Protein 3LD9 (pdb70)

Sequence (724 aa):
PGSMFITFEGIDGSGKTTQSHLLAEYLSEIYGVNNVVLTREPGGTLLNEESVRNLLFKAQGLDSLSELLFFIAMRREHFVKIIKPSLMQKKIVICDRFIDSTIAYQGYGQGIDCSLIDQLNDLVIDVYPDITFIIDVDDMEFYYRVRDGFYDIAKKNPHHRCHVITDKSETYDIDDINFVHLEVIKVLQPGSMFITFEGIDDGSGKTTQSHLLAEYLSEIYGVNNVVLTREPGGTLLNESVRNNLLFKAQGLDSLSELLFFIAMRREHFVKIIKPSLMQKKIVICDRFIDSTIAYQGYGQGIDCSLIDQQLNDLVIDVYPDITFIIDVDMEFYYRVRDGFYDIAKKNPHRCHHVITDINFVHLEEVIKVLQMPGSMFITFEGIDGSGKTTQSHLLAEYLSEIYGVNNVVLTREPGGTLLNESVRNLLFKAQGLDSLSELLFFIAMRREHFVKKIIKPSLMQKKIVICDRFIDSTIAYQGYGQGIDCSLIDQLNDDLVIDVYPDITFIIDVDDMEFYYRVRDGFYDIAKKNPHRCHHVITFVHLEVIKVLQPGSMFITFEGIDGSGKTTQSHLLAEYLSEIYGVNNVVLTREPGGTLLNESVRNNLLFKAQGLDSLSELLFFIAMRREHFVKIIKPSLMQKKIVICDRFIDSTIAYQGYGQGIDCSLIDQLNDLVIDVYPDITFIIDVDDMEFYYRVRDGFYDIAKKNPHHRCHVITTYDIDDINFVHLEVIKVLQM

Solvent-accessible surface area: 32366 Å² total; per-residue (Å²): 99,35,64,65,0,0,0,0,0,1,42,76,88,19,32,16,68,56,5,1,92,45,0,9,104,76,11,20,154,96,102,30,111,55,40,17,16,65,14,97,11,33,0,6,3,18,10,0,34,32,0,73,95,47,22,174,163,31,176,66,31,25,32,20,0,42,0,0,0,38,0,0,3,8,43,4,0,3,51,30,2,0,58,45,3,10,129,102,38,45,9,0,0,0,11,44,0,9,5,10,4,15,0,50,9,4,68,2,76,62,24,84,44,67,22,0,82,106,6,5,84,58,0,4,95,47,93,7,77,25,0,0,3,5,25,66,159,147,124,52,62,45,116,103,2,107,67,0,7,75,67,14,17,83,78,35,96,137,18,7,56,65,9,65,20,42,26,106,117,155,152,55,85,78,87,75,28,5,29,98,58,0,28,144,46,50,168,82,33,63,59,1,0,0,0,0,0,42,85,84,14,31,11,33,58,5,1,86,51,0,10,101,61,5,21,151,100,93,31,118,125,47,15,33,63,15,56,8,29,0,22,20,153,21,0,45,28,0,66,91,24,16,81,57,33,65,50,34,30,35,22,0,43,0,0,0,37,0,0,2,6,48,10,0,4,45,74,54,0,54,44,10,14,139,105,130,53,6,0,0,0,10,33,1,9,4,11,4,19,0,40,10,3,64,2,86,62,25,92,39,77,31,0,81,86,1,5,91,51,0,5,100,49,92,8,82,15,0,0,4,5,19,81,122,129,55,35,112,134,104,0,77,75,0,3,73,53,11,14,165,75,38,89,144,16,7,67,62,8,89,123,144,104,117,7,27,112,51,0,27,117,28,17,109,178,98,35,66,72,0,0,0,0,0,1,33,81,82,15,30,17,64,84,16,1,90,65,0,8,118,83,10,21,92,99,94,25,95,38,41,16,14,68,14,39,16,38,3,11,7,11,8,0,41,30,0,65,86,49,15,148,85,31,172,60,29,27,37,25,0,38,0,0,0,32,0,0,3,8,46,11,0,2,40,50,1,0,58,44,5,15,142,97,41,33,10,0,0,0,12,37,0,8,4,8,6,15,0,54,11,3,72,5,68,60,23,85,41,61,33,0,79,116,7,4,93,55,0,4,95,49,94,7,82,19,0,0,3,9,36,58,149,145,127,60,62,43,116,107,3,72,69,0,4,84,54,11,13,168,76,36,89,148,18,8,70,57,3,138,119,42,39,63,80,0,36,73,54,41,118,98,29,62,61,1,1,0,0,0,1,32,89,85,14,30,16,44,59,5,1,90,52,0,9,91,64,13,21,147,102,99,30,112,116,39,14,36,65,15,63,9,30,0,21,21,153,22,0,45,30,0,77,90,27,18,81,69,17,76,54,37,23,36,20,0,40,0,0,0,37,0,0,2,8,50,10,0,5,39,80,51,0,93,43,11,22,142,107,131,48,10,0,0,0,12,31,1,10,4,10,4,18,0,38,8,4,59,2,85,62,24,90,40,64,34,0,73,116,8,5,79,52,1,7,117,70,124,6,75,26,0,0,4,11,46,38,129,137,118,57,51,60,122,108,2,70,75,0,5,64,54,12,16,160,80,35,100,126,16,8,49,66,9,128,184,149,149,86,74,105,79,69,56,14,22,100,68,0,19,51,26,30,130,174

Foldseek 3Di:
DAEAEEEEAEDPPLCLVVLLVLVLVVVCVVPNNVQEAEEEPPPQDPVSVVVVVVVVPDPPDDLVVVLVNRLVSLLVNQVPPVVVSNVVRGYYYYYDDLLLSCLCSPQLVPPDSVVSVVSRVVRHDDDGQAYEYRDEVVVSSVVSSRVSVVVVCVVCVRHYDYFYQDDDPDDDHRSVRSSVVVVVVVD/DAEAEEEEAEDDPLCLVVLLVVVLVVVCVVPNNVQEAEEEPPPQDPVSVVVVVVCVVPDPDDLVRVLVSRLVSLLVNQVPPVVVSNVVRGYYYYYDDLLQSCLCSPQQVPPPSVVSVVSSVVRDDDDGQAYEYRAAVVNSVVRSRVSVVVVCVVCVSHYDYDYHNVVSSVVVVVVVVD/DAEAEEEEAEDPPLCSVVLLVVVLVVVCVVPNNVQEAEEEPCPQDPVSVVVVVVVVPDDPDDLVVVLVNRLVSLLVNQVPPVVVSNVVRGYYYYYDDLLLCCLQSPQQVPPPSVVSVVSRVVRHDDDGQAYEYRADDVVVSVVSSNVSSVVVCVVCVSHYDYDPVSNVVVVVVVD/DAQAEEEEDEDPPLCLVVLLVVVLVVVCVVPNNVQEAEAEPPPRDPVSVVVVVVDVVDDDDDLVVVLVNRLVSLLVNCVPPVVVSSVVRGHYYYYDDLLQCCLCSPQLVPPPSVVSVVSNVVRDVDDGQAYEYRDDPVVNSVVSSNVSSVVVCVVCVRRYDYFYPDPDDPSVVSSVVVVVVVVD

Structure (mmCIF, N/CA/C/O backbone):
data_3LD9
#
_entry.id   3LD9
#
_cell.length_a   39.170
_cell.length_b   144.820
_cell.length_c   146.840
_cell.angle_alpha   90.00
_cell.angle_beta   90.00
_cell.angle_gamma   90.00
#
_symmetry.space_group_name_H-M   'P 21 21 21'
#
loop_
_entity.id
_entity.type
_entity.pdbx_description
1 polymer 'Thymidylate kinase'
2 non-polymer 'SULFATE ION'
3 non-polymer 1,2-ETHANEDIOL
4 water water
#
loop_
_atom_site.group_PDB
_atom_site.id
_atom_site.type_symbol
_atom_site.label_atom_id
_atom_site.label_alt_id
_atom_site.label_comp_id
_atom_site.label_asym_id
_atom_site.label_entity_id
_atom_site.label_seq_id
_atom_site.pdbx_PDB_ins_code
_atom_site.Cartn_x
_atom_site.Cartn_y
_atom_site.Cartn_z
_atom_site.occupancy
_atom_site.B_iso_or_equiv
_atom_site.auth_seq_id
_atom_site.auth_comp_id
_atom_site.auth_asym_id
_atom_site.auth_atom_id
_atom_site.pdbx_PDB_model_num
ATOM 1 N N . PRO A 1 19 ? 26.029 26.632 113.543 1.00 44.73 -2 PRO A N 1
ATOM 2 C CA . PRO A 1 19 ? 26.435 27.296 112.287 1.00 45.03 -2 PRO A CA 1
ATOM 3 C C . PRO A 1 19 ? 25.848 26.653 111.030 1.00 44.78 -2 PRO A C 1
ATOM 4 O O . PRO A 1 19 ? 25.401 27.364 110.138 1.00 46.35 -2 PRO A O 1
ATOM 8 N N . GLY A 1 20 ? 25.859 25.327 110.969 1.00 42.93 -1 GLY A N 1
ATOM 9 C CA . GLY A 1 20 ? 25.331 24.594 109.824 1.00 42.50 -1 GLY A CA 1
ATOM 10 C C . GLY A 1 20 ? 26.077 23.281 109.669 1.00 40.65 -1 GLY A C 1
ATOM 11 O O . GLY A 1 20 ? 27.322 23.234 109.702 1.00 40.04 -1 GLY A O 1
ATOM 12 N N . SER A 1 21 ? 25.330 22.199 109.527 1.00 39.87 0 SER A N 1
ATOM 13 C CA . SER A 1 21 ? 25.965 20.902 109.465 1.00 38.04 0 SER A CA 1
ATOM 14 C C . SER A 1 21 ? 26.789 20.794 108.184 1.00 36.32 0 SER A C 1
ATOM 15 O O . SER A 1 21 ? 26.431 21.301 107.148 1.00 36.78 0 SER A O 1
ATOM 18 N N . MET A 1 22 ? 27.940 20.168 108.305 1.00 34.33 1 MET A N 1
ATOM 19 C CA . MET A 1 22 ? 28.859 19.984 107.212 1.00 32.93 1 MET A CA 1
ATOM 20 C C . MET A 1 22 ? 29.743 18.791 107.591 1.00 29.88 1 MET A C 1
ATOM 21 O O . MET A 1 22 ? 30.406 18.795 108.639 1.00 27.96 1 MET A O 1
ATOM 26 N N . PHE A 1 23 ? 29.741 17.774 106.742 1.00 27.93 2 PHE A N 1
ATOM 27 C CA . PHE A 1 23 ? 30.474 16.536 107.024 1.00 25.70 2 PHE A CA 1
ATOM 28 C C . PHE A 1 23 ? 31.548 16.460 105.966 1.00 25.24 2 PHE A C 1
ATOM 29 O O . PHE A 1 23 ? 31.236 16.347 104.788 1.00 25.63 2 PHE A O 1
ATOM 37 N N . ILE A 1 24 ? 32.811 16.568 106.391 1.00 24.40 3 ILE A N 1
ATOM 38 C CA . ILE A 1 24 ? 33.966 16.596 105.485 1.00 23.81 3 ILE A CA 1
ATOM 39 C C . ILE A 1 24 ? 34.840 15.409 105.853 1.00 23.34 3 ILE A C 1
ATOM 40 O O . ILE A 1 24 ? 35.097 15.180 107.046 1.00 22.08 3 ILE A O 1
ATOM 45 N N . THR A 1 25 ? 35.248 14.636 104.846 1.00 23.49 4 THR A N 1
ATOM 46 C CA . THR A 1 25 ? 36.209 13.539 105.041 1.00 23.00 4 THR A CA 1
ATOM 47 C C . THR A 1 25 ? 37.478 13.758 104.234 1.00 23.62 4 THR A C 1
ATOM 48 O O . THR A 1 25 ? 37.437 14.424 103.208 1.00 23.81 4 THR A O 1
ATOM 52 N N . PHE A 1 26 ? 38.593 13.256 104.778 1.00 23.70 5 PHE A N 1
ATOM 53 C CA . PHE A 1 26 ? 39.883 13.193 104.122 1.00 24.57 5 PHE A CA 1
ATOM 54 C C . PHE A 1 26 ? 40.235 11.741 103.838 1.00 25.91 5 PHE A C 1
ATOM 55 O O . PHE A 1 26 ? 40.117 10.870 104.718 1.00 24.18 5 PHE A O 1
ATOM 63 N N . GLU A 1 27 ? 40.625 11.488 102.584 1.00 27.28 6 GLU A N 1
ATOM 64 C CA . GLU A 1 27 ? 40.899 10.157 102.087 1.00 28.51 6 GLU A CA 1
ATOM 65 C C . GLU A 1 27 ? 42.142 10.149 101.230 1.00 30.99 6 GLU A C 1
ATOM 66 O O . GLU A 1 27 ? 42.664 11.211 100.825 1.00 31.13 6 GLU A O 1
ATOM 72 N N . GLY A 1 28 ? 42.620 8.931 100.992 1.00 32.93 7 GLY A N 1
ATOM 73 C CA . GLY A 1 28 ? 43.818 8.684 100.176 1.00 35.24 7 GLY A CA 1
ATOM 74 C C . GLY A 1 28 ? 44.719 7.667 100.832 1.00 36.07 7 GLY A C 1
ATOM 75 O O . GLY A 1 28 ? 44.477 7.255 101.970 1.00 34.67 7 GLY A O 1
ATOM 76 N N . ILE A 1 29 ? 45.756 7.252 100.107 1.00 38.76 8 ILE A N 1
ATOM 77 C CA . ILE A 1 29 ? 46.664 6.195 100.575 1.00 40.02 8 ILE A CA 1
ATOM 78 C C . ILE A 1 29 ? 47.468 6.732 101.756 1.00 40.45 8 ILE A C 1
ATOM 79 O O . ILE A 1 29 ? 47.556 7.934 101.936 1.00 38.77 8 ILE A O 1
ATOM 81 N N . ASP A 1 30 ? 48.030 5.828 102.563 1.00 42.07 9 ASP A N 1
ATOM 82 C CA . ASP A 1 30 ? 48.753 6.210 103.781 1.00 42.67 9 ASP A CA 1
ATOM 83 C C . ASP A 1 30 ? 50.057 6.873 103.390 1.00 44.73 9 ASP A C 1
ATOM 84 O O . ASP A 1 30 ? 50.717 6.397 102.469 1.00 46.66 9 ASP A O 1
ATOM 86 N N . GLY A 1 31 ? 50.434 7.948 104.081 1.00 43.82 10 GLY A N 1
ATOM 87 C CA . GLY A 1 31 ? 51.635 8.714 103.729 1.00 45.22 10 GLY A CA 1
ATOM 88 C C . GLY A 1 31 ? 51.318 9.866 102.787 1.00 45.18 10 GLY A C 1
ATOM 89 O O . GLY A 1 31 ? 52.194 10.620 102.404 1.00 46.39 10 GLY A O 1
ATOM 90 N N . SER A 1 32 ? 50.039 9.997 102.458 1.00 43.87 11 SER A N 1
ATOM 91 C CA . SER A 1 32 ? 49.506 11.007 101.562 1.00 43.64 11 SER A CA 1
ATOM 92 C C . SER A 1 32 ? 49.297 12.381 102.210 1.00 42.21 11 SER A C 1
ATOM 93 O O . SER A 1 32 ? 49.040 13.343 101.511 1.00 41.39 11 SER A O 1
ATOM 96 N N . GLY A 1 33 ? 49.338 12.455 103.536 1.00 40.53 12 GLY A N 1
ATOM 97 C CA . GLY A 1 33 ? 49.075 13.705 104.239 1.00 39.72 12 GLY A CA 1
ATOM 98 C C . GLY A 1 33 ? 47.633 13.940 104.673 1.00 38.04 12 GLY A C 1
ATOM 99 O O . GLY A 1 33 ? 47.302 15.053 105.083 1.00 37.69 12 GLY A O 1
ATOM 100 N N . LYS A 1 34 ? 46.780 12.912 104.627 1.00 36.51 13 LYS A N 1
ATOM 101 C CA . LYS A 1 34 ? 45.379 13.042 105.073 1.00 35.74 13 LYS A CA 1
ATOM 102 C C . LYS A 1 34 ? 45.245 13.626 106.476 1.00 33.96 13 LYS A C 1
ATOM 103 O O . LYS A 1 34 ? 44.373 14.447 106.741 1.00 32.92 13 LYS A O 1
ATOM 109 N N . THR A 1 35 ? 46.038 13.080 107.394 1.00 33.19 14 THR A N 1
ATOM 110 C CA . THR A 1 35 ? 45.956 13.436 108.804 1.00 31.54 14 THR A CA 1
ATOM 111 C C . THR A 1 35 ? 46.344 14.884 109.014 1.00 31.06 14 THR A C 1
ATOM 112 O O . THR A 1 35 ? 45.622 15.615 109.709 1.00 29.30 14 THR A O 1
ATOM 116 N N . THR A 1 36 ? 47.456 15.294 108.389 1.00 30.98 15 THR A N 1
ATOM 117 C CA . THR A 1 36 ? 47.946 16.690 108.472 1.00 31.09 15 THR A CA 1
ATOM 118 C C . THR A 1 36 ? 46.912 17.649 107.903 1.00 29.72 15 THR A C 1
ATOM 119 O O . THR A 1 36 ? 46.571 18.630 108.559 1.00 29.04 15 THR A O 1
ATOM 123 N N . GLN A 1 37 ? 46.402 17.338 106.711 1.00 28.70 16 GLN A N 1
ATOM 124 C CA . GLN A 1 37 ? 45.420 18.179 106.053 1.00 28.06 16 GLN A CA 1
ATOM 125 C C . GLN A 1 37 ? 44.156 18.264 106.872 1.00 28.47 16 GLN A C 1
ATOM 126 O O . GLN A 1 37 ? 43.543 19.345 106.951 1.00 27.35 16 GLN A O 1
ATOM 132 N N . SER A 1 38 ? 43.775 17.154 107.515 1.00 27.82 17 SER A N 1
ATOM 133 C CA . SER A 1 38 ? 42.582 17.185 108.342 1.00 27.91 17 SER A CA 1
ATOM 134 C C . SER A 1 38 ? 42.778 18.108 109.549 1.00 28.39 17 SER A C 1
ATOM 135 O O . SER A 1 38 ? 41.856 18.875 109.883 1.00 27.50 17 SER A O 1
ATOM 138 N N . HIS A 1 39 ? 43.964 18.058 110.180 1.00 28.70 18 HIS A N 1
ATOM 139 C CA . HIS A 1 39 ? 44.297 18.961 111.309 1.00 29.61 18 HIS A CA 1
ATOM 140 C C . HIS A 1 39 ? 44.310 20.428 110.891 1.00 29.02 18 HIS A C 1
ATOM 141 O O . HIS A 1 39 ? 43.781 21.284 111.607 1.00 29.02 18 HIS A O 1
ATOM 148 N N . LEU A 1 40 ? 44.902 20.704 109.737 1.00 28.02 19 LEU A N 1
ATOM 149 C CA . LEU A 1 40 ? 45.006 22.068 109.234 1.00 28.80 19 LEU A CA 1
ATOM 150 C C . LEU A 1 40 ? 43.636 22.668 108.930 1.00 27.67 19 LEU A C 1
ATOM 151 O O . LEU A 1 40 ? 43.372 23.805 109.286 1.00 27.12 19 LEU A O 1
ATOM 156 N N . LEU A 1 41 ? 42.769 21.906 108.269 1.00 27.03 20 LEU A N 1
ATOM 157 C CA . LEU A 1 41 ? 41.426 22.389 108.004 1.00 26.70 20 LEU A CA 1
ATOM 158 C C . LEU A 1 41 ? 40.640 22.613 109.309 1.00 26.74 20 LEU A C 1
ATOM 159 O O . LEU A 1 41 ? 39.867 23.581 109.403 1.00 25.29 20 LEU A O 1
ATOM 164 N N . ALA A 1 42 ? 40.834 21.722 110.290 1.00 25.81 21 ALA A N 1
ATOM 165 C CA . ALA A 1 42 ? 40.180 21.860 111.609 1.00 27.23 21 ALA A CA 1
ATOM 166 C C . ALA A 1 42 ? 40.566 23.187 112.289 1.00 28.54 21 ALA A C 1
ATOM 167 O O . ALA A 1 42 ? 39.730 23.879 112.854 1.00 28.52 21 ALA A O 1
ATOM 169 N N . GLU A 1 43 ? 41.839 23.539 112.210 1.00 30.47 22 GLU A N 1
ATOM 170 C CA . GLU A 1 43 ? 42.306 24.805 112.742 1.00 32.54 22 GLU A CA 1
ATOM 171 C C . GLU A 1 43 ? 41.690 25.953 111.951 1.00 32.46 22 GLU A C 1
ATOM 172 O O . GLU A 1 43 ? 41.137 26.892 112.520 1.00 33.33 22 GLU A O 1
ATOM 178 N N . TYR A 1 44 ? 41.780 25.860 110.634 1.00 32.25 23 TYR A N 1
ATOM 179 C CA . TYR A 1 44 ? 41.241 26.895 109.748 1.00 32.86 23 TYR A CA 1
ATOM 180 C C . TYR A 1 44 ? 39.731 27.180 110.021 1.00 32.49 23 TYR A C 1
ATOM 181 O O . TYR A 1 44 ? 39.315 28.344 110.159 1.00 32.01 23 TYR A O 1
ATOM 190 N N . LEU A 1 45 ? 38.932 26.122 110.099 1.00 31.11 24 LEU A N 1
ATOM 191 C CA . LEU A 1 45 ? 37.501 26.265 110.335 1.00 31.07 24 LEU A CA 1
ATOM 192 C C . LEU A 1 45 ? 37.156 26.618 111.795 1.00 31.35 24 LEU A C 1
ATOM 193 O O . LEU A 1 45 ? 36.155 27.306 112.043 1.00 31.07 24 LEU A O 1
ATOM 198 N N . SER A 1 46 ? 37.981 26.192 112.750 1.00 31.32 25 SER A N 1
ATOM 199 C CA . SER A 1 46 ? 37.781 26.571 114.167 1.00 32.94 25 SER A CA 1
ATOM 200 C C . SER A 1 46 ? 37.916 28.055 114.426 1.00 34.75 25 SER A C 1
ATOM 201 O O . SER A 1 46 ? 37.139 28.643 115.216 1.00 34.46 25 SER A O 1
ATOM 204 N N . GLU A 1 47 ? 38.899 28.651 113.752 1.00 35.78 26 GLU A N 1
ATOM 205 C CA . GLU A 1 47 ? 39.137 30.082 113.858 1.00 37.55 26 GLU A CA 1
ATOM 206 C C . GLU A 1 47 ? 37.949 30.893 113.372 1.00 37.95 26 GLU A C 1
ATOM 207 O O . GLU A 1 47 ? 37.616 31.934 113.951 1.00 37.88 26 GLU A O 1
ATOM 213 N N . ILE A 1 48 ? 37.333 30.419 112.293 1.00 37.30 27 ILE A N 1
ATOM 214 C CA . ILE A 1 48 ? 36.196 31.093 111.693 1.00 37.09 27 ILE A CA 1
ATOM 215 C C . ILE A 1 48 ? 34.918 30.829 112.479 1.00 37.30 27 ILE A C 1
ATOM 216 O O . ILE A 1 48 ? 34.205 31.762 112.806 1.00 37.82 27 ILE A O 1
ATOM 221 N N . TYR A 1 49 ? 34.638 29.563 112.794 1.00 35.88 28 TYR A N 1
ATOM 222 C CA . TYR A 1 49 ? 33.333 29.175 113.348 1.00 35.99 28 TYR A CA 1
ATOM 223 C C . TYR A 1 49 ? 33.322 28.904 114.861 1.00 35.82 28 TYR A C 1
ATOM 224 O O . TYR A 1 49 ? 32.247 28.761 115.462 1.00 35.91 28 TYR 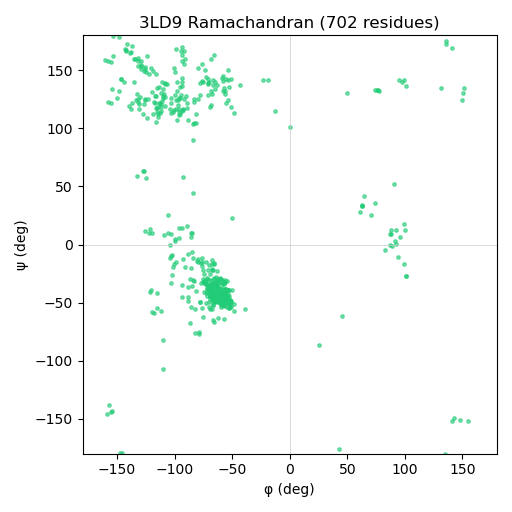A O 1
ATOM 233 N N . GLY A 1 50 ? 34.503 28.852 115.471 1.00 35.26 29 GLY A N 1
ATOM 234 C CA . GLY A 1 50 ? 34.622 28.567 116.896 1.00 35.82 29 GLY A CA 1
ATOM 235 C C . GLY A 1 50 ? 34.942 27.107 117.147 1.00 34.83 29 GLY A C 1
ATOM 236 O O . GLY A 1 50 ? 34.369 26.217 116.512 1.00 32.96 29 GLY A O 1
ATOM 237 N N . VAL A 1 51 ? 35.823 26.865 118.108 1.00 35.54 30 VAL A N 1
ATOM 238 C CA . VAL A 1 51 ? 36.301 25.511 118.406 1.00 35.13 30 VAL A CA 1
ATOM 239 C C . VAL A 1 51 ? 35.166 24.557 118.760 1.00 34.33 30 VAL A C 1
ATOM 240 O O . VAL A 1 51 ? 35.236 23.378 118.445 1.00 33.34 30 VAL A O 1
ATOM 244 N N . ASN A 1 52 ? 34.116 25.064 119.396 1.00 35.07 31 ASN A N 1
ATOM 245 C CA . ASN A 1 52 ? 32.995 24.218 119.836 1.00 35.01 31 ASN A CA 1
ATOM 246 C C . ASN A 1 52 ? 32.191 23.636 118.670 1.00 33.08 31 ASN A C 1
ATOM 247 O O . ASN A 1 52 ? 31.493 22.634 118.820 1.00 32.29 31 ASN A O 1
ATOM 252 N N . ASN A 1 53 ? 32.301 24.282 117.513 1.00 31.76 32 ASN A N 1
ATOM 253 C CA . ASN A 1 53 ? 31.487 23.973 116.376 1.00 30.84 32 ASN A CA 1
ATOM 254 C C . ASN A 1 53 ? 32.210 23.156 115.314 1.00 29.12 32 ASN A C 1
ATOM 255 O O . ASN A 1 53 ? 31.673 22.953 114.225 1.00 28.30 32 ASN A O 1
ATOM 260 N N . VAL A 1 54 ? 33.409 22.675 115.650 1.00 28.03 33 VAL A N 1
ATOM 261 C CA . VAL A 1 54 ? 34.219 21.859 114.741 1.00 26.76 33 VAL A CA 1
ATOM 262 C C . VAL A 1 54 ? 34.694 20.632 115.496 1.00 26.36 33 VAL A C 1
ATOM 263 O O . VAL A 1 54 ? 35.331 20.736 116.556 1.00 26.84 33 VAL A O 1
ATOM 267 N N . VAL A 1 55 ? 34.321 19.466 114.975 1.00 25.02 34 VAL A N 1
ATOM 268 C CA . VAL A 1 55 ? 34.618 18.199 115.592 1.00 24.62 34 VAL A CA 1
ATOM 269 C C . VAL A 1 55 ? 35.609 17.480 114.690 1.00 23.62 34 VAL A C 1
ATOM 270 O O . VAL A 1 55 ? 35.298 17.170 113.553 1.00 23.56 34 VAL A O 1
ATOM 274 N N . LEU A 1 56 ? 36.823 17.262 115.175 1.00 23.87 35 LEU A N 1
ATOM 275 C CA . LEU A 1 56 ? 37.845 16.535 114.408 1.00 22.55 35 LEU A CA 1
ATOM 276 C C . LEU A 1 56 ? 37.867 15.119 114.933 1.00 21.55 35 LEU A C 1
ATOM 277 O O . LEU A 1 56 ? 37.998 14.921 116.125 1.00 20.39 35 LEU A O 1
ATOM 282 N N . THR A 1 57 ? 37.773 14.143 114.036 1.00 21.12 36 THR A N 1
ATOM 283 C CA . THR A 1 57 ? 37.737 12.746 114.416 1.00 20.79 36 THR A CA 1
ATOM 284 C C . THR A 1 57 ? 38.455 11.909 113.340 1.00 21.62 36 THR A C 1
ATOM 285 O O . THR A 1 57 ? 38.994 12.453 112.382 1.00 19.80 36 THR A O 1
ATOM 289 N N . ARG A 1 58 ? 38.498 10.595 113.522 1.00 21.77 37 ARG A N 1
ATOM 290 C CA . ARG A 1 58 ? 39.213 9.732 112.639 1.00 22.94 37 ARG A CA 1
ATOM 291 C C . ARG A 1 58 ? 38.717 8.279 112.770 1.00 22.80 37 ARG A C 1
ATOM 292 O O . ARG A 1 58 ? 38.167 7.879 113.804 1.00 22.91 37 ARG A O 1
ATOM 300 N N . GLU A 1 59 ? 38.965 7.495 111.743 1.00 22.83 38 GLU A N 1
ATOM 301 C CA . GLU A 1 59 ? 38.725 6.069 111.780 1.00 23.09 38 GLU A CA 1
ATOM 302 C C . GLU A 1 59 ? 40.003 5.359 111.300 1.00 23.95 38 GLU A C 1
ATOM 303 O O . GLU A 1 59 ? 40.783 5.940 110.562 1.00 24.03 38 GLU A O 1
ATOM 309 N N . PRO A 1 60 ? 40.211 4.108 111.725 1.00 24.01 39 PRO A N 1
ATOM 310 C CA . PRO A 1 60 ? 39.403 3.457 112.760 1.00 23.00 39 PRO A CA 1
ATOM 311 C C . PRO A 1 60 ? 39.717 4.085 114.112 1.00 22.20 39 PRO A C 1
ATOM 312 O O . PRO A 1 60 ? 40.864 4.271 114.432 1.00 23.54 39 PRO A O 1
ATOM 316 N N . GLY A 1 61 ? 38.685 4.497 114.833 1.00 21.46 40 GLY A N 1
ATOM 317 C CA . GLY A 1 61 ? 38.812 5.191 116.098 1.00 20.52 40 GLY A CA 1
ATOM 318 C C . GLY A 1 61 ? 37.576 6.046 116.362 1.00 20.53 40 GLY A C 1
ATOM 319 O O . GLY A 1 61 ? 36.473 5.734 115.900 1.00 19.40 40 GLY A O 1
ATOM 320 N N . GLY A 1 62 ? 37.749 7.135 117.105 1.00 19.44 41 GLY A N 1
ATOM 321 C CA . GLY A 1 62 ? 36.645 8.039 117.314 1.00 19.51 41 GLY A CA 1
ATOM 322 C C . GLY A 1 62 ? 35.930 7.922 118.636 1.00 19.56 41 GLY A C 1
ATOM 323 O O . GLY A 1 62 ? 35.350 8.893 119.081 1.00 19.73 41 GLY A O 1
ATOM 324 N N . THR A 1 63 ? 35.954 6.728 119.244 1.00 18.57 42 THR A N 1
ATOM 325 C CA . THR A 1 63 ? 35.412 6.501 120.582 1.00 18.85 42 THR A CA 1
ATOM 326 C C . THR A 1 63 ? 36.453 5.728 121.390 1.00 18.09 42 THR A C 1
ATOM 327 O O . THR A 1 63 ? 37.365 5.152 120.810 1.00 17.87 42 THR A O 1
ATOM 331 N N . LEU A 1 64 ? 36.341 5.754 122.715 1.00 17.25 43 LEU A N 1
ATOM 332 C CA . LEU A 1 64 ? 37.257 5.001 123.537 1.00 17.31 43 LEU A CA 1
ATOM 333 C C . LEU A 1 64 ? 37.270 3.506 123.154 1.00 17.09 43 LEU A C 1
ATOM 334 O O . LEU A 1 64 ? 38.319 2.897 123.057 1.00 15.29 43 LEU A O 1
ATOM 339 N N . LEU A 1 65 ? 36.100 2.907 122.925 1.00 16.46 44 LEU A N 1
ATOM 340 C CA . LEU A 1 65 ? 36.078 1.490 122.503 1.00 16.03 44 LEU A CA 1
ATOM 341 C C . LEU A 1 65 ? 36.820 1.300 121.203 1.00 15.39 44 LEU A C 1
ATOM 342 O O . LEU A 1 65 ? 37.661 0.414 121.116 1.00 15.34 44 LEU A O 1
ATOM 347 N N . ASN A 1 66 ? 36.534 2.139 120.206 1.00 14.89 45 ASN A N 1
ATOM 348 C CA . ASN A 1 66 ? 37.142 1.987 118.889 1.00 15.52 45 ASN A CA 1
ATOM 349 C C . ASN A 1 66 ? 38.651 2.169 118.920 1.00 16.80 45 ASN A C 1
ATOM 350 O O . ASN A 1 66 ? 39.362 1.485 118.182 1.00 16.16 45 ASN A O 1
ATOM 355 N N . GLU A 1 67 ? 39.116 3.095 119.760 1.00 16.98 46 GLU A N 1
ATOM 356 C CA A GLU A 1 67 ? 40.541 3.306 119.909 0.50 17.89 46 GLU A CA 1
ATOM 357 C CA B GLU A 1 67 ? 40.540 3.315 119.946 0.50 17.85 46 GLU A CA 1
ATOM 358 C C . GLU A 1 67 ? 41.178 2.068 120.524 1.00 18.39 46 GLU A C 1
ATOM 359 O O . GLU A 1 67 ? 42.240 1.631 120.068 1.00 18.46 46 GLU A O 1
ATOM 370 N N . SER A 1 68 ? 40.538 1.489 121.545 1.00 18.29 47 SER A N 1
ATOM 371 C CA . SER A 1 68 ? 41.087 0.278 122.158 1.00 18.81 47 SER A CA 1
ATOM 372 C C . SER A 1 68 ? 41.082 -0.905 121.193 1.00 18.04 47 SER A C 1
ATOM 373 O O . SER A 1 68 ? 42.046 -1.678 121.162 1.00 18.48 47 SER A O 1
ATOM 376 N N . VAL A 1 69 ? 39.994 -1.075 120.451 1.00 16.71 48 VAL A N 1
ATOM 377 C CA . VAL A 1 69 ? 39.917 -2.134 119.445 1.00 16.16 48 VAL A CA 1
ATOM 378 C C . VAL A 1 69 ? 40.974 -1.881 118.356 1.00 17.72 48 VAL A C 1
ATOM 379 O O . VAL A 1 69 ? 41.605 -2.826 117.897 1.00 17.41 48 VAL A O 1
ATOM 383 N N . ARG A 1 70 ? 41.152 -0.627 117.938 1.00 18.75 49 ARG A N 1
ATOM 384 C CA . ARG A 1 70 ? 42.190 -0.297 116.944 1.00 21.11 49 ARG A CA 1
ATOM 385 C C . ARG A 1 70 ? 43.599 -0.740 117.386 1.00 22.95 49 ARG A C 1
ATOM 386 O O . ARG A 1 70 ? 44.389 -1.231 116.563 1.00 24.62 49 ARG A O 1
ATOM 394 N N . ASN A 1 71 ? 43.914 -0.589 118.671 1.00 23.56 50 ASN A N 1
ATOM 395 C CA . ASN A 1 71 ? 45.234 -0.968 119.181 1.00 24.80 50 ASN A CA 1
ATOM 396 C C . ASN A 1 71 ? 45.416 -2.463 119.162 1.00 24.86 50 ASN A C 1
ATOM 397 O O . ASN A 1 71 ? 46.504 -2.939 118.833 1.00 26.96 50 ASN A O 1
ATOM 402 N N . LEU A 1 72 ? 44.371 -3.216 119.528 1.00 23.67 51 LEU A N 1
ATOM 403 C CA . LEU A 1 72 ? 44.364 -4.658 119.344 1.00 23.11 51 LEU A CA 1
ATOM 404 C C . LEU A 1 72 ? 44.613 -5.071 117.906 1.00 23.43 51 LEU A C 1
ATOM 405 O O . LEU A 1 72 ? 45.417 -5.984 117.641 1.00 23.12 51 LEU A O 1
ATOM 410 N N . LEU A 1 73 ? 43.885 -4.451 116.987 1.00 22.30 52 LEU A N 1
ATOM 411 C CA . LEU A 1 73 ? 43.956 -4.880 115.593 1.00 23.63 52 LEU A CA 1
ATOM 412 C C . LEU A 1 73 ? 45.361 -4.601 115.086 1.00 25.86 52 LEU A C 1
ATOM 413 O O . LEU A 1 73 ? 45.903 -5.392 114.333 1.00 26.60 52 LEU A O 1
ATOM 418 N N . PHE A 1 74 ? 45.961 -3.521 115.579 1.00 27.30 53 PHE A N 1
ATOM 419 C CA . PHE A 1 74 ? 47.284 -3.116 115.161 1.00 29.95 53 PHE A CA 1
ATOM 420 C C . PHE A 1 74 ? 48.359 -4.133 115.574 1.00 31.28 53 PHE A C 1
ATOM 421 O O . PHE A 1 74 ? 49.397 -4.129 115.000 1.00 32.28 53 PHE A O 1
ATOM 429 N N . LYS A 1 75 ? 48.069 -5.046 116.502 1.00 31.38 54 LYS A N 1
ATOM 430 C CA . LYS A 1 75 ? 48.992 -6.115 116.870 1.00 32.91 54 LYS A CA 1
ATOM 431 C C . LYS A 1 75 ? 48.495 -7.463 116.379 1.00 33.17 54 LYS A C 1
ATOM 432 O O . LYS A 1 75 ? 49.030 -8.503 116.787 1.00 35.17 54 LYS A O 1
ATOM 438 N N . ALA A 1 76 ? 47.434 -7.488 115.573 1.00 31.44 55 ALA A N 1
ATOM 439 C CA . ALA A 1 76 ? 46.880 -8.769 115.147 1.00 31.90 55 ALA A CA 1
ATOM 440 C C . ALA A 1 76 ? 47.733 -9.323 113.993 1.00 33.18 55 ALA A C 1
ATOM 441 O O . ALA A 1 76 ? 47.980 -8.649 113.013 1.00 34.20 55 ALA A O 1
ATOM 443 N N . GLN A 1 77 ? 48.225 -10.535 114.126 1.00 34.28 56 GLN A N 1
ATOM 444 C CA . GLN A 1 77 ? 49.042 -11.094 113.049 1.00 36.67 56 GLN A CA 1
ATOM 445 C C . GLN A 1 77 ? 48.170 -11.915 112.059 1.00 34.82 56 GLN A C 1
ATOM 446 O O . GLN A 1 77 ? 47.594 -12.895 112.447 1.00 35.03 56 GLN A O 1
ATOM 452 N N . GLY A 1 78 ? 48.071 -11.476 110.802 1.00 34.01 57 GLY A N 1
ATOM 453 C CA . GLY A 1 78 ? 47.480 -12.284 109.732 1.00 33.60 57 GLY A CA 1
ATOM 454 C C . GLY A 1 78 ? 45.963 -12.370 109.843 1.00 31.37 57 GLY A C 1
ATOM 455 O O . GLY A 1 78 ? 45.373 -13.406 109.548 1.00 30.71 57 GLY A O 1
ATOM 456 N N . LEU A 1 79 ? 45.343 -11.283 110.289 1.00 29.10 58 LEU A N 1
ATOM 457 C CA . LEU A 1 79 ? 43.870 -11.195 110.362 1.00 27.78 58 LEU A CA 1
ATOM 458 C C . LEU A 1 79 ? 43.211 -11.412 108.989 1.00 27.00 58 LEU A C 1
ATOM 459 O O . LEU A 1 79 ? 43.604 -10.796 108.013 1.00 27.46 58 LEU A O 1
ATOM 464 N N . ASP A 1 80 ? 42.196 -12.271 108.941 1.00 26.28 59 ASP A N 1
ATOM 465 C CA . ASP A 1 80 ? 41.444 -12.542 107.710 1.00 26.52 59 ASP A CA 1
ATOM 466 C C . ASP A 1 80 ? 40.883 -11.218 107.200 1.00 25.89 59 ASP A C 1
ATOM 467 O O . ASP A 1 80 ? 40.354 -10.419 107.981 1.00 23.91 59 ASP A O 1
ATOM 472 N N . SER A 1 81 ? 41.009 -10.968 105.899 1.00 26.92 60 SER A N 1
ATOM 473 C CA . SER A 1 81 ? 40.639 -9.655 105.380 1.00 26.41 60 SER A CA 1
ATOM 474 C C . SER A 1 81 ? 39.136 -9.383 105.550 1.00 25.01 60 SER A C 1
ATOM 475 O O . SER A 1 81 ? 38.745 -8.247 105.810 1.00 23.82 60 SER A O 1
ATOM 478 N N . LEU A 1 82 ? 38.294 -10.409 105.426 1.00 24.29 61 LEU A N 1
ATOM 479 C CA . LEU A 1 82 ? 36.850 -10.210 105.647 1.00 24.20 61 LEU A CA 1
ATOM 480 C C . LEU A 1 82 ? 36.542 -9.880 107.128 1.00 22.04 61 LEU A C 1
ATOM 481 O O . LEU A 1 82 ? 35.731 -9.012 107.426 1.00 21.95 61 LEU A O 1
ATOM 486 N N . SER A 1 83 ? 37.209 -10.548 108.060 1.00 22.18 62 SER A N 1
ATOM 487 C CA . SER A 1 83 ? 37.086 -10.203 109.459 1.00 20.93 62 SER A CA 1
ATOM 488 C C . SER A 1 83 ? 37.463 -8.751 109.672 1.00 21.08 62 SER A C 1
ATOM 489 O O . SER A 1 83 ? 36.731 -7.993 110.357 1.00 20.75 62 SER A O 1
ATOM 492 N N . GLU A 1 84 ? 38.577 -8.326 109.072 1.00 21.14 63 GLU A N 1
ATOM 493 C CA . GLU A 1 84 ? 39.080 -6.978 109.305 1.00 20.60 63 GLU A CA 1
ATOM 494 C C . GLU A 1 84 ? 38.081 -5.948 108.787 1.00 19.51 63 GLU A C 1
ATOM 495 O O . GLU A 1 84 ? 37.795 -4.952 109.458 1.00 17.77 63 GLU A O 1
ATOM 501 N N . LEU A 1 85 ? 37.539 -6.188 107.609 1.00 19.37 64 LEU A N 1
ATOM 502 C CA . LEU A 1 85 ? 36.481 -5.334 107.078 1.00 19.24 64 LEU A CA 1
ATOM 503 C C . LEU A 1 85 ? 35.322 -5.209 108.086 1.00 17.95 64 LEU A C 1
ATOM 504 O O . LEU A 1 85 ? 34.861 -4.118 108.375 1.00 17.09 64 LEU A O 1
ATOM 509 N N . LEU A 1 86 ? 34.870 -6.331 108.625 1.00 17.48 65 LEU A N 1
ATOM 510 C CA . LEU A 1 86 ? 33.713 -6.298 109.499 1.00 17.56 65 LEU A CA 1
ATOM 511 C C . LEU A 1 86 ? 34.043 -5.585 110.809 1.00 17.33 65 LEU A C 1
ATOM 512 O O . LEU A 1 86 ? 33.183 -4.878 111.360 1.00 17.99 65 LEU A O 1
ATOM 517 N N . PHE A 1 87 ? 35.272 -5.712 111.304 1.00 16.54 66 PHE A N 1
ATOM 518 C CA . PHE A 1 87 ? 35.622 -4.953 112.512 1.00 16.83 66 PHE A CA 1
ATOM 519 C C . PHE A 1 87 ? 35.520 -3.469 112.194 1.00 16.27 66 PHE A C 1
ATOM 520 O O . PHE A 1 87 ? 34.939 -2.711 112.986 1.00 17.29 66 PHE A O 1
ATOM 528 N N . PHE A 1 88 ? 36.024 -3.058 111.038 1.00 17.12 67 PHE A N 1
ATOM 529 C CA . PHE A 1 88 ? 35.980 -1.630 110.663 1.00 17.87 67 PHE A CA 1
ATOM 530 C C . PHE A 1 88 ? 34.556 -1.116 110.471 1.00 16.95 67 PHE A C 1
ATOM 531 O O . PHE A 1 88 ? 34.282 0.042 110.724 1.00 16.22 67 PHE A O 1
ATOM 539 N N . ILE A 1 89 ? 33.669 -1.975 109.979 1.00 17.14 68 ILE A N 1
ATOM 540 C CA . ILE A 1 89 ? 32.278 -1.597 109.752 1.00 16.85 68 ILE A CA 1
ATOM 541 C C . ILE A 1 89 ? 31.556 -1.481 111.122 1.00 16.58 68 ILE A C 1
ATOM 542 O O . ILE A 1 89 ? 30.839 -0.517 111.371 1.00 16.00 68 ILE A O 1
ATOM 547 N N . ALA A 1 90 ? 31.813 -2.414 112.031 1.00 16.37 69 ALA A N 1
ATOM 548 C CA . ALA A 1 90 ? 31.296 -2.297 113.403 1.00 16.52 69 ALA A CA 1
ATOM 549 C C . ALA A 1 90 ? 31.745 -1.001 114.116 1.00 16.12 69 ALA A C 1
ATOM 550 O O . ALA A 1 90 ? 30.959 -0.324 114.750 1.00 15.71 69 ALA A O 1
ATOM 552 N N . MET A 1 91 ? 33.010 -0.665 113.982 1.00 16.53 70 MET A N 1
ATOM 553 C CA . MET A 1 91 ? 33.577 0.540 114.616 1.00 16.10 70 MET A CA 1
ATOM 554 C C . MET A 1 91 ? 32.979 1.795 113.998 1.00 15.88 70 MET A C 1
ATOM 555 O O . MET A 1 91 ? 32.686 2.781 114.697 1.00 14.62 70 MET A O 1
ATOM 560 N N . ARG A 1 92 ? 32.797 1.749 112.681 1.00 16.40 71 ARG A N 1
ATOM 561 C CA . ARG A 1 92 ? 32.151 2.844 111.914 1.00 16.57 71 ARG A CA 1
ATOM 562 C C . ARG A 1 92 ? 30.725 3.091 112.416 1.00 17.39 71 ARG A C 1
ATOM 563 O O . ARG A 1 92 ? 30.337 4.230 112.659 1.00 16.53 71 ARG A O 1
ATOM 571 N N . ARG A 1 93 ? 29.992 2.016 112.658 1.00 17.73 72 ARG A N 1
ATOM 572 C CA . ARG A 1 93 ? 28.653 2.135 113.238 1.00 18.76 72 ARG A CA 1
ATOM 573 C C . ARG A 1 93 ? 28.699 2.843 114.583 1.00 18.33 72 ARG A C 1
ATOM 574 O O . ARG A 1 93 ? 27.964 3.801 114.810 1.00 18.11 72 ARG A O 1
ATOM 582 N N . GLU A 1 94 ? 29.562 2.377 115.466 1.00 18.61 73 GLU A N 1
ATOM 583 C CA . GLU A 1 94 ? 29.735 3.023 116.768 1.00 19.34 73 GLU A CA 1
ATOM 584 C C . GLU A 1 94 ? 30.064 4.518 116.647 1.00 18.88 73 GLU A C 1
ATOM 585 O O . GLU A 1 94 ? 29.472 5.378 117.333 1.00 19.00 73 GLU A O 1
ATOM 591 N N . HIS A 1 95 ? 31.023 4.806 115.786 1.00 17.93 74 HIS A N 1
ATOM 592 C CA . HIS A 1 95 ? 31.513 6.153 115.579 1.00 17.90 74 HIS A CA 1
ATOM 593 C C . HIS A 1 95 ? 30.432 7.046 114.990 1.00 19.00 74 HIS A C 1
ATOM 594 O O . HIS A 1 95 ? 30.255 8.193 115.399 1.00 18.39 74 HIS A O 1
ATOM 601 N N . PHE A 1 96 ? 29.707 6.513 114.018 1.00 19.59 75 PHE A N 1
ATOM 602 C CA . PHE A 1 96 ? 28.661 7.284 113.401 1.00 20.45 75 PHE A CA 1
ATOM 603 C C . PHE A 1 96 ? 27.563 7.638 114.391 1.00 20.98 75 PHE A C 1
ATOM 604 O O . PHE A 1 96 ? 27.127 8.794 114.435 1.00 21.57 75 PHE A O 1
ATOM 612 N N . VAL A 1 97 ? 27.110 6.651 115.156 1.00 21.10 76 VAL A N 1
ATOM 613 C CA . VAL A 1 97 ? 25.992 6.863 116.066 1.00 22.23 76 VAL A CA 1
ATOM 614 C C . VAL A 1 97 ? 26.389 7.734 117.278 1.00 22.43 76 VAL A C 1
ATOM 615 O O . VAL A 1 97 ? 25.624 8.579 117.703 1.00 21.71 76 VAL A O 1
ATOM 619 N N . LYS A 1 98 ? 27.601 7.552 117.805 1.00 21.28 77 LYS A N 1
ATOM 620 C CA . LYS A 1 98 ? 27.997 8.270 119.001 1.00 22.41 77 LYS A CA 1
ATOM 621 C C . LYS A 1 98 ? 28.556 9.659 118.730 1.00 21.76 77 LYS A C 1
ATOM 622 O O . LYS A 1 98 ? 28.267 10.569 119.485 1.00 21.11 77 LYS A O 1
ATOM 628 N N . ILE A 1 99 ? 29.294 9.841 117.634 1.00 21.12 78 ILE A N 1
ATOM 629 C CA . ILE A 1 99 ? 30.045 11.067 117.420 1.00 21.04 78 ILE A CA 1
ATOM 630 C C . ILE A 1 99 ? 29.557 11.787 116.190 1.00 22.16 78 ILE A C 1
ATOM 631 O O . ILE A 1 99 ? 29.122 12.925 116.282 1.00 23.93 78 ILE A O 1
ATOM 636 N N . ILE A 1 100 ? 29.603 11.157 115.028 1.00 21.21 79 ILE A N 1
ATOM 637 C CA . ILE A 1 100 ? 29.363 11.924 113.809 1.00 21.25 79 ILE A CA 1
ATOM 638 C C . ILE A 1 100 ? 27.908 12.450 113.691 1.00 22.92 79 ILE A C 1
ATOM 639 O O . ILE A 1 100 ? 27.684 13.640 113.432 1.00 21.89 79 ILE A O 1
ATOM 644 N N . LYS A 1 101 ? 26.931 11.559 113.841 1.00 23.03 80 LYS A N 1
ATOM 645 C CA . LYS A 1 101 ? 25.530 11.965 113.643 1.00 24.83 80 LYS A CA 1
ATOM 646 C C . LYS A 1 101 ? 25.057 12.980 114.697 1.00 25.22 80 LYS A C 1
ATOM 647 O O . LYS A 1 101 ? 24.382 13.942 114.354 1.00 26.47 80 LYS A O 1
ATOM 653 N N . PRO A 1 102 ? 25.375 12.766 115.983 1.00 24.02 81 PRO A N 1
ATOM 654 C CA . PRO A 1 102 ? 24.925 13.805 116.901 1.00 25.05 81 PRO A CA 1
ATOM 655 C C . PRO A 1 102 ? 25.593 15.176 116.694 1.00 25.41 81 PRO A C 1
ATOM 656 O O . PRO A 1 102 ? 24.975 16.199 116.988 1.00 27.17 81 PRO A O 1
ATOM 660 N N . SER A 1 103 ? 26.822 15.230 116.204 1.00 24.71 82 SER A N 1
ATOM 661 C CA . SER A 1 103 ? 27.450 16.527 115.977 1.00 25.32 82 SER A CA 1
ATOM 662 C C . SER A 1 103 ? 26.761 17.276 114.832 1.00 26.58 82 SER A C 1
ATOM 663 O O . SER A 1 103 ? 26.590 18.500 114.896 1.00 27.21 82 SER A O 1
ATOM 666 N N . LEU A 1 104 ? 26.376 16.536 113.789 1.00 26.55 83 LEU A N 1
ATOM 667 C CA . LEU A 1 104 ? 25.688 17.118 112.640 1.00 27.79 83 LEU A CA 1
ATOM 668 C C . LEU A 1 104 ? 24.248 17.520 112.995 1.00 30.02 83 LEU A C 1
ATOM 669 O O . LEU A 1 104 ? 23.714 18.487 112.449 1.00 31.10 83 LEU A O 1
ATOM 674 N N . MET A 1 105 ? 23.646 16.807 113.943 1.00 31.20 84 MET A N 1
ATOM 675 C CA . MET A 1 105 ? 22.316 17.153 114.452 1.00 33.47 84 MET A CA 1
ATOM 676 C C . MET A 1 105 ? 22.345 18.473 115.191 1.00 34.33 84 MET A C 1
ATOM 677 O O . MET A 1 105 ? 21.355 19.192 115.199 1.00 35.64 84 MET A O 1
ATOM 682 N N . GLN A 1 106 ? 23.475 18.755 115.835 1.00 33.29 85 GLN A N 1
ATOM 683 C CA . GLN A 1 106 ? 23.722 20.012 116.516 1.00 33.93 85 GLN A CA 1
ATOM 684 C C . GLN A 1 106 ? 24.250 21.069 115.560 1.00 33.02 85 GLN A C 1
ATOM 685 O O . GLN A 1 106 ? 24.721 22.118 115.989 1.00 32.64 85 GLN A O 1
ATOM 691 N N . LYS A 1 107 ? 24.209 20.776 114.265 1.00 32.40 86 LYS A N 1
ATOM 692 C CA . LYS A 1 107 ? 24.533 21.748 113.247 1.00 32.56 86 LYS A CA 1
ATOM 693 C C . LYS A 1 107 ? 26.024 22.097 113.209 1.00 31.77 86 LYS A C 1
ATOM 694 O O . LYS A 1 107 ? 26.380 23.186 112.756 1.00 32.81 86 LYS A O 1
ATOM 696 N N . LYS A 1 108 ? 26.888 21.185 113.671 1.00 30.22 87 LYS A N 1
ATOM 697 C CA . LYS A 1 108 ? 28.347 21.404 113.701 1.00 29.04 87 LYS A CA 1
ATOM 698 C C . LYS A 1 108 ? 29.017 20.901 112.445 1.00 27.66 87 LYS A C 1
ATOM 699 O O . LYS A 1 108 ? 28.423 20.187 111.658 1.00 28.27 87 LYS A O 1
ATOM 705 N N . ILE A 1 109 ? 30.266 21.296 112.265 1.00 26.64 88 ILE A N 1
ATOM 706 C CA . ILE A 1 109 ? 31.109 20.790 111.193 1.00 25.91 88 ILE A CA 1
ATOM 707 C C . ILE A 1 109 ? 31.905 19.571 111.724 1.00 24.76 88 ILE A C 1
ATOM 708 O O . ILE A 1 109 ? 32.604 19.659 112.762 1.00 24.33 88 ILE A O 1
ATOM 713 N N . VAL A 1 110 ? 31.796 18.446 111.031 1.00 23.44 89 VAL A N 1
ATOM 714 C CA . VAL A 1 110 ? 32.586 17.266 111.362 1.00 22.45 89 VAL A CA 1
ATOM 715 C C . VAL A 1 110 ? 33.646 17.034 110.284 1.00 22.02 89 VAL A C 1
ATOM 716 O O . VAL A 1 110 ? 33.327 17.000 109.100 1.00 23.02 89 VAL A O 1
ATOM 720 N N . ILE A 1 111 ? 34.892 16.858 110.703 1.00 21.83 90 ILE A N 1
ATOM 721 C CA . ILE A 1 111 ? 35.984 16.482 109.807 1.00 22.28 90 ILE A CA 1
ATOM 722 C C . ILE A 1 111 ? 36.485 15.097 110.231 1.00 21.79 90 ILE A C 1
ATOM 723 O O . ILE A 1 111 ? 36.963 14.938 111.339 1.00 21.70 90 ILE A O 1
ATOM 728 N N . CYS A 1 112 ? 36.371 14.108 109.353 1.00 21.61 91 CYS A N 1
ATOM 729 C CA . CYS A 1 112 ? 36.827 12.771 109.644 1.00 21.23 91 CYS A CA 1
ATOM 730 C C . CYS A 1 112 ? 37.983 12.353 108.778 1.00 21.29 91 CYS A C 1
ATOM 731 O O . CYS A 1 112 ? 37.863 12.325 107.552 1.00 21.63 91 CYS A O 1
ATOM 734 N N . ASP A 1 113 ? 39.089 12.013 109.431 1.00 21.88 92 ASP A N 1
ATOM 735 C CA . ASP A 1 113 ? 40.310 11.497 108.815 1.00 23.28 92 ASP A CA 1
ATOM 736 C C . ASP A 1 113 ? 40.165 9.978 108.592 1.00 22.97 92 ASP A C 1
ATOM 737 O O . ASP A 1 113 ? 40.234 9.202 109.547 1.00 23.55 92 ASP A O 1
ATOM 742 N N . ARG A 1 114 ? 39.936 9.595 107.330 1.00 22.57 93 ARG A N 1
ATOM 743 C CA . ARG A 1 114 ? 39.575 8.229 106.878 1.00 23.45 93 ARG A CA 1
ATOM 744 C C . ARG A 1 114 ? 38.109 7.877 107.164 1.00 21.79 93 ARG A C 1
ATOM 745 O O . ARG A 1 114 ? 37.618 8.086 108.249 1.00 20.88 93 ARG A O 1
ATOM 753 N N . PHE A 1 115 ? 37.419 7.331 106.171 1.00 21.98 94 PHE A N 1
ATOM 754 C CA . PHE A 1 115 ? 36.007 6.994 106.292 1.00 21.29 94 PHE A CA 1
ATOM 755 C C . PHE A 1 115 ? 35.667 5.943 105.238 1.00 22.03 94 PHE A C 1
ATOM 756 O O . PHE A 1 115 ? 36.503 5.111 104.924 1.00 22.30 94 PHE A O 1
ATOM 764 N N . ILE A 1 116 ? 34.455 5.990 104.686 1.00 22.84 95 ILE A N 1
ATOM 765 C CA . ILE A 1 116 ? 33.938 4.944 103.829 1.00 23.32 95 ILE A CA 1
ATOM 766 C C . ILE A 1 116 ? 34.771 4.683 102.572 1.00 24.99 95 ILE A C 1
ATOM 767 O O . ILE A 1 116 ? 34.769 3.570 102.084 1.00 23.90 95 ILE A O 1
ATOM 772 N N . ASP A 1 117 ? 35.456 5.694 102.036 1.00 25.13 96 ASP A N 1
ATOM 773 C CA . ASP A 1 117 ? 36.194 5.462 100.791 1.00 26.63 96 ASP A CA 1
ATOM 774 C C . ASP A 1 117 ? 37.508 4.688 101.029 1.00 26.55 96 ASP A C 1
ATOM 775 O O . ASP A 1 117 ? 37.922 3.902 100.183 1.00 26.14 96 ASP A O 1
ATOM 780 N N . SER A 1 118 ? 38.155 4.899 102.174 1.00 25.31 97 SER A N 1
ATOM 781 C CA . SER A 1 118 ? 39.308 4.059 102.516 1.00 26.51 97 SER A CA 1
ATOM 782 C C . SER A 1 118 ? 38.948 2.570 102.467 1.00 25.73 97 SER A C 1
ATOM 783 O O . SER A 1 118 ? 39.735 1.750 102.020 1.00 25.95 97 SER A O 1
ATOM 786 N N . THR A 1 119 ? 37.754 2.239 102.933 1.00 25.33 98 THR A N 1
ATOM 787 C CA . THR A 1 119 ? 37.334 0.840 103.017 1.00 25.27 98 THR A CA 1
ATOM 788 C C . THR A 1 119 ? 37.177 0.214 101.660 1.00 26.39 98 THR A C 1
ATOM 789 O O . THR A 1 119 ? 37.603 -0.914 101.458 1.00 28.67 98 THR A O 1
ATOM 793 N N . ILE A 1 120 ? 36.600 0.936 100.710 1.00 27.55 99 ILE A N 1
ATOM 794 C CA . ILE A 1 120 ? 36.535 0.457 99.310 1.00 28.50 99 ILE A CA 1
ATOM 795 C C . ILE A 1 120 ? 37.926 0.301 98.703 1.00 29.52 99 ILE A C 1
ATOM 796 O O . ILE A 1 120 ? 38.245 -0.721 98.069 1.00 30.82 99 ILE A O 1
ATOM 801 N N . ALA A 1 121 ? 38.771 1.311 98.895 1.00 29.34 100 ALA A N 1
ATOM 802 C CA . ALA A 1 121 ? 40.108 1.266 98.319 1.00 30.48 100 ALA A CA 1
ATOM 803 C C . ALA A 1 121 ? 40.973 0.156 98.924 1.00 30.22 100 ALA A C 1
ATOM 804 O O . ALA A 1 121 ? 41.622 -0.582 98.205 1.00 30.70 100 ALA A O 1
ATOM 806 N N . TYR A 1 122 ? 40.986 0.041 100.248 1.00 29.56 101 TYR A N 1
ATOM 807 C CA . TYR A 1 122 ? 41.835 -0.953 100.890 1.00 29.93 101 TYR A CA 1
ATOM 808 C C . TYR A 1 122 ? 41.202 -2.343 100.904 1.00 30.56 101 TYR A C 1
ATOM 809 O O . TYR A 1 122 ? 41.828 -3.307 100.440 1.00 31.10 101 TYR A O 1
ATOM 818 N N . GLN A 1 123 ? 39.985 -2.472 101.444 1.00 29.74 102 GLN A N 1
ATOM 819 C CA . GLN A 1 123 ? 39.379 -3.809 101.588 1.00 29.56 102 GLN A CA 1
ATOM 820 C C . GLN A 1 123 ? 38.897 -4.360 100.240 1.00 30.38 102 GLN A C 1
ATOM 821 O O . GLN A 1 123 ? 38.918 -5.585 100.015 1.00 30.69 102 GLN A O 1
ATOM 827 N N . GLY A 1 124 ? 38.448 -3.466 99.367 1.00 29.74 103 GLY A N 1
ATOM 828 C CA . GLY A 1 124 ? 37.895 -3.865 98.080 1.00 32.22 103 GLY A CA 1
ATOM 829 C C . GLY A 1 124 ? 38.946 -4.036 96.982 1.00 33.63 103 GLY A C 1
ATOM 830 O O . GLY A 1 124 ? 39.208 -5.128 96.523 1.00 34.78 103 GLY A O 1
ATOM 831 N N . TYR A 1 125 ? 39.571 -2.944 96.575 1.00 34.45 104 TYR A N 1
ATOM 832 C CA . TYR A 1 125 ? 40.592 -3.029 95.523 1.00 36.09 104 TYR A CA 1
ATOM 833 C C . TYR A 1 125 ? 41.841 -3.726 96.035 1.00 36.05 104 TYR A C 1
ATOM 834 O O . TYR A 1 125 ? 42.339 -4.648 95.401 1.00 37.58 104 TYR A O 1
ATOM 843 N N . GLY A 1 126 ? 42.337 -3.295 97.188 1.00 34.65 105 GLY A N 1
ATOM 844 C CA . GLY A 1 126 ? 43.519 -3.904 97.795 1.00 35.36 105 GLY A CA 1
ATOM 845 C C . GLY A 1 126 ? 43.377 -5.402 98.037 1.00 36.08 105 GLY A C 1
ATOM 846 O O . GLY A 1 126 ? 44.085 -6.215 97.423 1.00 37.43 105 GLY A O 1
ATOM 847 N N . GLN A 1 127 ? 42.438 -5.763 98.902 1.00 34.96 106 GLN A N 1
ATOM 848 C CA . GLN A 1 127 ? 42.258 -7.150 99.336 1.00 35.67 106 GLN A CA 1
ATOM 849 C C . GLN A 1 127 ? 41.314 -7.983 98.456 1.00 35.88 106 GLN A C 1
ATOM 850 O O . GLN A 1 127 ? 41.200 -9.168 98.657 1.00 35.99 106 GLN A O 1
ATOM 856 N N . GLY A 1 128 ? 40.624 -7.370 97.500 1.00 36.73 107 GLY A N 1
ATOM 857 C CA . GLY A 1 128 ? 39.793 -8.138 96.558 1.00 37.90 107 GLY A CA 1
ATOM 858 C C . GLY A 1 128 ? 38.373 -8.412 97.015 1.00 37.20 107 GLY A C 1
ATOM 859 O O . GLY A 1 128 ? 37.667 -9.191 96.376 1.00 37.95 107 GLY A O 1
ATOM 860 N N . ILE A 1 129 ? 37.937 -7.786 98.115 1.00 35.25 108 ILE A N 1
ATOM 861 C CA . ILE A 1 129 ? 36.588 -8.023 98.596 1.00 34.43 108 ILE A CA 1
ATOM 862 C C . ILE A 1 129 ? 35.598 -7.261 97.723 1.00 35.80 108 ILE A C 1
ATOM 863 O O . ILE A 1 129 ? 35.839 -6.131 97.300 1.00 35.56 108 ILE A O 1
ATOM 868 N N . ASP A 1 130 ? 34.479 -7.911 97.461 1.00 37.13 109 ASP A N 1
ATOM 869 C CA . ASP A 1 130 ? 33.422 -7.353 96.648 1.00 38.73 109 ASP A CA 1
ATOM 870 C C . ASP A 1 130 ? 33.027 -5.923 97.053 1.00 37.30 109 ASP A C 1
ATOM 871 O O . ASP A 1 130 ? 32.457 -5.701 98.117 1.00 33.95 109 ASP A O 1
ATOM 876 N N . CYS A 1 131 ? 33.297 -4.974 96.164 1.00 37.99 110 CYS A N 1
ATOM 877 C CA . CYS A 1 131 ? 32.932 -3.580 96.387 1.00 38.22 110 CYS A CA 1
ATOM 878 C C . CYS A 1 131 ? 31.437 -3.364 96.643 1.00 38.13 110 CYS A C 1
ATOM 879 O O . CYS A 1 131 ? 31.089 -2.497 97.449 1.00 37.70 110 CYS A O 1
ATOM 882 N N . SER A 1 132 ? 30.572 -4.152 96.008 1.00 39.03 111 SER A N 1
ATOM 883 C CA . SER A 1 132 ? 29.145 -3.981 96.206 1.00 39.17 111 SER A CA 1
ATOM 884 C C . SER A 1 132 ? 28.763 -4.371 97.618 1.00 37.31 111 SER A C 1
ATOM 885 O O . SER A 1 132 ? 27.939 -3.695 98.231 1.00 37.42 111 SER A O 1
ATOM 888 N N . LEU A 1 133 ? 29.392 -5.414 98.170 1.00 35.94 112 LEU A N 1
ATOM 889 C CA . LEU A 1 133 ? 29.189 -5.770 99.577 1.00 32.95 112 LEU A CA 1
ATOM 890 C C . LEU A 1 133 ? 29.609 -4.653 100.523 1.00 31.38 112 LEU A C 1
ATOM 891 O O . LEU A 1 133 ? 28.912 -4.361 101.527 1.00 30.59 112 LEU A O 1
ATOM 896 N N . ILE A 1 134 ? 30.753 -4.034 100.227 1.00 30.35 113 ILE A N 1
ATOM 897 C CA . ILE A 1 134 ? 31.305 -2.959 101.052 1.00 28.26 113 ILE A CA 1
ATOM 898 C C . ILE A 1 134 ? 30.400 -1.732 100.972 1.00 28.21 113 ILE A C 1
ATOM 899 O O . ILE A 1 134 ? 30.150 -1.093 101.992 1.00 26.72 113 ILE A O 1
ATOM 904 N N . ASP A 1 135 ? 29.887 -1.408 99.771 1.00 29.22 114 ASP A N 1
ATOM 905 C CA . ASP A 1 135 ? 28.871 -0.363 99.664 1.00 30.01 114 ASP A CA 1
ATOM 906 C C . ASP A 1 135 ? 27.638 -0.637 100.551 1.00 29.38 114 ASP A C 1
ATOM 907 O O . ASP A 1 135 ? 27.134 0.264 101.242 1.00 28.48 114 ASP A O 1
ATOM 912 N N . GLN A 1 136 ? 27.163 -1.877 100.514 1.00 29.87 115 GLN A N 1
ATOM 913 C CA . GLN A 1 136 ? 25.999 -2.276 101.293 1.00 30.59 115 GLN A CA 1
ATOM 914 C C . GLN A 1 136 ? 26.274 -2.162 102.804 1.00 28.56 115 GLN A C 1
ATOM 915 O O . GLN A 1 136 ? 25.421 -1.699 103.535 1.00 28.32 115 GLN A O 1
ATOM 921 N N . LEU A 1 137 ? 27.445 -2.618 103.241 1.00 27.51 116 LEU A N 1
ATOM 922 C CA . LEU A 1 137 ? 27.825 -2.586 104.639 1.00 26.36 116 LEU A CA 1
ATOM 923 C C . LEU A 1 137 ? 27.917 -1.154 105.150 1.00 26.32 116 LEU A C 1
ATOM 924 O O . LEU A 1 137 ? 27.400 -0.835 106.210 1.00 25.64 116 LEU A O 1
ATOM 929 N N . ASN A 1 138 ? 28.548 -0.280 104.363 1.00 26.99 117 ASN A N 1
ATOM 930 C CA . ASN A 1 138 ? 28.587 1.137 104.660 1.00 26.57 117 ASN A CA 1
ATOM 931 C C . ASN A 1 138 ? 27.193 1.755 104.724 1.00 27.51 117 ASN A C 1
ATOM 932 O O . ASN A 1 138 ? 26.900 2.489 105.668 1.00 26.78 117 ASN A O 1
ATOM 937 N N . ASP A 1 139 ? 26.320 1.466 103.755 1.00 28.83 118 ASP A N 1
ATOM 938 C CA . ASP A 1 139 ? 24.977 2.058 103.808 1.00 29.66 118 ASP A CA 1
ATOM 939 C C . ASP A 1 139 ? 24.149 1.490 104.945 1.00 28.90 118 ASP A C 1
ATOM 940 O O . ASP A 1 139 ? 23.203 2.128 105.400 1.00 28.31 118 ASP A O 1
ATOM 945 N N . LEU A 1 140 ? 24.483 0.273 105.365 1.00 27.09 119 LEU A N 1
ATOM 946 C CA . LEU A 1 140 ? 23.831 -0.339 106.485 1.00 26.83 119 LEU A CA 1
ATOM 947 C C . LEU A 1 140 ? 24.155 0.455 107.739 1.00 25.03 119 LEU A C 1
ATOM 948 O O . LEU A 1 140 ? 23.296 0.616 108.586 1.00 25.11 119 LEU A O 1
ATOM 953 N N . VAL A 1 141 ? 25.380 0.964 107.857 1.00 24.00 120 VAL A N 1
ATOM 954 C CA . VAL A 1 141 ? 25.817 1.579 109.138 1.00 22.18 120 VAL A CA 1
ATOM 955 C C . VAL A 1 141 ? 25.746 3.084 109.240 1.00 23.02 120 VAL A C 1
ATOM 956 O O . VAL A 1 141 ? 25.803 3.617 110.340 1.00 23.44 120 VAL A O 1
ATOM 960 N N . ILE A 1 142 ? 25.599 3.791 108.127 1.00 24.00 121 ILE A N 1
ATOM 961 C CA . ILE A 1 142 ? 25.475 5.248 108.174 1.00 24.73 121 ILE A CA 1
ATOM 962 C C . ILE A 1 142 ? 24.258 5.704 107.375 1.00 26.50 121 ILE A C 1
ATOM 963 O O . ILE A 1 142 ? 23.892 5.055 106.431 1.00 27.72 121 ILE A O 1
ATOM 968 N N . ASP A 1 143 ? 23.656 6.826 107.748 1.00 27.56 122 ASP A N 1
ATOM 969 C CA . ASP A 1 143 ? 22.527 7.389 107.006 1.00 29.87 122 ASP A CA 1
ATOM 970 C C . ASP A 1 143 ? 22.733 8.869 106.583 1.00 30.51 122 ASP A C 1
ATOM 971 O O . ASP A 1 143 ? 21.805 9.534 106.129 1.00 31.70 122 ASP A O 1
ATOM 976 N N . VAL A 1 144 ? 23.958 9.360 106.724 1.00 29.58 123 VAL A N 1
ATOM 977 C 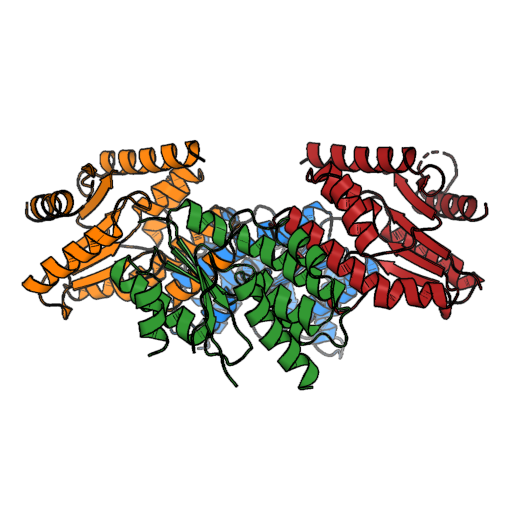CA . VAL A 1 144 ? 24.359 10.649 106.221 1.00 30.50 123 VAL A CA 1
ATOM 978 C C . VAL A 1 144 ? 25.748 10.452 105.595 1.00 30.49 123 VAL A C 1
ATOM 979 O O . VAL A 1 144 ? 26.665 9.992 106.278 1.00 29.25 123 VAL A O 1
ATOM 983 N N . TYR A 1 145 ? 25.889 10.757 104.305 1.00 30.30 124 TYR A N 1
ATOM 984 C CA . TYR A 1 145 ? 27.174 10.658 103.621 1.00 30.74 124 TYR A CA 1
ATOM 985 C C . TYR A 1 145 ? 27.945 11.984 103.693 1.00 29.61 124 TYR A C 1
ATOM 986 O O . TYR A 1 145 ? 27.365 13.028 103.948 1.00 29.98 124 TYR A O 1
ATOM 995 N N . PRO A 1 146 ? 29.269 11.945 103.503 1.00 28.65 125 PRO A N 1
ATOM 996 C CA . PRO A 1 146 ? 29.995 13.211 103.502 1.00 28.40 125 PRO A CA 1
ATOM 997 C C . PRO A 1 146 ? 29.489 14.193 102.444 1.00 29.47 125 PRO A C 1
ATOM 998 O O . PRO A 1 146 ? 29.190 13.810 101.322 1.00 29.99 125 PRO A O 1
ATOM 1002 N N . ASP A 1 147 ? 29.428 15.464 102.816 1.00 30.09 126 ASP A N 1
ATOM 1003 C CA . ASP A 1 147 ? 29.114 16.540 101.880 1.00 30.83 126 ASP A CA 1
ATOM 1004 C C . ASP A 1 147 ? 30.278 16.792 100.935 1.00 30.69 126 ASP A C 1
ATOM 1005 O O . ASP A 1 147 ? 30.085 17.158 99.792 1.00 31.71 126 ASP A O 1
ATOM 1010 N N . ILE A 1 148 ? 31.501 16.634 101.429 1.00 29.63 127 ILE A N 1
ATOM 1011 C CA . ILE A 1 148 ? 32.693 16.914 100.637 1.00 29.82 127 ILE A CA 1
ATOM 1012 C C . ILE A 1 148 ? 33.762 15.958 101.100 1.00 28.17 127 ILE A C 1
ATOM 1013 O O . ILE A 1 148 ? 33.971 15.822 102.292 1.00 26.72 127 ILE A O 1
ATOM 1018 N N . THR A 1 149 ? 34.441 15.309 100.161 1.00 28.47 128 THR A N 1
ATOM 1019 C CA . THR A 1 149 ? 35.536 14.384 100.461 1.00 27.61 128 THR A CA 1
ATOM 1020 C C . THR A 1 149 ? 36.774 14.785 99.673 1.00 28.38 128 THR A C 1
ATOM 1021 O O . THR A 1 149 ? 36.737 14.868 98.448 1.00 29.51 128 THR A O 1
ATOM 1025 N N . PHE A 1 150 ? 37.860 15.075 100.382 1.00 28.05 129 PHE A N 1
ATOM 1026 C CA . PHE A 1 150 ? 39.138 15.393 99.756 1.00 29.20 129 PHE A CA 1
ATOM 1027 C C . PHE A 1 150 ? 39.986 14.145 99.643 1.00 30.09 129 PHE A C 1
ATOM 1028 O O . PHE A 1 150 ? 40.374 13.554 100.670 1.00 29.93 129 PHE A O 1
ATOM 1036 N N . ILE A 1 151 ? 40.263 13.725 98.415 1.00 31.81 130 ILE A N 1
ATOM 1037 C CA . ILE A 1 151 ? 41.153 12.599 98.175 1.00 32.61 130 ILE A CA 1
ATOM 1038 C C . ILE A 1 151 ? 42.519 13.182 97.851 1.00 34.57 130 ILE A C 1
ATOM 1039 O O . ILE A 1 151 ? 42.715 13.755 96.768 1.00 36.23 130 ILE A O 1
ATOM 1044 N N . ILE A 1 152 ? 43.464 13.065 98.778 1.00 34.71 131 ILE A N 1
ATOM 1045 C CA . ILE A 1 152 ? 44.806 13.642 98.574 1.00 36.84 131 ILE A CA 1
ATOM 1046 C C . ILE A 1 152 ? 45.735 12.748 97.705 1.00 40.04 131 ILE A C 1
ATOM 1047 O O . ILE A 1 152 ? 46.147 11.664 98.131 1.00 40.33 131 ILE A O 1
ATOM 1052 N N . ASP A 1 153 ? 46.085 13.199 96.505 1.00 43.39 132 ASP A N 1
ATOM 1053 C CA . ASP A 1 153 ? 46.806 12.364 95.545 1.00 46.83 132 ASP A CA 1
ATOM 1054 C C . ASP A 1 153 ? 48.328 12.577 95.562 1.00 49.26 132 ASP A C 1
ATOM 1055 O O . ASP A 1 153 ? 48.804 13.645 95.173 1.00 50.83 132 ASP A O 1
ATOM 1060 N N . VAL A 1 154 ? 49.083 11.559 95.978 1.00 50.48 133 VAL A N 1
ATOM 1061 C CA . VAL A 1 154 ? 50.535 11.572 95.864 1.00 52.30 133 VAL A CA 1
ATOM 1062 C C . VAL A 1 154 ? 50.923 11.490 94.381 1.00 54.88 133 VAL A C 1
ATOM 1063 O O . VAL A 1 154 ? 50.557 10.533 93.685 1.00 56.04 133 VAL A O 1
ATOM 1065 N N . ASP A 1 155 ? 51.629 12.508 93.897 1.00 55.29 134 ASP A N 1
ATOM 1066 C CA . ASP A 1 155 ? 52.250 12.467 92.574 1.00 57.36 134 ASP A CA 1
ATOM 1067 C C . ASP A 1 155 ? 53.052 11.176 92.448 1.00 58.14 134 ASP A C 1
ATOM 1068 O O . ASP A 1 155 ? 52.725 10.334 91.630 1.00 59.42 134 ASP A O 1
ATOM 1073 N N . ASP A 1 172 ? 54.036 -4.929 99.247 1.00 62.91 151 ASP A N 1
ATOM 1074 C CA . ASP A 1 172 ? 53.964 -5.225 97.823 1.00 64.37 151 ASP A CA 1
ATOM 1075 C C . ASP A 1 172 ? 53.403 -4.018 97.066 1.00 63.05 151 ASP A C 1
ATOM 1076 O O . ASP A 1 172 ? 52.476 -3.352 97.547 1.00 61.01 151 ASP A O 1
ATOM 1081 N N . MET A 1 173 ? 53.940 -3.759 95.877 1.00 63.77 152 MET A N 1
ATOM 1082 C CA . MET A 1 173 ? 53.584 -2.570 95.103 1.00 62.74 152 MET A CA 1
ATOM 1083 C C . MET A 1 173 ? 52.297 -2.733 94.289 1.00 60.64 152 MET A C 1
ATOM 1084 O O . MET A 1 173 ? 51.575 -1.753 94.086 1.00 59.65 152 MET A O 1
ATOM 1089 N N . GLU A 1 174 ? 51.999 -3.951 93.834 1.00 59.67 153 GLU A N 1
ATOM 1090 C CA . GLU A 1 174 ? 50.752 -4.214 93.095 1.00 57.77 153 GLU A CA 1
ATOM 1091 C C . GLU A 1 174 ? 49.546 -3.900 93.974 1.00 53.51 153 GLU A C 1
ATOM 1092 O O . GLU A 1 174 ? 48.570 -3.304 93.514 1.00 52.19 153 GLU A O 1
ATOM 1094 N N . PHE A 1 175 ? 49.630 -4.284 95.247 1.00 50.77 154 PHE A N 1
ATOM 1095 C CA . PHE A 1 175 ? 48.630 -3.899 96.247 1.00 47.34 154 PHE A CA 1
ATOM 1096 C C . PHE A 1 175 ? 48.509 -2.373 96.338 1.00 45.63 154 PHE A C 1
ATOM 1097 O O . PHE A 1 175 ? 47.411 -1.822 96.226 1.00 43.88 154 PHE A O 1
ATOM 1105 N N . TYR A 1 176 ? 49.631 -1.685 96.519 1.00 45.93 155 TYR A N 1
ATOM 1106 C CA . TYR A 1 176 ? 49.607 -0.218 96.549 1.00 45.22 155 TYR A CA 1
ATOM 1107 C C . TYR A 1 176 ? 48.919 0.359 95.316 1.00 45.63 155 TYR A C 1
ATOM 1108 O O . TYR A 1 176 ? 48.094 1.266 95.417 1.00 45.24 155 TYR A O 1
ATOM 1110 N N . TYR A 1 177 ? 49.236 -0.168 94.153 1.00 47.43 156 TYR A N 1
ATOM 1111 C CA . TYR A 1 177 ? 48.705 0.417 92.937 1.00 48.41 156 TYR A CA 1
ATOM 1112 C C . TYR A 1 177 ? 47.207 0.119 92.769 1.00 46.46 156 TYR A C 1
ATOM 1113 O O . TYR A 1 177 ? 46.481 0.942 92.212 1.00 46.47 156 TYR A O 1
ATOM 1122 N N . ARG A 1 178 ? 46.742 -1.043 93.234 1.00 44.68 157 ARG A N 1
ATOM 1123 C CA . ARG A 1 178 ? 45.299 -1.323 93.231 1.00 42.79 157 ARG A CA 1
ATOM 1124 C C . ARG A 1 178 ? 44.539 -0.334 94.105 1.00 40.22 157 ARG A C 1
ATOM 1125 O O . ARG A 1 178 ? 43.496 0.174 93.708 1.00 40.04 157 ARG A O 1
ATOM 1133 N N . VAL A 1 179 ? 45.073 -0.058 95.293 1.00 38.78 158 VAL A N 1
ATOM 1134 C CA . VAL A 1 179 ? 44.478 0.898 96.218 1.00 36.36 158 VAL A CA 1
ATOM 1135 C C . VAL A 1 179 ? 44.348 2.274 95.571 1.00 37.01 158 VAL A C 1
ATOM 1136 O O . VAL A 1 179 ? 43.309 2.932 95.668 1.00 35.47 158 VAL A O 1
ATOM 1140 N N . ARG A 1 180 ? 45.412 2.700 94.904 1.00 38.49 159 ARG A N 1
ATOM 1141 C CA . ARG A 1 180 ? 45.428 3.983 94.223 1.00 39.78 159 ARG A CA 1
ATOM 1142 C C . ARG A 1 180 ? 44.348 4.001 93.146 1.00 40.24 159 ARG A C 1
ATOM 1143 O O . ARG A 1 180 ? 43.588 4.957 93.029 1.00 39.53 159 ARG A O 1
ATOM 1151 N N . ASP A 1 181 ? 44.273 2.932 92.366 1.00 41.15 160 ASP A N 1
ATOM 1152 C CA . ASP A 1 181 ? 43.204 2.810 91.378 1.00 42.31 160 ASP A CA 1
ATOM 1153 C C . ASP A 1 181 ? 41.827 2.927 92.016 1.00 39.98 160 ASP A C 1
ATOM 1154 O O . ASP A 1 181 ? 40.953 3.578 91.477 1.00 40.83 160 ASP A O 1
ATOM 1159 N N . GLY A 1 182 ? 41.642 2.293 93.161 1.00 38.53 161 GLY A N 1
ATOM 1160 C CA . GLY A 1 182 ? 40.375 2.388 93.907 1.00 37.14 161 GLY A CA 1
ATOM 1161 C C . GLY A 1 182 ? 39.958 3.818 94.256 1.00 35.88 161 GLY A C 1
ATOM 1162 O O . GLY A 1 182 ? 38.831 4.231 94.009 1.00 35.50 161 GLY A O 1
ATOM 1163 N N . PHE A 1 183 ? 40.883 4.594 94.781 1.00 35.59 162 PHE A N 1
ATOM 1164 C CA . PHE A 1 183 ? 40.597 6.001 95.027 1.00 35.80 162 PHE A CA 1
ATOM 1165 C C . PHE A 1 183 ? 40.207 6.783 93.765 1.00 37.71 162 PHE A C 1
ATOM 1166 O O . PHE A 1 183 ? 39.319 7.631 93.821 1.00 38.45 162 PHE A O 1
ATOM 1174 N N . TYR A 1 184 ? 40.831 6.490 92.634 1.00 40.23 163 TYR A N 1
ATOM 1175 C CA . TYR A 1 184 ? 40.497 7.203 91.397 1.00 42.25 163 TYR A CA 1
ATOM 1176 C C . TYR A 1 184 ? 39.107 6.832 90.892 1.00 42.53 163 TYR A C 1
ATOM 1177 O O . TYR A 1 184 ? 38.335 7.711 90.493 1.00 43.48 163 TYR A O 1
ATOM 1186 N N . ASP A 1 185 ? 38.787 5.541 90.912 1.00 41.91 164 ASP A N 1
ATOM 1187 C CA . ASP A 1 185 ? 37.447 5.091 90.528 1.00 42.32 164 ASP A CA 1
ATOM 1188 C C . ASP A 1 185 ? 36.361 5.673 91.423 1.00 40.27 164 ASP A C 1
ATOM 1189 O O . ASP A 1 185 ? 35.295 6.021 90.932 1.00 41.67 164 ASP A O 1
ATOM 1194 N N . ILE A 1 186 ? 36.615 5.773 92.720 1.00 38.33 165 ILE A N 1
ATOM 1195 C CA . ILE A 1 186 ? 35.635 6.391 93.634 1.00 36.66 165 ILE A CA 1
ATOM 1196 C C . ILE A 1 186 ? 35.407 7.865 93.233 1.00 37.57 165 ILE A C 1
ATOM 1197 O O . ILE A 1 186 ? 34.260 8.347 93.209 1.00 38.05 165 ILE A O 1
ATOM 1202 N N . ALA A 1 187 ? 36.498 8.563 92.912 1.00 37.68 166 ALA A N 1
ATOM 1203 C CA . ALA A 1 187 ? 36.430 9.948 92.498 1.00 38.44 166 ALA A CA 1
ATOM 1204 C C . ALA A 1 187 ? 35.597 10.068 91.224 1.00 40.79 166 ALA A C 1
ATOM 1205 O O . ALA A 1 187 ? 34.703 10.911 91.161 1.00 41.53 166 ALA A O 1
ATOM 1207 N N . LYS A 1 188 ? 35.880 9.218 90.234 1.00 42.97 167 LYS A N 1
ATOM 1208 C CA . LYS A 1 188 ? 35.110 9.172 88.980 1.00 44.97 167 LYS A CA 1
ATOM 1209 C C . LYS A 1 188 ? 33.646 8.793 89.215 1.00 45.29 167 LYS A C 1
ATOM 1210 O O . LYS A 1 188 ? 32.764 9.366 88.585 1.00 46.60 167 LYS A O 1
ATOM 1212 N N . LYS A 1 189 ? 33.381 7.842 90.119 1.00 44.24 168 LYS A N 1
ATOM 1213 C CA . LYS A 1 189 ? 31.994 7.443 90.409 1.00 44.29 168 LYS A CA 1
ATOM 1214 C C . LYS A 1 189 ? 31.245 8.439 91.308 1.00 43.19 168 LYS A C 1
ATOM 1215 O O . LYS A 1 189 ? 30.019 8.382 91.380 1.00 43.98 168 LYS A O 1
ATOM 1217 N N . ASN A 1 190 ? 31.958 9.342 91.985 1.00 42.33 169 ASN A N 1
ATOM 1218 C CA . ASN A 1 190 ? 31.326 10.301 92.911 1.00 41.08 169 ASN A CA 1
ATOM 1219 C C . ASN A 1 190 ? 31.811 11.754 92.713 1.00 40.78 169 ASN A C 1
ATOM 1220 O O . ASN A 1 190 ? 32.324 12.382 93.623 1.00 39.67 169 ASN A O 1
ATOM 1225 N N . PRO A 1 191 ? 31.622 12.306 91.513 1.00 42.75 170 PRO A N 1
ATOM 1226 C CA . PRO A 1 191 ? 32.162 13.625 91.206 1.00 42.74 170 PRO A CA 1
ATOM 1227 C C . PRO A 1 191 ? 31.560 14.787 92.022 1.00 42.05 170 PRO A C 1
ATOM 1228 O O . PRO A 1 191 ? 32.227 15.810 92.225 1.00 42.05 170 PRO A O 1
ATOM 1232 N N A HIS A 1 192 ? 30.311 14.638 92.454 0.50 41.84 171 HIS A N 1
ATOM 1233 N N B HIS A 1 192 ? 30.324 14.646 92.488 0.50 41.84 171 HIS A N 1
ATOM 1234 C CA A HIS A 1 192 ? 29.654 15.637 93.295 0.50 41.12 171 HIS A CA 1
ATOM 1235 C CA B HIS A 1 192 ? 29.694 15.721 93.258 0.50 41.21 171 HIS A CA 1
ATOM 1236 C C A HIS A 1 192 ? 30.379 15.777 94.630 0.50 38.94 171 HIS A C 1
ATOM 1237 C C B HIS A 1 192 ? 30.096 15.719 94.739 0.50 38.96 171 HIS A C 1
ATOM 1238 O O A HIS A 1 192 ? 30.685 16.879 95.086 0.50 38.22 171 HIS A O 1
ATOM 1239 O O B HIS A 1 192 ? 29.824 16.683 95.448 0.50 38.28 171 HIS A O 1
ATOM 1252 N N . ARG A 1 193 ? 30.712 14.635 95.213 1.00 37.53 172 ARG A N 1
ATOM 1253 C CA . ARG A 1 193 ? 31.150 14.561 96.590 1.00 35.25 172 ARG A CA 1
ATOM 1254 C C . ARG A 1 193 ? 32.667 14.705 96.704 1.00 34.67 172 ARG A C 1
ATOM 1255 O O . ARG A 1 193 ? 33.145 15.408 97.576 1.00 32.45 172 ARG A O 1
ATOM 1263 N N . CYS A 1 194 ? 33.408 14.047 95.805 1.00 35.37 173 CYS A N 1
ATOM 1264 C CA . CYS A 1 194 ? 34.840 13.852 95.970 1.00 35.13 173 CYS A CA 1
ATOM 1265 C C . CYS A 1 194 ? 35.610 14.847 95.161 1.00 37.28 173 CYS A C 1
ATOM 1266 O O . CYS A 1 194 ? 35.160 15.269 94.109 1.00 39.43 173 CYS A O 1
ATOM 1269 N N . HIS A 1 195 ? 36.770 15.229 95.662 1.00 37.26 174 HIS A N 1
ATOM 1270 C CA . HIS A 1 195 ? 37.651 16.149 94.977 1.00 38.90 174 HIS A CA 1
ATOM 1271 C C . HIS A 1 195 ? 39.058 15.629 95.118 1.00 39.55 174 HIS A C 1
ATOM 1272 O O . HIS A 1 195 ? 39.578 15.518 96.236 1.00 38.51 174 HIS A O 1
ATOM 1279 N N . VAL A 1 196 ? 39.669 15.280 93.993 1.00 41.44 175 VAL A N 1
ATOM 1280 C CA . VAL A 1 196 ? 41.040 14.811 94.004 1.00 42.49 175 VAL A CA 1
ATOM 1281 C C . VAL A 1 196 ? 41.936 16.027 94.011 1.00 43.66 175 VAL A C 1
ATOM 1282 O O . VAL A 1 196 ? 41.814 16.890 93.145 1.00 45.30 175 VAL A O 1
ATOM 1286 N N . ILE A 1 197 ? 42.796 16.116 95.021 1.00 44.27 176 ILE A N 1
ATOM 1287 C CA . ILE A 1 197 ? 43.754 17.208 95.156 1.00 45.30 176 ILE A CA 1
ATOM 1288 C C . ILE A 1 197 ? 45.142 16.631 94.958 1.00 47.46 176 ILE A C 1
ATOM 1289 O O . ILE A 1 197 ? 45.588 15.757 95.708 1.00 46.31 176 ILE A O 1
ATOM 1294 N N . THR A 1 198 ? 45.829 17.113 93.937 1.00 50.42 177 THR A N 1
ATOM 1295 C CA . THR A 1 198 ? 47.184 16.652 93.683 1.00 53.16 177 THR A CA 1
ATOM 1296 C C . THR A 1 198 ? 48.144 17.368 94.627 1.00 52.86 177 THR A C 1
ATOM 1297 O O . THR A 1 198 ? 47.866 18.476 95.058 1.00 53.00 177 THR A O 1
ATOM 1301 N N . ASP A 1 199 ? 49.260 16.718 94.949 1.00 53.35 178 ASP A N 1
ATOM 1302 C CA . ASP A 1 199 ? 50.149 17.176 96.012 1.00 52.49 178 ASP A CA 1
ATOM 1303 C C . ASP A 1 199 ? 51.321 18.016 95.528 1.00 53.84 178 ASP A C 1
ATOM 1304 O O . ASP A 1 199 ? 52.258 18.227 96.293 1.00 53.73 178 ASP A O 1
ATOM 1306 N N . LYS A 1 200 ? 51.283 18.491 94.279 1.00 54.93 179 LYS A N 1
ATOM 1307 C CA . LYS A 1 200 ? 52.403 19.234 93.699 1.00 56.43 179 LYS A CA 1
ATOM 1308 C C . LYS A 1 200 ? 51.929 20.514 93.029 1.00 56.73 179 LYS A C 1
ATOM 1309 O O . LYS A 1 200 ? 51.095 20.472 92.118 1.00 56.88 179 LYS A O 1
ATOM 1311 N N . SER A 1 201 ? 52.480 21.645 93.471 1.00 56.72 180 SER A N 1
ATOM 1312 C CA . SER A 1 201 ? 52.213 22.950 92.848 1.00 56.80 180 SER A CA 1
ATOM 1313 C C . SER A 1 201 ? 52.847 23.037 91.457 1.00 58.48 180 SER A C 1
ATOM 1314 O O . SER A 1 201 ? 54.063 22.959 91.323 1.00 60.05 180 SER A O 1
ATOM 1317 N N . GLU A 1 202 ? 52.025 23.214 90.426 1.00 58.41 181 GLU A N 1
ATOM 1318 C CA . GLU A 1 202 ? 52.509 23.165 89.041 1.00 60.39 181 GLU A CA 1
ATOM 1319 C C . GLU A 1 202 ? 52.933 24.525 88.482 1.00 61.38 181 GLU A C 1
ATOM 1320 O O . GLU A 1 202 ? 53.671 24.590 87.497 1.00 63.53 181 GLU A O 1
ATOM 1322 N N . THR A 1 203 ? 52.483 25.620 89.090 1.00 59.38 182 THR A N 1
ATOM 1323 C CA . THR A 1 203 ? 52.878 26.944 88.608 1.00 60.10 182 THR A CA 1
ATOM 1324 C C . THR A 1 203 ? 53.720 27.722 89.642 1.00 58.92 182 THR A C 1
ATOM 1325 O O . THR A 1 203 ? 54.708 28.348 89.282 1.00 60.43 182 THR A O 1
ATOM 1329 N N . TYR A 1 204 ? 53.350 27.662 90.919 1.00 56.67 183 TYR A N 1
ATOM 1330 C CA . TYR A 1 204 ? 54.071 28.386 91.970 1.00 55.58 183 TYR A CA 1
ATOM 1331 C C . TYR A 1 204 ? 55.032 27.495 92.771 1.00 55.39 183 TYR A C 1
ATOM 1332 O O . TYR A 1 204 ? 54.801 26.295 92.909 1.00 54.62 183 TYR A O 1
ATOM 1341 N N . ASP A 1 205 ? 56.100 28.095 93.300 1.00 56.01 184 ASP A N 1
ATOM 1342 C CA . ASP A 1 205 ? 57.009 27.394 94.206 1.00 56.19 184 ASP A CA 1
ATOM 1343 C C . ASP A 1 205 ? 56.470 27.439 95.639 1.00 54.17 184 ASP A C 1
ATOM 1344 O O . ASP A 1 205 ? 56.762 28.363 96.394 1.00 53.77 184 ASP A O 1
ATOM 1349 N N . ILE A 1 206 ? 55.673 26.441 95.995 1.00 52.94 185 ILE A N 1
ATOM 1350 C CA . ILE A 1 206 ? 55.056 26.362 97.307 1.00 51.54 185 ILE A CA 1
ATOM 1351 C C . ILE A 1 206 ? 55.271 24.950 97.831 1.00 51.94 185 ILE A C 1
ATOM 1352 O O . ILE A 1 206 ? 55.019 23.991 97.115 1.00 51.72 185 ILE A O 1
ATOM 1357 N N . ASP A 1 207 ? 55.775 24.845 99.060 1.00 52.42 186 ASP A N 1
ATOM 1358 C CA . ASP A 1 207 ? 55.830 23.580 99.803 1.00 52.80 186 ASP A CA 1
ATOM 1359 C C . ASP A 1 207 ? 54.505 22.805 99.653 1.00 50.86 186 ASP A C 1
ATOM 1360 O O . ASP A 1 207 ? 53.424 23.399 99.679 1.00 50.22 186 ASP A O 1
ATOM 1365 N N . ASP A 1 208 ? 54.609 21.490 99.450 1.00 50.27 187 ASP A N 1
ATOM 1366 C CA . ASP A 1 208 ? 53.458 20.605 99.210 1.00 48.93 187 ASP A CA 1
ATOM 1367 C C . ASP A 1 208 ? 52.304 20.640 100.243 1.00 46.37 187 ASP A C 1
ATOM 1368 O O . ASP A 1 208 ? 51.135 20.531 99.869 1.00 44.99 187 ASP A O 1
ATOM 1373 N N . ILE A 1 209 ? 52.636 20.745 101.528 1.00 45.17 188 ILE A N 1
ATOM 1374 C CA . ILE A 1 209 ? 51.637 20.734 102.597 1.00 43.26 188 ILE A CA 1
ATOM 1375 C C . ILE A 1 209 ? 50.752 21.992 102.520 1.00 42.41 188 ILE A C 1
ATOM 1376 O O . ILE A 1 209 ? 49.524 21.902 102.589 1.00 41.17 188 ILE A O 1
ATOM 1381 N N . ASN A 1 210 ? 51.381 23.150 102.361 1.00 43.24 189 ASN A N 1
ATOM 1382 C CA . ASN A 1 210 ? 50.653 24.406 102.199 1.00 42.99 189 ASN A CA 1
ATOM 1383 C C . ASN A 1 210 ? 49.858 24.410 100.904 1.00 42.49 189 ASN A C 1
ATOM 1384 O O . ASN A 1 210 ? 48.709 24.839 100.897 1.00 41.40 189 ASN A O 1
ATOM 1389 N N . PHE A 1 211 ? 50.462 23.930 99.813 1.00 42.69 190 PHE A N 1
ATOM 1390 C CA . PHE A 1 211 ? 49.751 23.875 98.531 1.00 42.67 190 PHE A CA 1
ATOM 1391 C C . PHE A 1 211 ? 48.450 23.109 98.622 1.00 40.83 190 PHE A C 1
ATOM 1392 O O . PHE A 1 211 ? 47.405 23.579 98.160 1.00 40.55 190 PHE A O 1
ATOM 1400 N N . VAL A 1 212 ? 48.517 21.915 99.200 1.00 39.08 191 VAL A N 1
ATOM 1401 C CA . VAL A 1 212 ? 47.349 21.061 99.269 1.00 37.26 191 VAL A CA 1
ATOM 1402 C C . VAL A 1 212 ? 46.275 21.739 100.131 1.00 35.36 191 VAL A C 1
ATOM 1403 O O . VAL A 1 212 ? 45.098 21.773 99.765 1.00 34.36 191 VAL A O 1
ATOM 1407 N N . HIS A 1 213 ? 46.708 22.299 101.252 1.00 34.25 192 HIS A N 1
ATOM 1408 C CA . HIS A 1 213 ? 45.813 23.020 102.164 1.00 33.37 192 HIS A CA 1
ATOM 1409 C C . HIS A 1 213 ? 45.095 24.168 101.459 1.00 33.13 192 HIS A C 1
ATOM 1410 O O . HIS A 1 213 ? 43.883 24.312 101.590 1.00 32.33 192 HIS A O 1
ATOM 1417 N N . LEU A 1 214 ? 45.831 24.955 100.680 1.00 33.76 193 LEU A N 1
ATOM 1418 C CA . LEU A 1 214 ? 45.222 26.050 99.929 1.00 34.21 193 LEU A CA 1
ATOM 1419 C C . LEU A 1 214 ? 44.205 25.503 98.913 1.00 34.40 193 LEU A C 1
ATOM 1420 O O . LEU A 1 214 ? 43.148 26.090 98.734 1.00 34.75 193 LEU A O 1
ATOM 1425 N N . GLU A 1 215 ? 44.505 24.378 98.274 1.00 34.84 194 GLU A N 1
ATOM 1426 C CA . GLU A 1 215 ? 43.535 23.735 97.367 1.00 35.30 194 GLU A CA 1
ATOM 1427 C C . GLU A 1 215 ? 42.280 23.264 98.085 1.00 34.32 194 GLU A C 1
ATOM 1428 O O . GLU A 1 215 ? 41.181 23.398 97.556 1.00 33.42 194 GLU A O 1
ATOM 1434 N N . VAL A 1 216 ? 42.448 22.740 99.301 1.00 34.00 195 VAL A N 1
ATOM 1435 C CA . VAL A 1 216 ? 41.315 22.310 100.137 1.00 33.06 195 VAL A CA 1
ATOM 1436 C C . VAL A 1 216 ? 40.393 23.484 100.493 1.00 33.83 195 VAL A C 1
ATOM 1437 O O . VAL A 1 216 ? 39.167 23.416 100.366 1.00 33.77 195 VAL A O 1
ATOM 1441 N N . ILE A 1 217 ? 40.996 24.577 100.924 1.00 34.03 196 ILE A N 1
ATOM 1442 C CA . ILE A 1 217 ? 40.253 25.785 101.234 1.00 34.10 196 ILE A CA 1
ATOM 1443 C C . ILE A 1 217 ? 39.544 26.298 99.972 1.00 35.42 196 ILE A C 1
ATOM 1444 O O . ILE A 1 217 ? 38.415 26.779 100.044 1.00 34.47 196 ILE A O 1
ATOM 1449 N N . LYS A 1 218 ? 40.217 26.195 98.825 1.00 37.14 197 LYS A N 1
ATOM 1450 C CA . LYS A 1 218 ? 39.650 26.647 97.535 1.00 39.38 197 LYS A CA 1
ATOM 1451 C C . LYS A 1 218 ? 38.351 25.922 97.157 1.00 40.49 197 LYS A C 1
ATOM 1452 O O . LYS A 1 218 ? 37.372 26.557 96.743 1.00 40.47 197 LYS A O 1
ATOM 1458 N N . VAL A 1 219 ? 38.341 24.595 97.294 1.00 40.90 198 VAL A N 1
ATOM 1459 C CA . VAL A 1 219 ? 37.106 23.827 97.087 1.00 42.13 198 VAL A CA 1
ATOM 1460 C C . VAL A 1 219 ? 35.948 24.315 97.968 1.00 42.52 198 VAL A C 1
ATOM 1461 O O . VAL A 1 219 ? 34.818 24.369 97.515 1.00 42.76 198 VAL A O 1
ATOM 1465 N N . LEU A 1 220 ? 36.221 24.698 99.209 1.00 43.54 199 LEU A N 1
ATOM 1466 C CA . LEU A 1 220 ? 35.139 25.166 100.096 1.00 44.90 199 LEU A CA 1
ATOM 1467 C C . LEU A 1 220 ? 34.389 26.456 99.642 1.00 47.31 199 LEU A C 1
ATOM 1468 O O . LEU A 1 220 ? 33.247 26.659 100.040 1.00 48.10 199 LEU A O 1
ATOM 1473 N N . GLN A 1 221 ? 34.992 27.303 98.800 1.00 49.82 200 GLN A N 1
ATOM 1474 C CA . GLN A 1 221 ? 34.304 28.516 98.273 1.00 51.83 200 GLN A CA 1
ATOM 1475 C C . GLN A 1 221 ? 33.187 28.187 97.271 1.00 53.33 200 GLN A C 1
ATOM 1476 O O . GLN A 1 221 ? 33.341 27.334 96.393 1.00 54.20 200 GLN A O 1
ATOM 1482 N N . PRO B 1 19 ? 39.704 -38.287 113.379 1.00 42.57 -2 PRO B N 1
ATOM 1483 C CA . PRO B 1 19 ? 38.614 -39.262 113.430 1.00 42.43 -2 PRO B CA 1
ATOM 1484 C C . PRO B 1 19 ? 37.495 -39.039 112.416 1.00 41.84 -2 PRO B C 1
ATOM 1485 O O . PRO B 1 19 ? 36.784 -40.001 112.091 1.00 43.29 -2 PRO B O 1
ATOM 1489 N N . GLY B 1 20 ? 37.326 -37.804 111.933 1.00 40.75 -1 GLY B N 1
ATOM 1490 C CA . GLY B 1 20 ? 36.293 -37.466 110.944 1.00 39.66 -1 GLY B CA 1
ATOM 1491 C C . GLY B 1 20 ? 35.602 -36.237 111.478 1.00 38.31 -1 GLY B C 1
ATOM 1492 O O . GLY B 1 20 ? 35.275 -36.145 112.679 1.00 38.96 -1 GLY B O 1
ATOM 1493 N N . SER B 1 21 ? 35.373 -35.256 110.632 1.00 37.00 0 SER B N 1
ATOM 1494 C CA . SER B 1 21 ? 35.004 -33.984 111.205 1.00 34.99 0 SER B CA 1
ATOM 1495 C C . SER B 1 21 ? 33.573 -34.135 111.719 1.00 33.37 0 SER B C 1
ATOM 1496 O O . SER B 1 21 ? 32.785 -34.906 111.175 1.00 33.24 0 SER B O 1
ATOM 1499 N N . MET B 1 22 ? 33.310 -33.476 112.842 1.00 31.16 1 MET B N 1
ATOM 1500 C CA . MET B 1 22 ? 31.987 -33.238 113.309 1.00 28.99 1 MET B CA 1
ATOM 1501 C C . MET B 1 22 ? 31.971 -31.860 113.949 1.00 26.01 1 MET B C 1
ATOM 1502 O O . MET B 1 22 ? 32.916 -31.490 114.628 1.00 24.39 1 MET B O 1
ATOM 1507 N N . PHE B 1 23 ? 30.900 -31.108 113.718 1.00 23.68 2 PHE B N 1
ATOM 1508 C CA . PHE B 1 23 ? 30.793 -29.736 114.212 1.00 21.58 2 PHE B CA 1
ATOM 1509 C C . PHE B 1 23 ? 29.523 -29.655 115.035 1.00 20.14 2 PHE B C 1
ATOM 1510 O O . PHE B 1 23 ? 28.407 -29.728 114.513 1.00 18.46 2 PHE B O 1
ATOM 1518 N N . ILE B 1 24 ? 29.708 -29.542 116.351 1.00 20.14 3 ILE B N 1
ATOM 1519 C CA . ILE B 1 24 ? 28.614 -29.590 117.315 1.00 19.00 3 ILE B CA 1
ATOM 1520 C C . ILE B 1 24 ? 28.491 -28.224 117.961 1.00 18.73 3 ILE B C 1
ATOM 1521 O O . ILE B 1 24 ? 29.483 -27.659 118.348 1.00 19.03 3 ILE B O 1
ATOM 1526 N N . THR B 1 25 ? 27.282 -27.689 118.106 1.00 18.15 4 THR B N 1
ATOM 1527 C CA . THR B 1 25 ? 27.146 -26.444 118.843 1.00 16.97 4 THR B CA 1
ATOM 1528 C C . THR B 1 25 ? 26.125 -26.599 119.952 1.00 17.27 4 THR B C 1
ATOM 1529 O O . THR B 1 25 ? 25.192 -27.432 119.860 1.00 16.57 4 THR B O 1
ATOM 1533 N N . PHE B 1 26 ? 26.346 -25.821 121.006 1.00 17.07 5 PHE B N 1
ATOM 1534 C CA . PHE B 1 26 ? 25.388 -25.650 122.095 1.00 17.78 5 PHE B CA 1
ATOM 1535 C C . PHE B 1 26 ? 24.829 -24.254 122.078 1.00 18.73 5 PHE B C 1
ATOM 1536 O O . PHE B 1 26 ? 25.548 -23.290 121.859 1.00 18.49 5 PHE B O 1
ATOM 1544 N N . GLU B 1 27 ? 23.533 -24.168 122.335 1.00 19.98 6 GLU B N 1
ATOM 1545 C CA . GLU B 1 27 ? 22.792 -22.934 122.281 1.00 20.34 6 GLU B CA 1
ATOM 1546 C C . GLU B 1 27 ? 21.746 -22.875 123.388 1.00 22.29 6 GLU B C 1
ATOM 1547 O O . GLU B 1 27 ? 21.418 -23.883 124.041 1.00 21.90 6 GLU B O 1
ATOM 1553 N N . GLY B 1 28 ? 21.211 -21.671 123.569 1.00 24.09 7 GLY B N 1
ATOM 1554 C CA . GLY B 1 28 ? 20.199 -21.393 124.575 1.00 25.77 7 GLY B CA 1
ATOM 1555 C C . GLY B 1 28 ? 20.521 -20.122 125.314 1.00 26.62 7 GLY B C 1
ATOM 1556 O O . GLY B 1 28 ? 21.522 -19.447 125.012 1.00 24.61 7 GLY B O 1
ATOM 1557 N N . ILE B 1 29 ? 19.644 -19.788 126.264 1.00 29.26 8 ILE B N 1
ATOM 1558 C CA . ILE B 1 29 ? 19.783 -18.590 127.098 1.00 31.06 8 ILE B CA 1
ATOM 1559 C C . ILE B 1 29 ? 20.876 -18.745 128.140 1.00 32.37 8 ILE B C 1
ATOM 1560 O O . ILE B 1 29 ? 21.163 -19.853 128.612 1.00 32.37 8 ILE B O 1
ATOM 1565 N N . ASP B 1 30 ? 21.482 -17.611 128.492 1.00 33.27 9 ASP B N 1
ATOM 1566 C CA A ASP B 1 30 ? 22.521 -17.564 129.513 0.50 33.86 9 ASP B CA 1
ATOM 1567 C CA B ASP B 1 30 ? 22.491 -17.543 129.531 0.50 33.61 9 ASP B CA 1
ATOM 1568 C C . ASP B 1 30 ? 21.917 -18.190 130.774 1.00 35.48 9 ASP B C 1
ATOM 1569 O O . ASP B 1 30 ? 20.722 -18.009 131.079 1.00 36.61 9 ASP B O 1
ATOM 1578 N N . GLY B 1 31 ? 22.721 -18.962 131.495 1.00 35.92 10 GLY B N 1
ATOM 1579 C CA . GLY B 1 31 ? 22.190 -19.673 132.665 1.00 37.07 10 GLY B CA 1
ATOM 1580 C C . GLY B 1 31 ? 21.471 -20.989 132.387 1.00 37.15 10 GLY B C 1
ATOM 1581 O O . GLY B 1 31 ? 21.104 -21.707 133.322 1.00 38.27 10 GLY B O 1
ATOM 1582 N N . SER B 1 32 ? 21.287 -21.343 131.118 1.00 35.74 11 SER B N 1
ATOM 1583 C CA . SER B 1 32 ? 20.597 -22.598 130.768 1.00 35.54 11 SER B CA 1
ATOM 1584 C C . SER B 1 32 ? 21.482 -23.833 130.956 1.00 35.49 11 SER B C 1
ATOM 1585 O O . SER B 1 32 ? 20.993 -24.964 130.885 1.00 35.61 11 SER B O 1
ATOM 1588 N N . GLY B 1 33 ? 22.785 -23.628 131.162 1.00 34.70 12 GLY B N 1
ATOM 1589 C CA . GLY B 1 33 ? 23.705 -24.757 131.357 1.00 34.89 12 GLY B CA 1
ATOM 1590 C C . GLY B 1 33 ? 24.428 -25.211 130.084 1.00 33.37 12 GLY B C 1
ATOM 1591 O O . GLY B 1 33 ? 25.116 -26.221 130.112 1.00 33.11 12 GLY B O 1
ATOM 1592 N N . LYS B 1 34 ? 24.250 -24.473 128.983 1.00 31.72 13 LYS B N 1
ATOM 1593 C CA . LYS B 1 34 ? 25.020 -24.649 127.753 1.00 31.40 13 LYS B CA 1
ATOM 1594 C C . LYS B 1 34 ? 26.479 -24.951 127.971 1.00 30.47 13 LYS B C 1
ATOM 1595 O O . LYS B 1 34 ? 27.017 -25.905 127.400 1.00 30.70 13 LYS B O 1
ATOM 1601 N N . THR B 1 35 ? 27.138 -24.069 128.712 1.00 29.45 14 THR B N 1
ATOM 1602 C CA . THR B 1 35 ? 28.578 -24.150 128.905 1.00 29.01 14 THR B CA 1
ATOM 1603 C C . THR B 1 35 ? 28.953 -25.457 129.610 1.00 28.90 14 THR B C 1
ATOM 1604 O O . THR B 1 35 ? 29.840 -26.171 129.149 1.00 27.97 14 THR B O 1
ATOM 1608 N N . THR B 1 36 ? 28.248 -25.767 130.698 1.00 28.56 15 THR B N 1
ATOM 1609 C CA . THR B 1 36 ? 28.488 -27.009 131.434 1.00 28.84 15 THR B CA 1
ATOM 1610 C C . THR B 1 36 ? 28.311 -28.231 130.511 1.00 27.94 15 THR B C 1
ATOM 1611 O O . THR B 1 36 ? 29.161 -29.103 130.488 1.00 27.37 15 THR B O 1
ATOM 1615 N N . GLN B 1 37 ? 27.231 -28.251 129.722 1.00 26.66 16 GLN B N 1
ATOM 1616 C CA . GLN B 1 37 ? 26.978 -29.360 128.810 1.00 25.92 16 GLN B CA 1
ATOM 1617 C C . GLN B 1 37 ? 28.058 -29.492 127.748 1.00 25.12 16 GLN B C 1
ATOM 1618 O O . GLN B 1 37 ? 28.443 -30.635 127.397 1.00 22.70 16 GLN B O 1
ATOM 1624 N N . SER B 1 38 ? 28.561 -28.350 127.270 1.00 23.79 17 SER B N 1
ATOM 1625 C CA . SER B 1 38 ? 29.590 -28.368 126.230 1.00 24.97 17 SER B CA 1
ATOM 1626 C C . SER B 1 38 ? 30.886 -28.970 126.794 1.00 25.90 17 SER B C 1
ATOM 1627 O O . SER B 1 38 ? 31.573 -29.770 126.115 1.00 26.05 17 SER B O 1
ATOM 1630 N N . HIS B 1 39 ? 31.188 -28.654 128.043 1.00 26.45 18 HIS B N 1
ATOM 1631 C CA . HIS B 1 39 ? 32.357 -29.246 128.695 1.00 28.07 18 HIS B CA 1
ATOM 1632 C C . HIS B 1 39 ? 32.141 -30.749 128.928 1.00 27.86 18 HIS B C 1
ATOM 1633 O O . HIS B 1 39 ? 33.029 -31.520 128.698 1.00 28.17 18 HIS B O 1
ATOM 1640 N N . LEU B 1 40 ? 30.964 -31.141 129.389 1.00 27.64 19 LEU B N 1
ATOM 1641 C CA . LEU B 1 40 ? 30.680 -32.552 129.641 1.00 28.71 19 LEU B CA 1
ATOM 1642 C C . LEU B 1 40 ? 30.806 -33.381 128.366 1.00 27.84 19 LEU B C 1
ATOM 1643 O O . LEU B 1 40 ? 31.350 -34.493 128.401 1.00 28.28 19 LEU B O 1
ATOM 1648 N N . LEU B 1 41 ? 30.330 -32.835 127.244 1.00 26.43 20 LEU B N 1
ATOM 1649 C CA . LEU B 1 41 ? 30.496 -33.486 125.943 1.00 26.03 20 LEU B CA 1
ATOM 1650 C C . LEU B 1 41 ? 31.981 -33.566 125.522 1.00 26.27 20 LEU B C 1
ATOM 1651 O O . LEU B 1 41 ? 32.452 -34.607 125.033 1.00 25.59 20 LEU B O 1
ATOM 1656 N N . ALA B 1 42 ? 32.713 -32.474 125.717 1.00 26.31 21 ALA B N 1
ATOM 1657 C CA . ALA B 1 42 ? 34.154 -32.455 125.392 1.00 27.33 21 ALA B CA 1
ATOM 1658 C C . ALA B 1 42 ? 34.913 -33.554 126.117 1.00 29.00 21 ALA B C 1
ATOM 1659 O O . ALA B 1 42 ? 35.733 -34.243 125.507 1.00 29.42 21 ALA B O 1
ATOM 1661 N N . GLU B 1 43 ? 34.642 -33.710 127.412 1.00 31.03 22 GLU B N 1
ATOM 1662 C CA . GLU B 1 43 ? 35.316 -34.737 128.233 1.00 33.71 22 GLU B CA 1
ATOM 1663 C C . GLU B 1 43 ? 34.969 -36.158 127.748 1.00 33.88 22 GLU B C 1
ATOM 1664 O O . GLU B 1 43 ? 35.877 -37.000 127.597 1.00 35.11 22 GLU B O 1
ATOM 1670 N N . TYR B 1 44 ? 33.675 -36.398 127.495 1.00 32.55 23 TYR B N 1
ATOM 1671 C CA . TYR B 1 44 ? 33.168 -37.669 126.941 1.00 32.70 23 TYR B CA 1
ATOM 1672 C C . TYR B 1 44 ? 33.817 -38.014 125.604 1.00 32.13 23 TYR B C 1
ATOM 1673 O O . TYR B 1 44 ? 34.350 -39.123 125.441 1.00 32.62 23 TYR B O 1
ATOM 1682 N N . LEU B 1 45 ? 33.768 -37.077 124.656 1.00 30.00 24 LEU B N 1
ATOM 1683 C CA . LEU B 1 45 ? 34.343 -37.315 123.326 1.00 30.22 24 LEU B CA 1
ATOM 1684 C C . LEU B 1 45 ? 35.874 -37.428 123.377 1.00 31.02 24 LEU B C 1
ATOM 1685 O O . LEU B 1 45 ? 36.449 -38.212 122.648 1.00 30.53 24 LEU B O 1
ATOM 1690 N N . SER B 1 46 ? 36.516 -36.673 124.265 1.00 32.07 25 SER B N 1
ATOM 1691 C CA . SER B 1 46 ? 37.975 -36.724 124.409 1.00 33.83 25 SER B CA 1
ATOM 1692 C C . SER B 1 46 ? 38.469 -38.085 124.887 1.00 35.91 25 SER B C 1
ATOM 1693 O O . SER B 1 46 ? 39.526 -38.554 124.441 1.00 36.58 25 SER B O 1
ATOM 1696 N N . GLU B 1 47 ? 37.722 -38.697 125.801 1.00 36.82 26 GLU B N 1
ATOM 1697 C CA . GLU B 1 47 ? 38.051 -40.028 126.287 1.00 39.18 26 GLU B CA 1
ATOM 1698 C C . GLU B 1 47 ? 38.004 -41.061 125.149 1.00 39.35 26 GLU B C 1
ATOM 1699 O O . GLU B 1 47 ? 38.762 -42.022 125.165 1.00 40.74 26 GLU B O 1
ATOM 1705 N N . ILE B 1 48 ? 37.138 -40.847 124.158 1.00 37.80 27 ILE B N 1
ATOM 1706 C CA . ILE B 1 48 ? 36.955 -41.815 123.074 1.00 37.65 27 ILE B CA 1
ATOM 1707 C C . ILE B 1 48 ? 37.925 -41.582 121.907 1.00 37.87 27 ILE B C 1
ATOM 1708 O O . ILE B 1 48 ? 38.522 -42.541 121.384 1.00 38.27 27 ILE B O 1
ATOM 1713 N N . TYR B 1 49 ? 38.065 -40.319 121.508 1.00 36.25 28 TYR B N 1
ATOM 1714 C CA . TYR B 1 49 ? 38.827 -39.944 120.323 1.00 35.95 28 TYR B CA 1
ATOM 1715 C C . TYR B 1 49 ? 40.197 -39.337 120.593 1.00 36.73 28 TYR B C 1
ATOM 1716 O O . TYR B 1 49 ? 40.995 -39.205 119.661 1.00 37.09 28 TYR B O 1
ATOM 1725 N N . GLY B 1 50 ? 40.478 -38.979 121.846 1.00 37.08 29 GLY B N 1
ATOM 1726 C CA . GLY B 1 50 ? 41.765 -38.398 122.221 1.00 37.89 29 GLY B CA 1
ATOM 1727 C C . GLY B 1 50 ? 41.641 -36.890 122.356 1.00 37.34 29 GLY B C 1
ATOM 1728 O O . GLY B 1 50 ? 40.999 -36.236 121.509 1.00 35.72 29 GLY B O 1
ATOM 1729 N N . VAL B 1 51 ? 42.236 -36.336 123.419 1.00 38.05 30 VAL B N 1
ATOM 1730 C CA . VAL B 1 51 ? 42.186 -34.897 123.681 1.00 37.77 30 VAL B CA 1
ATOM 1731 C C . VAL B 1 51 ? 42.582 -34.057 122.478 1.00 36.53 30 VAL B C 1
ATOM 1732 O O . VAL B 1 51 ? 41.982 -33.030 122.233 1.00 34.97 30 VAL B O 1
ATOM 1736 N N . ASN B 1 52 ? 43.579 -34.497 121.723 1.00 37.39 31 ASN B N 1
ATOM 1737 C CA . ASN B 1 52 ? 44.024 -33.747 120.534 1.00 37.37 31 ASN B CA 1
ATOM 1738 C C . ASN B 1 52 ? 42.996 -33.725 119.391 1.00 34.75 31 ASN B C 1
ATOM 1739 O O . ASN B 1 52 ? 43.109 -32.912 118.493 1.00 34.28 31 ASN B O 1
ATOM 1744 N N . ASN B 1 53 ? 42.012 -34.613 119.413 1.00 32.98 32 ASN B N 1
ATOM 1745 C CA . ASN B 1 53 ? 41.047 -34.707 118.306 1.00 31.55 32 ASN B CA 1
ATOM 1746 C C . ASN B 1 53 ? 39.734 -34.010 118.579 1.00 29.41 32 ASN B C 1
ATOM 1747 O O . ASN B 1 53 ? 38.820 -34.069 117.757 1.00 29.19 32 ASN B O 1
ATOM 1752 N N . VAL B 1 54 ? 39.641 -33.365 119.742 1.00 28.67 33 VAL B N 1
ATOM 1753 C CA . VAL B 1 54 ? 38.437 -32.688 120.165 1.00 26.95 33 VAL B CA 1
ATOM 1754 C C . VAL B 1 54 ? 38.783 -31.249 120.513 1.00 26.85 33 VAL B C 1
ATOM 1755 O O . VAL B 1 54 ? 39.624 -31.000 121.352 1.00 28.83 33 VAL B O 1
ATOM 1759 N N . VAL B 1 55 ? 38.112 -30.311 119.876 1.00 25.56 34 VAL B N 1
ATOM 1760 C CA . VAL B 1 55 ? 38.346 -28.889 120.089 1.00 24.44 34 VAL B CA 1
ATOM 1761 C C . VAL B 1 55 ? 37.122 -28.244 120.720 1.00 23.19 34 VAL B C 1
ATOM 1762 O O . VAL B 1 55 ? 36.060 -28.157 120.088 1.00 22.91 34 VAL B O 1
ATOM 1766 N N . LEU B 1 56 ? 37.279 -27.816 121.973 1.00 22.72 35 LEU B N 1
ATOM 1767 C CA . LEU B 1 56 ? 36.236 -27.144 122.714 1.00 21.90 35 LEU B CA 1
ATOM 1768 C C . LEU B 1 56 ? 36.490 -25.647 122.591 1.00 21.14 35 LEU B C 1
ATOM 1769 O O . LEU B 1 56 ? 37.567 -25.184 122.908 1.00 20.98 35 LEU B O 1
ATOM 1774 N N . THR B 1 57 ? 35.497 -24.903 122.120 1.00 19.65 36 THR B N 1
ATOM 1775 C CA . THR B 1 57 ? 35.648 -23.477 121.903 1.00 19.78 36 THR B CA 1
ATOM 1776 C C . THR B 1 57 ? 34.311 -22.750 122.156 1.00 19.24 36 THR B C 1
ATOM 1777 O O . THR B 1 57 ? 33.314 -23.374 122.521 1.00 17.72 36 THR B O 1
ATOM 1781 N N . ARG B 1 58 ? 34.302 -21.435 121.978 1.00 19.41 37 ARG B N 1
ATOM 1782 C CA . ARG B 1 58 ? 33.123 -20.617 122.296 1.00 18.69 37 ARG B CA 1
ATOM 1783 C C . ARG B 1 58 ? 33.061 -19.315 121.509 1.00 18.47 37 ARG B C 1
ATOM 1784 O O . ARG B 1 58 ? 34.073 -18.813 121.037 1.00 18.54 37 ARG B O 1
ATOM 1792 N N . GLU B 1 59 ? 31.856 -18.764 121.367 1.00 18.91 38 GLU B N 1
ATOM 1793 C CA . GLU B 1 59 ? 31.677 -17.417 120.806 1.00 18.81 38 GLU B CA 1
ATOM 1794 C C . GLU B 1 59 ? 30.792 -16.579 121.724 1.00 19.07 38 GLU B C 1
ATOM 1795 O O . GLU B 1 59 ? 30.009 -17.131 122.519 1.00 19.04 38 GLU B O 1
ATOM 1801 N N . PRO B 1 60 ? 30.953 -15.242 121.696 1.00 19.65 39 PRO B N 1
ATOM 1802 C CA . PRO B 1 60 ? 32.045 -14.500 121.059 1.00 19.36 39 PRO B CA 1
ATOM 1803 C C . PRO B 1 60 ? 33.363 -14.754 121.790 1.00 19.60 39 PRO B C 1
ATOM 1804 O O . PRO B 1 60 ? 33.426 -14.662 123.013 1.00 20.28 39 PRO B O 1
ATOM 1808 N N . GLY B 1 61 ? 34.395 -15.106 121.029 1.00 19.46 40 GLY B N 1
ATOM 1809 C CA . GLY B 1 61 ? 35.685 -15.475 121.584 1.00 18.94 40 GLY B CA 1
ATOM 1810 C C . GLY B 1 61 ? 36.341 -16.505 120.696 1.00 18.44 40 GLY B C 1
ATOM 1811 O O . GLY B 1 61 ? 36.096 -16.550 119.500 1.00 17.35 40 GLY B O 1
ATOM 1812 N N . GLY B 1 62 ? 37.170 -17.348 121.300 1.00 19.35 41 GLY B N 1
ATOM 1813 C CA . GLY B 1 62 ? 37.762 -18.502 120.596 1.00 19.75 41 GLY B CA 1
ATOM 1814 C C . GLY B 1 62 ? 39.189 -18.289 120.105 1.00 20.68 41 GLY B C 1
ATOM 1815 O O . GLY B 1 62 ? 39.872 -19.264 119.744 1.00 21.67 41 GLY B O 1
ATOM 1816 N N . THR B 1 63 ? 39.621 -17.019 120.041 1.00 20.01 42 THR B N 1
ATOM 1817 C CA . THR B 1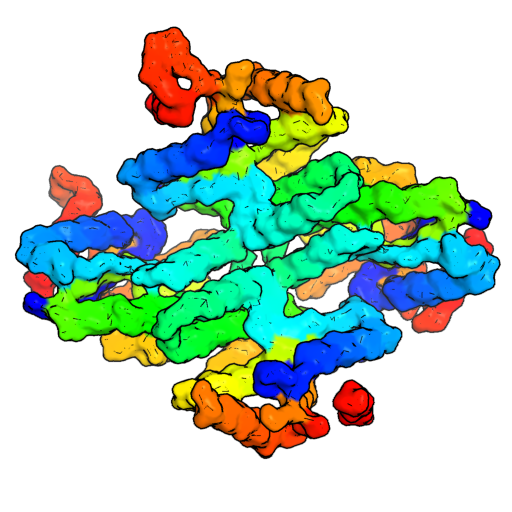 63 ? 41.009 -16.668 119.705 1.00 20.32 42 THR B CA 1
ATOM 1818 C C . THR B 1 63 ? 41.480 -15.603 120.694 1.00 20.32 42 THR B C 1
ATOM 1819 O O . THR B 1 63 ? 40.649 -14.936 121.327 1.00 20.27 42 THR B O 1
ATOM 1823 N N . LEU B 1 64 ? 42.794 -15.437 120.844 1.00 20.11 43 LEU B N 1
ATOM 1824 C CA . LEU B 1 64 ? 43.280 -14.374 121.674 1.00 21.36 43 LEU B CA 1
ATOM 1825 C C . LEU B 1 64 ? 42.690 -13.017 121.272 1.00 20.59 43 LEU B C 1
ATOM 1826 O O . LEU B 1 64 ? 42.235 -12.273 122.133 1.00 20.54 43 LEU B O 1
ATOM 1831 N N . LEU B 1 65 ? 42.710 -12.689 119.986 1.00 20.06 44 LEU B N 1
ATOM 1832 C CA . LEU B 1 65 ? 42.154 -11.410 119.536 1.00 19.46 44 LEU B CA 1
ATOM 1833 C C . LEU B 1 65 ? 40.697 -11.250 119.986 1.00 18.15 44 LEU B C 1
ATOM 1834 O O . LEU B 1 65 ? 40.311 -10.204 120.516 1.00 17.55 44 LEU B O 1
ATOM 1839 N N . ASN B 1 66 ? 39.906 -12.296 119.766 1.00 17.51 45 ASN B N 1
ATOM 1840 C CA . ASN B 1 66 ? 38.469 -12.253 120.010 1.00 16.98 45 ASN B CA 1
ATOM 1841 C C . ASN B 1 66 ? 38.216 -12.142 121.500 1.00 17.18 45 ASN B C 1
ATOM 1842 O O . ASN B 1 66 ? 37.325 -11.399 121.928 1.00 15.91 45 ASN B O 1
ATOM 1847 N N . GLU B 1 67 ? 39.016 -12.867 122.281 1.00 17.88 46 GLU B N 1
ATOM 1848 C CA . GLU B 1 67 ? 38.846 -12.821 123.711 1.00 18.09 46 GLU B CA 1
ATOM 1849 C C . GLU B 1 67 ? 39.202 -11.417 124.189 1.00 18.34 46 GLU B C 1
ATOM 1850 O O . GLU B 1 67 ? 38.501 -10.856 125.024 1.00 17.21 46 GLU B O 1
ATOM 1856 N N . SER B 1 68 ? 40.265 -10.824 123.623 1.00 18.62 47 SER B N 1
ATOM 1857 C CA . SER B 1 68 ? 40.610 -9.475 123.958 1.00 18.52 47 SER B CA 1
ATOM 1858 C C . SER B 1 68 ? 39.528 -8.472 123.531 1.00 18.00 47 SER B C 1
ATOM 1859 O O . SER B 1 68 ? 39.216 -7.548 124.303 1.00 17.37 47 SER B O 1
ATOM 1862 N N . VAL B 1 69 ? 38.953 -8.646 122.338 1.00 17.35 48 VAL B N 1
ATOM 1863 C CA . VAL B 1 69 ? 37.839 -7.780 121.908 1.00 16.74 48 VAL B CA 1
ATOM 1864 C C . VAL B 1 69 ? 36.648 -7.962 122.835 1.00 17.23 48 VAL B C 1
ATOM 1865 O O . VAL B 1 69 ? 36.002 -6.970 123.263 1.00 17.31 48 VAL B O 1
ATOM 1869 N N . ARG B 1 70 ? 36.396 -9.200 123.222 1.00 17.26 49 ARG B N 1
ATOM 1870 C CA . ARG B 1 70 ? 35.277 -9.482 124.162 1.00 18.33 49 ARG B CA 1
ATOM 1871 C C . ARG B 1 70 ? 35.402 -8.745 125.508 1.00 18.00 49 ARG B C 1
ATOM 1872 O O . ARG B 1 70 ? 34.416 -8.184 125.994 1.00 17.07 49 ARG B O 1
ATOM 1880 N N . ASN B 1 71 ? 36.603 -8.743 126.076 1.00 18.28 50 ASN B N 1
ATOM 1881 C CA A ASN B 1 71 ? 36.892 -7.998 127.302 0.50 19.10 50 ASN B CA 1
ATOM 1882 C CA B ASN B 1 71 ? 36.891 -7.998 127.289 0.50 19.73 50 ASN B CA 1
ATOM 1883 C C . ASN B 1 71 ? 36.641 -6.493 127.112 1.00 19.40 50 ASN B C 1
ATOM 1884 O O . ASN B 1 71 ? 36.096 -5.834 127.991 1.00 19.07 50 ASN B O 1
ATOM 1893 N N . LEU B 1 72 ? 37.029 -5.944 125.962 1.00 19.04 51 LEU B N 1
ATOM 1894 C CA . LEU B 1 72 ? 36.739 -4.519 125.675 1.00 18.77 51 LEU B CA 1
ATOM 1895 C C . LEU B 1 72 ? 35.259 -4.246 125.592 1.00 18.13 51 LEU B C 1
ATOM 1896 O O . LEU B 1 72 ? 34.782 -3.233 126.097 1.00 17.64 51 LEU B O 1
ATOM 1901 N N . LEU B 1 73 ? 34.528 -5.133 124.937 1.00 17.82 52 LEU B N 1
ATOM 1902 C CA . LEU B 1 73 ? 33.102 -4.926 124.765 1.00 18.15 52 LEU B CA 1
ATOM 1903 C C . LEU B 1 73 ? 32.390 -4.947 126.119 1.00 18.60 52 LEU B C 1
ATOM 1904 O O . LEU B 1 73 ? 31.460 -4.163 126.364 1.00 19.04 52 LEU B O 1
ATOM 1909 N N . PHE B 1 74 ? 32.825 -5.861 126.984 1.00 19.47 53 PHE B N 1
ATOM 1910 C CA . PHE B 1 74 ? 32.342 -5.967 128.361 1.00 20.81 53 PHE B CA 1
ATOM 1911 C C . PHE B 1 74 ? 32.588 -4.684 129.157 1.00 21.14 53 PHE B C 1
ATOM 1912 O O . PHE B 1 74 ? 31.756 -4.234 129.901 1.00 21.18 53 PHE B O 1
ATOM 1920 N N . LYS B 1 75 ? 33.746 -4.087 128.964 1.00 21.71 54 LYS B N 1
ATOM 1921 C CA . LYS B 1 75 ? 34.094 -2.878 129.685 1.00 23.33 54 LYS B CA 1
ATOM 1922 C C . LYS B 1 75 ? 33.542 -1.630 129.006 1.00 23.75 54 LYS B C 1
ATOM 1923 O O . LYS B 1 75 ? 33.658 -0.574 129.553 1.00 24.05 54 LYS B O 1
ATOM 1929 N N . ALA B 1 76 ? 32.947 -1.751 127.827 1.00 24.63 55 ALA B N 1
ATOM 1930 C CA . ALA B 1 76 ? 32.398 -0.581 127.183 1.00 27.37 55 ALA B CA 1
ATOM 1931 C C . ALA B 1 76 ? 30.918 -0.443 127.545 1.00 28.62 55 ALA B C 1
ATOM 1932 O O . ALA B 1 76 ? 30.521 0.610 127.914 1.00 32.14 55 ALA B O 1
ATOM 1934 N N . GLN B 1 77 ? 30.167 -1.537 127.487 1.00 30.80 56 GLN B N 1
ATOM 1935 C CA . GLN B 1 77 ? 28.692 -1.595 127.460 1.00 32.00 56 GLN B CA 1
ATOM 1936 C C . GLN B 1 77 ? 28.138 -0.499 126.500 1.00 32.54 56 GLN B C 1
ATOM 1937 O O . GLN B 1 77 ? 28.931 0.156 125.739 1.00 32.24 56 GLN B O 1
ATOM 1943 N N . GLY B 1 78 ? 26.806 -0.395 126.445 1.00 30.40 57 GLY B N 1
ATOM 1944 C CA . GLY B 1 78 ? 26.137 0.671 125.695 1.00 29.40 57 GLY B CA 1
ATOM 1945 C C . GLY B 1 78 ? 26.412 0.700 124.205 1.00 27.38 57 GLY B C 1
ATOM 1946 O O . GLY B 1 78 ? 26.371 1.766 123.597 1.00 28.10 57 GLY B O 1
ATOM 1947 N N . LEU B 1 79 ? 26.704 -0.456 123.616 1.00 24.97 58 LEU B N 1
ATOM 1948 C CA . LEU B 1 79 ? 26.894 -0.546 122.171 1.00 24.64 58 LEU B CA 1
ATOM 1949 C C . LEU B 1 79 ? 25.559 -0.348 121.472 1.00 23.32 58 LEU B C 1
ATOM 1950 O O . LEU B 1 79 ? 24.552 -0.852 121.929 1.00 22.75 58 LEU B O 1
ATOM 1955 N N . ASP B 1 80 ? 25.562 0.374 120.361 1.00 21.40 59 ASP B N 1
ATOM 1956 C CA . ASP B 1 80 ? 24.464 0.269 119.399 1.00 20.63 59 ASP B CA 1
ATOM 1957 C C . ASP B 1 80 ? 24.272 -1.191 119.008 1.00 19.40 59 ASP B C 1
ATOM 1958 O O . ASP B 1 80 ? 25.257 -1.959 118.834 1.00 17.77 59 ASP B O 1
ATOM 1963 N N . SER B 1 81 ? 23.018 -1.596 118.843 1.00 18.83 60 SER B N 1
ATOM 1964 C CA . SER B 1 81 ? 22.716 -3.016 118.623 1.00 18.94 60 SER B CA 1
ATOM 1965 C C . SER B 1 81 ? 23.307 -3.596 117.307 1.00 18.23 60 SER B C 1
ATOM 1966 O O . SER B 1 81 ? 23.824 -4.715 117.272 1.00 16.80 60 SER B O 1
ATOM 1969 N N . LEU B 1 82 ? 23.249 -2.809 116.243 1.00 18.65 61 LEU B N 1
ATOM 1970 C CA . LEU B 1 82 ? 23.836 -3.189 114.978 1.00 18.66 61 LEU B CA 1
ATOM 1971 C C . LEU B 1 82 ? 25.360 -3.263 115.107 1.00 17.49 61 LEU B C 1
ATOM 1972 O O . LEU B 1 82 ? 25.958 -4.196 114.609 1.00 16.10 61 LEU B O 1
ATOM 1977 N N . SER B 1 83 ? 25.980 -2.330 115.841 1.00 18.04 62 SER B N 1
ATOM 1978 C CA . SER B 1 83 ? 27.428 -2.440 116.127 1.00 17.55 62 SER B CA 1
ATOM 1979 C C . SER B 1 83 ? 27.763 -3.764 116.750 1.00 16.98 62 SER B C 1
ATOM 1980 O O . SER B 1 83 ? 28.733 -4.423 116.341 1.00 18.17 62 SER B O 1
ATOM 1983 N N . GLU B 1 84 ? 27.011 -4.108 117.791 1.00 17.07 63 GLU B N 1
ATOM 1984 C CA . GLU B 1 84 ? 27.220 -5.344 118.530 1.00 16.49 63 GLU B CA 1
ATOM 1985 C C . GLU B 1 84 ? 27.117 -6.538 117.606 1.00 15.70 63 GLU B C 1
ATOM 1986 O O . GLU B 1 84 ? 28.006 -7.444 117.583 1.00 15.32 63 GLU B O 1
ATOM 1992 N N . LEU B 1 85 ? 26.055 -6.558 116.823 1.00 15.16 64 LEU B N 1
ATOM 1993 C CA . LEU B 1 85 ? 25.945 -7.607 115.789 1.00 15.24 64 LEU B CA 1
ATOM 1994 C C . LEU B 1 85 ? 27.203 -7.695 114.915 1.00 14.40 64 LEU B C 1
ATOM 1995 O O . LEU B 1 85 ? 27.736 -8.789 114.662 1.00 14.50 64 LEU B O 1
ATOM 2000 N N . LEU B 1 86 ? 27.646 -6.556 114.420 1.00 14.56 65 LEU B N 1
ATOM 2001 C CA . LEU B 1 86 ? 28.765 -6.536 113.501 1.00 14.85 65 LEU B CA 1
ATOM 2002 C C . LEU B 1 86 ? 30.086 -6.996 114.175 1.00 15.00 65 LEU B C 1
ATOM 2003 O O . LEU B 1 86 ? 30.861 -7.692 113.563 1.00 16.38 65 LEU B O 1
ATOM 2008 N N . PHE B 1 87 ? 30.331 -6.620 115.422 1.00 15.07 66 PHE B N 1
ATOM 2009 C CA . PHE B 1 87 ? 31.467 -7.142 116.162 1.00 14.77 66 PHE B CA 1
ATOM 2010 C C . PHE B 1 87 ? 31.405 -8.672 116.314 1.00 15.05 66 PHE B C 1
ATOM 2011 O O . PHE B 1 87 ? 32.412 -9.362 116.086 1.00 14.70 66 PHE B O 1
ATOM 2019 N N . PHE B 1 88 ? 30.221 -9.199 116.641 1.00 14.63 67 PHE B N 1
ATOM 2020 C CA . PHE B 1 88 ? 30.037 -10.633 116.764 1.00 14.82 67 PHE B CA 1
ATOM 2021 C C . PHE B 1 88 ? 30.239 -11.348 115.433 1.00 14.82 67 PHE B C 1
ATOM 2022 O O . PHE B 1 88 ? 30.791 -12.449 115.412 1.00 15.95 67 PHE B O 1
ATOM 2030 N N . ILE B 1 89 ? 29.829 -10.743 114.320 1.00 15.77 68 ILE B N 1
ATOM 2031 C CA . ILE B 1 89 ? 30.082 -11.314 112.976 1.00 14.42 68 ILE B CA 1
ATOM 2032 C C . ILE B 1 89 ? 31.573 -11.273 112.594 1.00 15.47 68 ILE B C 1
ATOM 2033 O O . ILE B 1 89 ? 32.123 -12.285 112.105 1.00 16.30 68 ILE B O 1
ATOM 2038 N N . ALA B 1 90 ? 32.241 -10.148 112.846 1.00 14.82 69 ALA B N 1
ATOM 2039 C CA . ALA B 1 90 ? 33.702 -10.071 112.651 1.00 15.99 69 ALA B CA 1
ATOM 2040 C C . ALA B 1 90 ? 34.444 -11.139 113.428 1.00 15.33 69 ALA B C 1
ATOM 2041 O O . ALA B 1 90 ? 35.327 -11.852 112.921 1.00 16.87 69 ALA B O 1
ATOM 2043 N N . MET B 1 91 ? 34.117 -11.234 114.694 1.00 15.94 70 MET B N 1
ATOM 2044 C CA . MET B 1 91 ? 34.713 -12.252 115.573 1.00 14.84 70 MET B CA 1
ATOM 2045 C C . MET B 1 91 ? 34.478 -13.672 115.077 1.00 14.82 70 MET B C 1
ATOM 2046 O O . MET B 1 91 ? 35.395 -14.499 115.100 1.00 14.51 70 MET B O 1
ATOM 2051 N N . ARG B 1 92 ? 33.263 -13.959 114.615 1.00 14.78 71 ARG B N 1
ATOM 2052 C CA . ARG B 1 92 ? 32.913 -15.289 114.081 1.00 14.76 71 ARG B CA 1
ATOM 2053 C C . ARG B 1 92 ? 33.752 -15.600 112.876 1.00 15.94 71 ARG B C 1
ATOM 2054 O O . ARG B 1 92 ? 34.201 -16.711 112.718 1.00 16.11 71 ARG B O 1
ATOM 2062 N N . ARG B 1 93 ? 33.980 -14.611 112.023 1.00 17.23 72 ARG B N 1
ATOM 2063 C CA . ARG B 1 93 ? 34.788 -14.832 110.845 1.00 17.93 72 ARG B CA 1
ATOM 2064 C C . ARG B 1 93 ? 36.199 -15.276 111.203 1.00 18.32 72 ARG B C 1
ATOM 2065 O O . ARG B 1 93 ? 36.736 -16.242 110.672 1.00 17.94 72 ARG B O 1
ATOM 2073 N N . GLU B 1 94 ? 36.805 -14.523 112.096 1.00 19.25 73 GLU B N 1
ATOM 2074 C CA . GLU B 1 94 ? 38.131 -14.819 112.599 1.00 19.98 73 GLU B CA 1
ATOM 2075 C C . GLU B 1 94 ? 38.194 -16.186 113.315 1.00 19.39 73 GLU B C 1
ATOM 2076 O O . GLU B 1 94 ? 39.126 -16.946 113.135 1.00 20.27 73 GLU B O 1
ATOM 2082 N N . HIS B 1 95 ? 37.181 -16.517 114.082 1.00 18.15 74 HIS B N 1
ATOM 2083 C CA . HIS B 1 95 ? 37.178 -17.757 114.840 1.00 18.06 74 HIS B CA 1
ATOM 2084 C C . HIS B 1 95 ? 36.983 -18.935 113.878 1.00 18.82 74 HIS B C 1
ATOM 2085 O O . HIS B 1 95 ? 37.639 -19.978 114.004 1.00 18.50 74 HIS B O 1
ATOM 2092 N N . PHE B 1 96 ? 36.088 -18.741 112.912 1.00 18.49 75 PHE B N 1
ATOM 2093 C CA . PHE B 1 96 ? 35.865 -19.749 111.862 1.00 19.67 75 PHE B CA 1
ATOM 2094 C C . PHE B 1 96 ? 37.148 -20.039 111.062 1.00 20.46 75 PHE B C 1
ATOM 2095 O O . PHE B 1 96 ? 37.538 -21.214 110.900 1.00 20.65 75 PHE B O 1
ATOM 2103 N N . VAL B 1 97 ? 37.765 -18.985 110.533 1.00 21.30 76 VAL B N 1
ATOM 2104 C CA . VAL B 1 97 ? 38.961 -19.150 109.673 1.00 22.66 76 VAL B CA 1
ATOM 2105 C C . VAL B 1 97 ? 40.148 -19.748 110.470 1.00 22.92 76 VAL B C 1
ATOM 2106 O O . VAL B 1 97 ? 40.823 -20.603 109.967 1.00 23.77 76 VAL B O 1
ATOM 2110 N N . LYS B 1 98 ? 40.358 -19.334 111.726 1.00 22.90 77 LYS B N 1
ATOM 2111 C CA . LYS B 1 98 ? 41.542 -19.734 112.482 1.00 23.81 77 LYS B CA 1
ATOM 2112 C C . LYS B 1 98 ? 41.367 -21.040 113.259 1.00 22.56 77 LYS B C 1
ATOM 2113 O O . LYS B 1 98 ? 42.306 -21.782 113.366 1.00 22.18 77 LYS B O 1
ATOM 2119 N N . ILE B 1 99 ? 40.186 -21.305 113.807 1.00 21.21 78 ILE B N 1
ATOM 2120 C CA . ILE B 1 99 ? 39.995 -22.463 114.686 1.00 21.06 78 ILE B CA 1
ATOM 2121 C C . ILE B 1 99 ? 39.051 -23.476 114.099 1.00 21.48 78 ILE B C 1
ATOM 2122 O O . ILE B 1 99 ? 39.411 -24.664 113.958 1.00 21.37 78 ILE B O 1
ATOM 2127 N N . ILE B 1 100 ? 37.842 -23.038 113.740 1.00 20.55 79 ILE B N 1
ATOM 2128 C CA . ILE B 1 100 ? 36.814 -24.019 113.459 1.00 20.19 79 ILE B CA 1
ATOM 2129 C C . ILE B 1 100 ? 37.133 -24.787 112.164 1.00 21.37 79 ILE B C 1
ATOM 2130 O O . ILE B 1 100 ? 37.184 -26.015 112.184 1.00 21.65 79 ILE B O 1
ATOM 2135 N N . LYS B 1 101 ? 37.333 -24.073 111.060 1.00 22.09 80 LYS B N 1
ATOM 2136 C CA . LYS B 1 101 ? 37.466 -24.702 109.753 1.00 22.64 80 LYS B CA 1
ATOM 2137 C C . LYS B 1 101 ? 38.757 -25.545 109.639 1.00 23.85 80 LYS B C 1
ATOM 2138 O O . LYS B 1 101 ? 38.692 -26.690 109.169 1.00 23.51 80 LYS B O 1
ATOM 2144 N N . PRO B 1 102 ? 39.901 -25.037 110.140 1.00 23.55 81 PRO B N 1
ATOM 2145 C CA . PRO B 1 102 ? 41.097 -25.881 110.108 1.00 24.97 81 PRO B CA 1
ATOM 2146 C C . PRO B 1 102 ? 40.963 -27.136 110.981 1.00 24.91 81 PRO B C 1
ATOM 2147 O O . PRO B 1 102 ? 41.486 -28.181 110.614 1.00 25.96 81 PRO B O 1
ATOM 2151 N N . SER B 1 103 ? 40.236 -27.055 112.091 1.00 24.11 82 SER B N 1
ATOM 2152 C CA . SER B 1 103 ? 40.004 -28.240 112.907 1.00 24.36 82 SER B CA 1
ATOM 2153 C C . SER B 1 103 ? 39.193 -29.264 112.145 1.00 24.76 82 SER B C 1
ATOM 2154 O O . SER B 1 103 ? 39.523 -30.445 112.152 1.00 25.51 82 SER B O 1
ATOM 2157 N N . LEU B 1 104 ? 38.159 -28.805 111.455 1.00 24.15 83 LEU B N 1
ATOM 2158 C CA . LEU B 1 104 ? 37.339 -29.680 110.627 1.00 24.62 83 LEU B CA 1
ATOM 2159 C C . LEU B 1 104 ? 38.104 -30.278 109.432 1.00 27.14 83 LEU B C 1
ATOM 2160 O O . LEU B 1 104 ? 37.981 -31.477 109.190 1.00 27.50 83 LEU B O 1
ATOM 2165 N N . MET B 1 105 ? 38.893 -29.458 108.723 1.00 28.61 84 MET B N 1
ATOM 2166 C CA . MET B 1 105 ? 39.760 -29.930 107.619 1.00 31.05 84 MET B CA 1
ATOM 2167 C C . MET B 1 105 ? 40.710 -31.037 108.081 1.00 31.58 84 MET B C 1
ATOM 2168 O O . MET B 1 105 ? 41.038 -31.943 107.313 1.00 32.37 84 MET B O 1
ATOM 2173 N N . GLN B 1 106 ? 41.124 -30.964 109.342 1.00 31.14 85 GLN B N 1
ATOM 2174 C CA . GLN B 1 106 ? 41.953 -31.982 109.959 1.00 32.52 85 GLN B CA 1
ATOM 2175 C C . GLN B 1 106 ? 41.157 -33.152 110.540 1.00 31.51 85 GLN B C 1
ATOM 2176 O O . GLN B 1 106 ? 41.728 -33.975 111.249 1.00 31.88 85 GLN B O 1
ATOM 2182 N N . LYS B 1 107 ? 39.857 -33.224 110.255 1.00 30.20 86 LYS B N 1
ATOM 2183 C CA . LYS B 1 107 ? 38.997 -34.316 110.749 1.00 30.17 86 LYS B CA 1
ATOM 2184 C C . LYS B 1 107 ? 38.842 -34.423 112.303 1.00 29.43 86 LYS B C 1
ATOM 2185 O O . LYS B 1 107 ? 38.682 -35.505 112.856 1.00 29.99 86 LYS B O 1
ATOM 2191 N N . LYS B 1 108 ? 38.867 -33.293 112.996 1.00 28.11 87 LYS B N 1
ATOM 2192 C CA . LYS B 1 108 ? 38.633 -33.281 114.438 1.00 27.82 87 LYS B CA 1
ATOM 2193 C C . LYS B 1 108 ? 37.178 -32.989 114.693 1.00 25.99 87 LYS B C 1
ATOM 2194 O O . LYS B 1 108 ? 36.447 -32.521 113.825 1.00 25.78 87 LYS B O 1
ATOM 2200 N N . ILE B 1 109 ? 36.779 -33.217 115.925 1.00 25.54 88 ILE B N 1
ATOM 2201 C CA . ILE B 1 109 ? 35.466 -32.823 116.406 1.00 23.98 88 ILE B CA 1
ATOM 2202 C C . ILE B 1 109 ? 35.567 -31.402 116.972 1.00 22.78 88 ILE B C 1
ATOM 2203 O O . ILE B 1 109 ? 36.454 -31.131 117.791 1.00 23.64 88 ILE B O 1
ATOM 2208 N N . VAL B 1 110 ? 34.701 -30.495 116.517 1.00 21.00 89 VAL B N 1
ATOM 2209 C CA . VAL B 1 110 ? 34.631 -29.149 117.096 1.00 20.67 89 VAL B CA 1
ATOM 2210 C C . VAL B 1 110 ? 33.318 -29.007 117.864 1.00 19.74 89 VAL B C 1
ATOM 2211 O O . VAL B 1 110 ? 32.255 -29.300 117.316 1.00 18.32 89 VAL B O 1
ATOM 2215 N N . ILE B 1 111 ? 33.428 -28.577 119.125 1.00 18.79 90 ILE B N 1
ATOM 2216 C CA . ILE B 1 111 ? 32.290 -28.236 119.976 1.00 18.70 90 ILE B CA 1
ATOM 2217 C C . ILE B 1 111 ? 32.344 -26.747 120.308 1.00 18.12 90 ILE B C 1
ATOM 2218 O O . ILE B 1 111 ? 33.264 -26.303 120.931 1.00 18.80 90 ILE B O 1
ATOM 2223 N N . CYS B 1 112 ? 31.340 -25.982 119.892 1.00 18.39 91 CYS B N 1
ATOM 2224 C CA . CYS B 1 112 ? 31.317 -24.552 120.112 1.00 17.50 91 CYS B CA 1
ATOM 2225 C C . CYS B 1 112 ? 30.136 -24.152 120.968 1.00 17.98 91 CYS B C 1
ATOM 2226 O O . CYS B 1 112 ? 28.973 -24.413 120.618 1.00 17.97 91 CYS B O 1
ATOM 2229 N N . ASP B 1 113 ? 30.459 -23.494 122.078 1.00 18.12 92 ASP B N 1
ATOM 2230 C CA . ASP B 1 113 ? 29.517 -22.920 123.032 1.00 18.32 92 ASP B CA 1
ATOM 2231 C C . ASP B 1 113 ? 29.096 -21.550 122.521 1.00 17.22 92 ASP B C 1
ATOM 2232 O O . ASP B 1 113 ? 29.863 -20.580 122.607 1.00 18.12 92 ASP B O 1
ATOM 2237 N N . ARG B 1 114 ? 27.879 -21.497 121.985 1.00 17.17 93 ARG B N 1
ATOM 2238 C CA . ARG B 1 114 ? 27.286 -20.363 121.270 1.00 17.69 93 ARG B CA 1
ATOM 2239 C C . ARG B 1 114 ? 27.828 -20.194 119.863 1.00 16.71 93 ARG B C 1
ATOM 2240 O O . ARG B 1 114 ? 29.059 -20.214 119.625 1.00 17.06 93 ARG B O 1
ATOM 2248 N N . PHE B 1 115 ? 26.898 -20.002 118.932 1.00 15.75 94 PHE B N 1
ATOM 2249 C CA . PHE B 1 115 ? 27.212 -19.861 117.540 1.00 16.36 94 PHE B CA 1
ATOM 2250 C C . PHE B 1 115 ? 26.104 -19.070 116.796 1.00 16.53 94 PHE B C 1
ATOM 2251 O O . PHE B 1 115 ? 25.567 -18.150 117.351 1.00 17.03 94 PHE B O 1
ATOM 2259 N N . ILE B 1 116 ? 25.798 -19.411 115.544 1.00 17.04 95 ILE B N 1
ATOM 2260 C CA . ILE B 1 116 ? 24.945 -18.587 114.676 1.00 17.24 95 ILE B CA 1
ATOM 2261 C C . ILE B 1 116 ? 23.524 -18.419 115.250 1.00 17.71 95 ILE B C 1
ATOM 2262 O O . ILE B 1 116 ? 22.893 -17.390 115.062 1.00 18.32 95 ILE B O 1
ATOM 2267 N N . ASP B 1 117 ? 23.052 -19.396 115.989 1.00 16.81 96 ASP B N 1
ATOM 2268 C CA . ASP B 1 117 ? 21.690 -19.334 116.541 1.00 18.13 96 ASP B CA 1
ATOM 2269 C C . ASP B 1 117 ? 21.549 -18.307 117.701 1.00 17.82 96 ASP B C 1
ATOM 2270 O O . ASP B 1 117 ? 20.496 -17.656 117.840 1.00 15.93 96 ASP B O 1
ATOM 2275 N N . SER B 1 118 ? 22.601 -18.145 118.504 1.00 16.67 97 SER B N 1
ATOM 2276 C CA . SER B 1 118 ? 22.585 -17.079 119.500 1.00 17.16 97 SER B CA 1
ATOM 2277 C C . SER B 1 118 ? 22.425 -15.705 118.860 1.00 16.27 97 SER B C 1
ATOM 2278 O O . SER B 1 118 ? 21.710 -14.858 119.365 1.00 16.50 97 SER B O 1
ATOM 2281 N N . THR B 1 119 ? 23.149 -15.466 117.782 1.00 15.42 98 THR B N 1
ATOM 2282 C CA . THR B 1 119 ? 23.045 -14.206 117.071 1.00 15.62 98 THR B CA 1
ATOM 2283 C C . THR B 1 119 ? 21.597 -13.949 116.615 1.00 16.90 98 THR B C 1
ATOM 2284 O O . THR B 1 119 ? 21.049 -12.850 116.836 1.00 17.25 98 THR B O 1
ATOM 2288 N N . ILE B 1 120 ? 20.949 -14.974 116.053 1.00 17.63 99 ILE B N 1
ATOM 2289 C CA . ILE B 1 120 ? 19.547 -14.841 115.582 1.00 18.30 99 ILE B CA 1
ATOM 2290 C C . ILE B 1 120 ? 18.641 -14.550 116.754 1.00 18.67 99 ILE B C 1
ATOM 2291 O O . ILE B 1 120 ? 17.818 -13.623 116.712 1.00 18.84 99 ILE B O 1
ATOM 2296 N N . ALA B 1 121 ? 18.813 -15.316 117.821 1.00 18.39 100 ALA B N 1
ATOM 2297 C CA . ALA B 1 121 ? 17.960 -15.172 119.002 1.00 19.37 100 ALA B CA 1
ATOM 2298 C C . ALA B 1 121 ? 18.129 -13.822 119.685 1.00 19.54 100 ALA B C 1
ATOM 2299 O O . ALA B 1 121 ? 17.137 -13.169 119.973 1.00 20.43 100 ALA B O 1
ATOM 2301 N N . TYR B 1 122 ? 19.375 -13.397 119.936 1.00 19.17 101 TYR B N 1
ATOM 2302 C CA . TYR B 1 122 ? 19.638 -12.192 120.731 1.00 19.40 101 TYR B CA 1
ATOM 2303 C C . TYR B 1 122 ? 19.609 -10.908 119.884 1.00 20.12 101 TYR B C 1
ATOM 2304 O O . TYR B 1 122 ? 18.887 -9.967 120.186 1.00 20.09 101 TYR B O 1
ATOM 2313 N N . GLN B 1 123 ? 20.382 -10.881 118.812 1.00 19.79 102 GLN B N 1
ATOM 2314 C CA . GLN B 1 123 ? 20.394 -9.712 117.941 1.00 20.03 102 GLN B CA 1
ATOM 2315 C C . GLN B 1 123 ? 19.132 -9.561 117.086 1.00 20.53 102 GLN B C 1
ATOM 2316 O O . GLN B 1 123 ? 18.700 -8.429 116.772 1.00 20.31 102 GLN B O 1
ATOM 2322 N N . GLY B 1 124 ? 18.572 -10.694 116.695 1.00 19.46 103 GLY B N 1
ATOM 2323 C CA . GLY B 1 124 ? 17.403 -10.723 115.852 1.00 21.31 103 GLY B CA 1
ATOM 2324 C C . GLY B 1 124 ? 16.140 -10.530 116.680 1.00 21.86 103 GLY B C 1
ATOM 2325 O O . GLY B 1 124 ? 15.564 -9.443 116.708 1.00 21.91 103 GLY B O 1
ATOM 2326 N N . TYR B 1 125 ? 15.734 -11.575 117.385 1.00 22.05 104 TYR B N 1
ATOM 2327 C CA . TYR B 1 125 ? 14.455 -11.539 118.120 1.00 23.66 104 TYR B CA 1
ATOM 2328 C C . TYR B 1 125 ? 14.528 -10.588 119.299 1.00 23.87 104 TYR B C 1
ATOM 2329 O O . TYR B 1 125 ? 13.561 -9.877 119.606 1.00 24.58 104 TYR B O 1
ATOM 2338 N N . GLY B 1 126 ? 15.664 -10.606 119.988 1.00 23.12 105 GLY B N 1
ATOM 2339 C CA . GLY B 1 126 ? 15.838 -9.754 121.171 1.00 23.71 105 GLY B CA 1
ATOM 2340 C C . GLY B 1 126 ? 15.863 -8.270 120.823 1.00 24.35 105 GLY B C 1
ATOM 2341 O O . GLY B 1 126 ? 14.976 -7.498 121.226 1.00 25.04 105 GLY B O 1
ATOM 2342 N N . GLN B 1 127 ? 16.883 -7.879 120.071 1.00 23.94 106 GLN B N 1
ATOM 2343 C CA . GLN B 1 127 ? 17.133 -6.469 119.724 1.00 24.56 106 GLN B CA 1
ATOM 2344 C C . GLN B 1 127 ? 16.343 -5.985 118.511 1.00 24.72 106 GLN B C 1
ATOM 2345 O O . GLN B 1 127 ? 16.327 -4.798 118.230 1.00 25.61 106 GLN B O 1
ATOM 2351 N N . GLY B 1 128 ? 15.717 -6.883 117.766 1.00 24.91 107 GLY B N 1
ATOM 2352 C CA . GLY B 1 128 ? 14.844 -6.490 116.660 1.00 25.65 107 GLY B CA 1
ATOM 2353 C C . GLY B 1 128 ? 15.496 -6.296 115.311 1.00 25.58 107 GLY B C 1
ATOM 2354 O O . GLY B 1 128 ? 14.881 -5.745 114.430 1.00 25.28 107 GLY B O 1
ATOM 2355 N N . ILE B 1 129 ? 16.747 -6.730 115.151 1.00 24.54 108 ILE B N 1
ATOM 2356 C CA . ILE B 1 129 ? 17.445 -6.618 113.873 1.00 24.70 108 ILE B CA 1
ATOM 2357 C C . ILE B 1 129 ? 16.900 -7.682 112.948 1.00 26.31 108 ILE B C 1
ATOM 2358 O O . ILE B 1 129 ? 16.640 -8.812 113.368 1.00 25.82 108 ILE B O 1
ATOM 2363 N N . ASP B 1 130 ? 16.724 -7.318 111.688 1.00 28.25 109 ASP B N 1
ATOM 2364 C CA . ASP B 1 130 ? 16.148 -8.203 110.681 1.00 30.14 109 ASP B CA 1
ATOM 2365 C C . ASP B 1 130 ? 16.905 -9.533 110.557 1.00 28.99 109 ASP B C 1
ATOM 2366 O O . ASP B 1 130 ? 18.097 -9.561 110.260 1.00 28.56 109 ASP B O 1
ATOM 2371 N N . CYS B 1 131 ? 16.201 -10.630 110.770 1.00 29.07 110 CYS B N 1
ATOM 2372 C CA . CYS B 1 131 ? 16.809 -11.939 110.747 1.00 28.82 110 CYS B CA 1
ATOM 2373 C C . CYS B 1 131 ? 17.405 -12.322 109.395 1.00 28.61 110 CYS B C 1
ATOM 2374 O O . CYS B 1 131 ? 18.379 -13.062 109.356 1.00 27.05 110 CYS B O 1
ATOM 2377 N N . SER B 1 132 ? 16.822 -11.836 108.303 1.00 29.40 111 SER B N 1
ATOM 2378 C CA . SER B 1 132 ? 17.404 -12.070 106.988 1.00 30.13 111 SER B CA 1
ATOM 2379 C C . SER B 1 132 ? 18.747 -11.378 106.845 1.00 28.41 111 SER B C 1
ATOM 2380 O O . SER B 1 132 ? 19.609 -11.897 106.167 1.00 27.38 111 SER B O 1
ATOM 2383 N N . LEU B 1 133 ? 18.937 -10.217 107.469 1.00 27.42 112 LEU B N 1
ATOM 2384 C CA . LEU B 1 133 ? 20.280 -9.598 107.464 1.00 26.52 112 LEU B CA 1
ATOM 2385 C C . LEU B 1 133 ? 21.262 -10.498 108.208 1.00 24.07 112 LEU B C 1
ATOM 2386 O O . LEU B 1 133 ? 22.376 -10.760 107.727 1.00 23.10 112 LEU B O 1
ATOM 2391 N N . ILE B 1 134 ? 20.852 -10.964 109.383 1.00 22.46 113 ILE B N 1
ATOM 2392 C CA . ILE B 1 134 ? 21.743 -11.760 110.234 1.00 20.52 113 ILE B CA 1
ATOM 2393 C C . ILE B 1 134 ? 22.110 -13.073 109.474 1.00 21.07 113 ILE B C 1
ATOM 2394 O O . ILE B 1 134 ? 23.282 -13.483 109.440 1.00 18.50 113 ILE B O 1
ATOM 2399 N N . ASP B 1 135 ? 21.106 -13.698 108.850 1.00 21.53 114 ASP B N 1
ATOM 2400 C CA . ASP B 1 135 ? 21.356 -14.865 107.994 1.00 23.08 114 ASP B CA 1
ATOM 2401 C C . ASP B 1 135 ? 22.394 -14.556 106.909 1.00 23.35 114 ASP B C 1
ATOM 2402 O O . ASP B 1 135 ? 23.301 -15.377 106.665 1.00 22.70 114 ASP B O 1
ATOM 2407 N N . GLN B 1 136 ? 22.211 -13.441 106.203 1.00 23.81 115 GLN B N 1
ATOM 2408 C CA A GLN B 1 136 ? 23.162 -13.039 105.144 0.50 24.87 115 GLN B CA 1
ATOM 2409 C CA B GLN B 1 136 ? 23.134 -13.048 105.140 0.50 24.90 115 GLN B CA 1
ATOM 2410 C C . GLN B 1 136 ? 24.565 -12.890 105.703 1.00 23.98 115 GLN B C 1
ATOM 2411 O O . GLN B 1 136 ? 25.530 -13.391 105.127 1.00 23.65 115 GLN B O 1
ATOM 2422 N N . LEU B 1 137 ? 24.676 -12.212 106.836 1.00 23.26 116 LEU B N 1
ATOM 2423 C CA . LEU B 1 137 ? 25.982 -12.004 107.491 1.00 23.30 116 LEU B CA 1
ATOM 2424 C C . LEU B 1 137 ? 26.654 -13.322 107.910 1.00 23.07 116 LEU B C 1
ATOM 2425 O O . LEU B 1 137 ? 27.862 -13.501 107.682 1.00 23.04 116 LEU B O 1
ATOM 2430 N N . ASN B 1 138 ? 25.869 -14.238 108.483 1.00 22.77 117 ASN B N 1
ATOM 2431 C CA . ASN B 1 138 ? 26.374 -15.549 108.899 1.00 23.18 117 ASN B CA 1
ATOM 2432 C C . ASN B 1 138 ? 26.871 -16.343 107.691 1.00 23.82 117 ASN B C 1
ATOM 2433 O O . ASN B 1 138 ? 27.946 -16.977 107.729 1.00 23.35 117 ASN B O 1
ATOM 2438 N N . ASP B 1 139 ? 26.107 -16.270 106.607 1.00 25.07 118 ASP B N 1
ATOM 2439 C CA . ASP B 1 139 ? 26.493 -16.940 105.371 1.00 26.70 118 ASP B CA 1
ATOM 2440 C C . ASP B 1 139 ? 27.724 -16.314 104.705 1.00 26.80 118 ASP B C 1
ATOM 2441 O O . ASP B 1 139 ? 28.513 -16.991 104.032 1.00 26.52 118 ASP B O 1
ATOM 2446 N N . LEU B 1 140 ? 27.894 -15.018 104.898 1.00 25.19 119 LEU B N 1
ATOM 2447 C CA . LEU B 1 140 ? 29.076 -14.379 104.389 1.00 25.50 119 LEU B CA 1
ATOM 2448 C C . LEU B 1 140 ? 30.346 -14.912 105.083 1.00 24.02 119 LEU B C 1
ATOM 2449 O O . LEU B 1 140 ? 31.387 -15.021 104.450 1.00 23.83 119 LEU B O 1
ATOM 2454 N N . VAL B 1 141 ? 30.267 -15.263 106.364 1.00 21.96 120 VAL B N 1
ATOM 2455 C CA . VAL B 1 141 ? 31.484 -15.523 107.115 1.00 20.72 120 VAL B CA 1
ATOM 2456 C C . VAL B 1 141 ? 31.823 -17.008 107.320 1.00 21.35 120 VAL B C 1
ATOM 2457 O O . VAL B 1 141 ? 32.967 -17.364 107.593 1.00 21.15 120 VAL B O 1
ATOM 2461 N N . ILE B 1 142 ? 30.853 -17.887 107.165 1.00 21.53 121 ILE B N 1
ATOM 2462 C CA . ILE B 1 142 ? 31.114 -19.319 107.314 1.00 21.29 121 ILE B CA 1
ATOM 2463 C C . ILE B 1 142 ? 30.634 -20.064 106.065 1.00 23.08 121 ILE B C 1
ATOM 2464 O O . ILE B 1 142 ? 29.692 -19.644 105.379 1.00 21.54 121 ILE B O 1
ATOM 2469 N N . ASP B 1 143 ? 31.322 -21.160 105.767 1.00 24.12 122 ASP B N 1
ATOM 2470 C CA . ASP B 1 143 ? 30.900 -22.054 104.716 1.00 25.65 122 ASP B CA 1
ATOM 2471 C C . ASP B 1 143 ? 30.677 -23.487 105.205 1.00 25.47 122 ASP B C 1
ATOM 2472 O O . ASP B 1 143 ? 30.454 -24.361 104.399 1.00 26.37 122 ASP B O 1
ATOM 2477 N N . VAL B 1 144 ? 30.690 -23.725 106.514 1.00 25.31 123 VAL B N 1
ATOM 2478 C CA . VAL B 1 144 ? 30.282 -25.032 107.061 1.00 25.51 123 VAL B CA 1
ATOM 2479 C C . VAL B 1 144 ? 29.338 -24.791 108.232 1.00 24.75 123 VAL B C 1
ATOM 2480 O O . VAL B 1 144 ? 29.689 -24.078 109.148 1.00 24.39 123 VAL B O 1
ATOM 2484 N N . TYR B 1 145 ? 28.135 -25.361 108.193 1.00 24.88 124 TYR B N 1
ATOM 2485 C CA . TYR B 1 145 ? 27.151 -25.206 109.263 1.00 23.90 124 TYR B CA 1
ATOM 2486 C C . TYR B 1 145 ? 27.283 -26.374 110.242 1.00 23.35 124 TYR B C 1
ATOM 2487 O O . TYR B 1 145 ? 27.836 -27.407 109.873 1.00 23.38 124 TYR B O 1
ATOM 2496 N N . PRO B 1 146 ? 26.816 -26.217 111.507 1.00 22.10 125 PRO B N 1
ATOM 2497 C CA . PRO B 1 146 ? 26.921 -27.335 112.432 1.00 21.62 125 PRO B CA 1
ATOM 2498 C C . PRO B 1 146 ? 26.179 -28.585 111.933 1.00 22.48 125 PRO B C 1
ATOM 2499 O O . PRO B 1 146 ? 25.102 -28.460 111.354 1.00 22.82 125 PRO B O 1
ATOM 2503 N N . ASP B 1 147 ? 26.749 -29.762 112.203 1.00 22.28 126 ASP B N 1
ATOM 2504 C CA . ASP B 1 147 ? 26.083 -31.029 111.977 1.00 22.88 126 ASP B CA 1
ATOM 2505 C C . ASP B 1 147 ? 24.912 -31.208 112.957 1.00 23.13 126 ASP B C 1
ATOM 2506 O O . ASP B 1 147 ? 23.858 -31.728 112.582 1.00 22.73 126 ASP B O 1
ATOM 2511 N N . ILE B 1 148 ? 25.112 -30.785 114.203 1.00 21.46 127 ILE B N 1
ATOM 2512 C CA . ILE B 1 148 ? 24.086 -30.912 115.209 1.00 22.10 127 ILE B CA 1
ATOM 2513 C C . ILE B 1 148 ? 24.191 -29.725 116.175 1.00 20.46 127 ILE B C 1
ATOM 2514 O O . ILE B 1 148 ? 25.302 -29.270 116.451 1.00 19.32 127 ILE B O 1
ATOM 2519 N N . THR B 1 149 ? 23.034 -29.216 116.625 1.00 19.79 128 THR B N 1
ATOM 2520 C CA . THR B 1 149 ? 22.943 -28.157 117.594 1.00 18.53 128 THR B CA 1
ATOM 2521 C C . THR B 1 149 ? 21.992 -28.518 118.700 1.00 20.33 128 THR B C 1
ATOM 2522 O O . THR B 1 149 ? 20.851 -28.941 118.434 1.00 21.73 128 THR B O 1
ATOM 2526 N N . PHE B 1 150 ? 22.463 -28.412 119.941 1.00 20.32 129 PHE B N 1
ATOM 2527 C CA . PHE B 1 150 ? 21.665 -28.694 121.122 1.00 21.42 129 PHE B CA 1
ATOM 2528 C C . PHE B 1 150 ? 21.229 -27.383 121.772 1.00 21.66 129 PHE B C 1
ATOM 2529 O O . PHE B 1 150 ? 22.044 -26.613 122.277 1.00 20.43 129 PHE B O 1
ATOM 2537 N N . ILE B 1 151 ? 19.938 -27.134 121.728 1.00 22.71 130 ILE B N 1
ATOM 2538 C CA . ILE B 1 151 ? 19.368 -25.993 122.383 1.00 23.86 130 ILE B CA 1
ATOM 2539 C C . ILE B 1 151 ? 18.885 -26.509 123.735 1.00 25.67 130 ILE B C 1
ATOM 2540 O O . ILE B 1 151 ? 17.984 -27.339 123.796 1.00 26.79 130 ILE B O 1
ATOM 2545 N N . ILE B 1 152 ? 19.531 -26.055 124.804 1.00 26.42 131 ILE B N 1
ATOM 2546 C CA . ILE B 1 152 ? 19.171 -26.438 126.168 1.00 29.08 131 ILE B CA 1
ATOM 2547 C C . ILE B 1 152 ? 18.117 -25.438 126.701 1.00 31.51 131 ILE B C 1
ATOM 2548 O O . ILE B 1 152 ? 18.386 -24.248 126.818 1.00 30.17 131 ILE B O 1
ATOM 2553 N N . ASP B 1 153 ? 16.927 -25.934 127.009 1.00 34.90 132 ASP B N 1
ATOM 2554 C CA . ASP B 1 153 ? 15.775 -25.099 127.330 1.00 38.11 132 ASP B CA 1
ATOM 2555 C C . ASP B 1 153 ? 15.472 -25.199 128.830 1.00 41.05 132 ASP B C 1
ATOM 2556 O O . ASP B 1 153 ? 15.152 -26.301 129.323 1.00 42.79 132 ASP B O 1
ATOM 2561 N N . VAL B 1 154 ? 15.549 -24.064 129.538 1.00 42.49 133 VAL B N 1
ATOM 2562 C CA . VAL B 1 154 ? 15.430 -24.041 131.009 1.00 44.53 133 VAL B CA 1
ATOM 2563 C C . VAL B 1 154 ? 14.124 -23.393 131.449 1.00 46.34 133 VAL B C 1
ATOM 2564 O O . VAL B 1 154 ? 13.754 -22.349 130.918 1.00 46.51 133 VAL B O 1
ATOM 2566 N N . ASP B 1 172 ? 14.530 -7.019 131.756 1.00 48.49 151 ASP B N 1
ATOM 2567 C CA . ASP B 1 172 ? 13.437 -6.833 130.810 1.00 48.44 151 ASP B CA 1
ATOM 2568 C C . ASP B 1 172 ? 12.930 -8.208 130.393 1.00 47.75 151 ASP B C 1
ATOM 2569 O O . ASP B 1 172 ? 13.545 -8.906 129.564 1.00 45.89 151 ASP B O 1
ATOM 2574 N N . MET B 1 173 ? 11.806 -8.593 130.995 1.00 48.02 152 MET B N 1
ATOM 2575 C CA . MET B 1 173 ? 11.236 -9.887 130.739 1.00 47.49 152 MET B CA 1
ATOM 2576 C C . MET B 1 173 ? 10.743 -10.022 129.277 1.00 45.27 152 MET B C 1
ATOM 2577 O O . MET B 1 173 ? 10.762 -11.122 128.735 1.00 44.87 152 MET B O 1
ATOM 2582 N N . GLU B 1 174 ? 10.330 -8.919 128.645 1.00 43.23 153 GLU B N 1
ATOM 2583 C CA . GLU B 1 174 ? 9.856 -8.954 127.253 1.00 41.14 153 GLU B CA 1
ATOM 2584 C C . GLU B 1 174 ? 10.992 -9.309 126.279 1.00 37.58 153 GLU B C 1
ATOM 2585 O O . GLU B 1 174 ? 10.816 -10.104 125.363 1.00 35.41 153 GLU B O 1
ATOM 2587 N N . PHE B 1 175 ? 12.162 -8.721 126.499 1.00 35.04 154 PHE B N 1
ATOM 2588 C CA . PHE B 1 175 ? 13.368 -9.128 125.799 1.00 32.01 154 PHE B CA 1
ATOM 2589 C C . PHE B 1 175 ? 13.600 -10.628 125.923 1.00 30.61 154 PHE B C 1
ATOM 2590 O O . PHE B 1 175 ? 13.747 -11.320 124.909 1.00 28.07 154 PHE B O 1
ATOM 2598 N N . TYR B 1 176 ? 13.630 -11.133 127.150 1.00 30.73 155 TYR B N 1
ATOM 2599 C CA . TYR B 1 176 ? 13.941 -12.544 127.340 1.00 32.16 155 TYR B CA 1
ATOM 2600 C C . TYR B 1 176 ? 12.874 -13.476 126.748 1.00 31.75 155 TYR B C 1
ATOM 2601 O O . TYR B 1 176 ? 13.219 -14.534 126.231 1.00 30.84 155 TYR B O 1
ATOM 2610 N N . TYR B 1 177 ? 11.598 -13.098 126.804 1.00 32.20 156 TYR B N 1
ATOM 2611 C CA . TYR B 1 177 ? 10.574 -13.897 126.110 1.00 32.73 156 TYR B CA 1
ATOM 2612 C C . TYR B 1 177 ? 10.824 -13.966 124.575 1.00 30.13 156 TYR B C 1
ATOM 2613 O O . TYR B 1 177 ? 10.671 -15.024 123.963 1.00 29.28 156 TYR B O 1
ATOM 2622 N N . ARG B 1 178 ? 11.246 -12.860 123.975 1.00 27.61 157 ARG B N 1
ATOM 2623 C CA . ARG B 1 178 ? 11.545 -12.845 122.544 1.00 26.80 157 ARG B CA 1
ATOM 2624 C C . ARG B 1 178 ? 12.723 -13.754 122.182 1.00 25.13 157 ARG B C 1
ATOM 2625 O O . ARG B 1 178 ? 12.648 -14.538 121.213 1.00 23.81 157 ARG B O 1
ATOM 2633 N N . VAL B 1 179 ? 13.796 -13.661 122.977 1.00 24.09 158 VAL B N 1
ATOM 2634 C CA . VAL B 1 179 ? 14.974 -14.481 122.755 1.00 22.53 158 VAL B CA 1
ATOM 2635 C C . VAL B 1 179 ? 14.592 -15.960 122.776 1.00 23.60 158 VAL B C 1
ATOM 2636 O O . VAL B 1 179 ? 14.975 -16.715 121.895 1.00 22.93 158 VAL B O 1
ATOM 2640 N N . ARG B 1 180 ? 13.773 -16.359 123.738 1.00 24.78 159 ARG B N 1
ATOM 2641 C CA . ARG B 1 180 ? 13.372 -17.762 123.860 1.00 26.89 159 ARG B CA 1
ATOM 2642 C C . ARG B 1 180 ? 12.549 -18.234 122.680 1.00 27.21 159 ARG B C 1
ATOM 2643 O O . ARG B 1 180 ? 12.663 -19.372 122.228 1.00 26.12 159 ARG B O 1
ATOM 2651 N N . ASP B 1 181 ? 11.690 -17.335 122.210 1.00 27.75 160 ASP B N 1
ATOM 2652 C CA . ASP B 1 181 ? 10.827 -17.568 121.053 1.00 28.60 160 ASP B CA 1
ATOM 2653 C C . ASP B 1 181 ? 11.703 -17.731 119.833 1.00 27.08 160 ASP B C 1
ATOM 2654 O O . ASP B 1 181 ? 11.390 -18.533 118.963 1.00 27.05 160 ASP B O 1
ATOM 2659 N N . GLY B 1 182 ? 12.790 -16.961 119.781 1.00 25.29 161 GLY B N 1
ATOM 2660 C CA . GLY B 1 182 ? 13.771 -17.065 118.705 1.00 24.48 161 GLY B CA 1
ATOM 2661 C C . GLY B 1 182 ? 14.391 -18.460 118.636 1.00 24.40 161 GLY B C 1
ATOM 2662 O O . GLY B 1 182 ? 14.392 -19.110 117.583 1.00 23.98 161 GLY B O 1
ATOM 2663 N N . PHE B 1 183 ? 14.897 -18.930 119.765 1.00 23.93 162 PHE B N 1
ATOM 2664 C CA . PHE B 1 183 ? 15.385 -20.311 119.853 1.00 24.03 162 PHE B CA 1
ATOM 2665 C C . PHE B 1 183 ? 14.349 -21.364 119.450 1.00 25.05 162 PHE B C 1
ATOM 2666 O O . PHE B 1 183 ? 14.678 -22.299 118.736 1.00 23.70 162 PHE B O 1
ATOM 2674 N N . TYR B 1 184 ? 13.096 -21.200 119.865 1.00 26.75 163 TYR B N 1
ATOM 2675 C CA . TYR B 1 184 ? 12.062 -22.164 119.468 1.00 28.11 163 TYR B CA 1
ATOM 2676 C C . TYR B 1 184 ? 11.837 -22.131 117.967 1.00 27.27 163 TYR B C 1
ATOM 2677 O O . TYR B 1 184 ? 11.695 -23.184 117.323 1.00 25.67 163 TYR B O 1
ATOM 2686 N N . ASP B 1 185 ? 11.801 -20.918 117.421 1.00 26.24 164 ASP B N 1
ATOM 2687 C CA . ASP B 1 185 ? 11.615 -20.745 115.993 1.00 26.97 164 ASP B CA 1
ATOM 2688 C C . ASP B 1 185 ? 12.756 -21.305 115.219 1.00 25.66 164 ASP B C 1
ATOM 2689 O O . ASP B 1 185 ? 12.547 -21.874 114.142 1.00 26.06 164 ASP B O 1
ATOM 2694 N N . ILE B 1 186 ? 13.970 -21.118 115.739 1.00 24.69 165 ILE B N 1
ATOM 2695 C CA . ILE B 1 186 ? 15.168 -21.684 115.092 1.00 24.14 165 ILE B CA 1
ATOM 2696 C C . ILE B 1 186 ? 15.018 -23.207 115.012 1.00 24.46 165 ILE B C 1
ATOM 2697 O O . ILE B 1 186 ? 15.256 -23.797 113.953 1.00 24.91 165 ILE B O 1
ATOM 2702 N N . ALA B 1 187 ? 14.616 -23.836 116.120 1.00 24.68 166 ALA B N 1
ATOM 2703 C CA . ALA B 1 187 ? 14.466 -25.280 116.161 1.00 25.89 166 ALA B CA 1
ATOM 2704 C C . ALA B 1 187 ? 13.437 -25.764 115.139 1.00 27.53 166 ALA B C 1
ATOM 2705 O O . ALA B 1 187 ? 13.715 -26.750 114.426 1.00 27.61 166 ALA B O 1
ATOM 2707 N N . LYS B 1 188 ? 12.286 -25.083 115.055 1.00 28.30 167 LYS B N 1
ATOM 2708 C CA . LYS B 1 188 ? 11.259 -25.425 114.059 1.00 30.34 167 LYS B CA 1
ATOM 2709 C C . LYS B 1 188 ? 11.727 -25.184 112.621 1.00 30.38 167 LYS B C 1
ATOM 2710 O O . LYS B 1 188 ? 11.371 -25.928 111.722 1.00 31.90 167 LYS B O 1
ATOM 2716 N N . LYS B 1 189 ? 12.460 -24.112 112.380 1.00 30.18 168 LYS B N 1
ATOM 2717 C CA . LYS B 1 189 ? 13.013 -23.865 111.040 1.00 30.58 168 LYS B CA 1
ATOM 2718 C C . LYS B 1 189 ? 14.082 -24.909 110.666 1.00 30.04 168 LYS B C 1
ATOM 2719 O O . LYS B 1 189 ? 14.159 -25.320 109.527 1.00 29.94 168 LYS B O 1
ATOM 2721 N N . ASN B 1 190 ? 14.875 -25.369 111.634 1.00 29.08 169 ASN B N 1
ATOM 2722 C CA . ASN B 1 190 ? 16.046 -26.224 111.335 1.00 28.23 169 ASN B CA 1
ATOM 2723 C C . ASN B 1 190 ? 16.078 -27.566 112.080 1.00 28.06 169 ASN B C 1
ATOM 2724 O O . ASN B 1 190 ? 17.061 -27.845 112.796 1.00 25.95 169 ASN B O 1
ATOM 2729 N N . PRO B 1 191 ? 15.011 -28.409 111.913 1.00 29.27 170 PRO B N 1
ATOM 2730 C CA . PRO B 1 191 ? 14.917 -29.656 112.673 1.00 29.46 170 PRO B CA 1
ATOM 2731 C C . PRO B 1 191 ? 15.902 -30.739 112.220 1.00 29.27 170 PRO B C 1
ATOM 2732 O O . PRO B 1 191 ? 16.093 -31.712 112.926 1.00 30.13 170 PRO B O 1
ATOM 2736 N N . HIS B 1 192 ? 16.492 -30.572 111.042 1.00 29.02 171 HIS B N 1
ATOM 2737 C CA . HIS B 1 192 ? 17.582 -31.421 110.551 1.00 28.18 171 HIS B CA 1
ATOM 2738 C C . HIS B 1 192 ? 18.862 -31.255 111.364 1.00 26.94 171 HIS B C 1
ATOM 2739 O O . HIS B 1 192 ? 19.726 -32.134 111.357 1.00 25.95 171 HIS B O 1
ATOM 2746 N N . ARG B 1 193 ? 18.984 -30.121 112.053 1.00 26.25 172 ARG B N 1
ATOM 2747 C CA . ARG B 1 193 ? 20.188 -29.791 112.803 1.00 25.45 172 ARG B CA 1
ATOM 2748 C C . ARG B 1 193 ? 19.949 -29.575 114.303 1.00 25.76 172 ARG B C 1
ATOM 2749 O O . ARG B 1 193 ? 20.760 -30.007 115.118 1.00 24.74 172 ARG B O 1
ATOM 2757 N N . CYS B 1 194 ? 18.833 -28.936 114.664 1.00 26.06 173 CYS B N 1
ATOM 2758 C CA . CYS B 1 194 ? 18.608 -28.545 116.040 1.00 26.07 173 CYS B CA 1
ATOM 2759 C C . CYS B 1 194 ? 17.799 -29.538 116.825 1.00 28.05 173 CYS B C 1
ATOM 2760 O O . CYS B 1 194 ? 16.769 -30.013 116.371 1.00 28.13 173 CYS B O 1
ATOM 2763 N N . HIS B 1 195 ? 18.258 -29.810 118.044 1.00 28.62 174 HIS B N 1
ATOM 2764 C CA A HIS B 1 195 ? 17.492 -30.623 118.975 0.50 29.51 174 HIS B CA 1
ATOM 2765 C CA B HIS B 1 195 ? 17.513 -30.634 118.993 0.50 29.88 174 HIS B CA 1
ATOM 2766 C C . HIS B 1 195 ? 17.338 -29.866 120.295 1.00 30.16 174 HIS B C 1
ATOM 2767 O O . HIS B 1 195 ? 18.324 -29.436 120.909 1.00 27.96 174 HIS B O 1
ATOM 2780 N N . VAL B 1 196 ? 16.077 -29.661 120.693 1.00 32.12 175 VAL B N 1
ATOM 2781 C CA . VAL B 1 196 ? 15.750 -28.956 121.930 1.00 33.35 175 VAL B CA 1
ATOM 2782 C C . VAL B 1 196 ? 15.693 -29.970 123.063 1.00 35.40 175 VAL B C 1
ATOM 2783 O O . VAL B 1 196 ? 14.930 -30.931 123.001 1.00 36.43 175 VAL B O 1
ATOM 2787 N N . ILE B 1 197 ? 16.512 -29.772 124.088 1.00 36.57 176 ILE B N 1
ATOM 2788 C CA . ILE B 1 197 ? 16.488 -30.640 125.260 1.00 39.05 176 ILE B CA 1
ATOM 2789 C C . ILE B 1 197 ? 15.919 -29.839 126.410 1.00 41.46 176 ILE B C 1
ATOM 2790 O O . ILE B 1 197 ? 16.336 -28.705 126.650 1.00 40.87 176 ILE B O 1
ATOM 2795 N N . THR B 1 198 ? 14.995 -30.428 127.148 1.00 45.09 177 THR B N 1
ATOM 2796 C CA . THR B 1 198 ? 14.236 -29.679 128.144 1.00 47.76 177 THR B CA 1
ATOM 2797 C C . THR B 1 198 ? 14.700 -29.918 129.578 1.00 50.02 177 THR B C 1
ATOM 2798 O O . THR B 1 198 ? 14.811 -31.058 130.025 1.00 50.96 177 THR B O 1
ATOM 2802 N N . ASP B 1 199 ? 14.993 -28.807 130.255 1.00 52.28 178 ASP B N 1
ATOM 2803 C CA . ASP B 1 199 ? 15.278 -28.745 131.695 1.00 54.89 178 ASP B CA 1
ATOM 2804 C C . ASP B 1 199 ? 16.317 -29.759 132.178 1.00 55.39 178 ASP B C 1
ATOM 2805 O O . ASP B 1 199 ? 17.193 -29.414 132.980 1.00 56.25 178 ASP B O 1
ATOM 2810 N N . ILE B 1 209 ? 21.649 -31.726 135.290 1.00 51.90 188 ILE B N 1
ATOM 2811 C CA . ILE B 1 209 ? 22.968 -31.541 134.670 1.00 50.56 188 ILE B CA 1
ATOM 2812 C C . ILE B 1 209 ? 23.425 -32.897 134.126 1.00 49.75 188 ILE B C 1
ATOM 2813 O O . ILE B 1 209 ? 24.109 -32.981 133.112 1.00 48.09 188 ILE B O 1
ATOM 2818 N N . ASN B 1 210 ? 23.026 -33.958 134.830 1.00 50.40 189 ASN B N 1
ATOM 2819 C CA . ASN B 1 210 ? 23.341 -35.319 134.433 1.00 49.53 189 ASN B CA 1
ATOM 2820 C C . ASN B 1 210 ? 22.260 -35.835 133.481 1.00 47.49 189 ASN B C 1
ATOM 2821 O O . ASN B 1 210 ? 22.588 -36.332 132.396 1.00 46.26 189 ASN B O 1
ATOM 2826 N N . PHE B 1 211 ? 20.978 -35.665 133.840 1.00 46.05 190 PHE B N 1
ATOM 2827 C CA . PHE B 1 211 ? 19.895 -36.037 132.917 1.00 45.07 190 PHE B CA 1
ATOM 2828 C C . PHE B 1 211 ? 20.092 -35.396 131.528 1.00 41.15 190 PHE B C 1
ATOM 2829 O O . PHE B 1 211 ? 19.943 -36.064 130.513 1.00 40.17 190 PHE B O 1
ATOM 2837 N N . VAL B 1 212 ? 20.373 -34.095 131.501 1.00 38.59 191 VAL B N 1
ATOM 2838 C CA . VAL B 1 212 ? 20.515 -33.361 130.252 1.00 35.79 191 VAL B CA 1
ATOM 2839 C C . VAL B 1 212 ? 21.683 -33.936 129.463 1.00 34.26 191 VAL B C 1
ATOM 2840 O O . VAL B 1 212 ? 21.564 -34.164 128.259 1.00 34.02 191 VAL B O 1
ATOM 2844 N N . HIS B 1 213 ? 22.805 -34.174 130.137 1.00 33.72 192 HIS B N 1
ATOM 2845 C CA . HIS B 1 213 ? 23.970 -34.823 129.512 1.00 32.70 192 HIS B CA 1
ATOM 2846 C C . HIS B 1 213 ? 23.627 -36.155 128.899 1.00 33.24 192 HIS B C 1
ATOM 2847 O O . HIS B 1 213 ? 24.076 -36.450 127.802 1.00 33.06 192 HIS B O 1
ATOM 2854 N N . LEU B 1 214 ? 22.859 -36.977 129.612 1.00 34.96 193 LEU B N 1
ATOM 2855 C CA . LEU B 1 214 ? 22.507 -38.306 129.105 1.00 36.06 193 LEU B CA 1
ATOM 2856 C C . LEU B 1 214 ? 21.669 -38.195 127.826 1.00 35.44 193 LEU B C 1
ATOM 2857 O O . LEU B 1 214 ? 21.863 -38.979 126.916 1.00 35.03 193 LEU B O 1
ATOM 2862 N N . GLU B 1 215 ? 20.751 -37.228 127.760 1.00 35.16 194 GLU B N 1
ATOM 2863 C CA A GLU B 1 215 ? 19.961 -37.057 126.548 0.50 35.26 194 GLU B CA 1
ATOM 2864 C CA B GLU B 1 215 ? 19.938 -36.992 126.561 0.50 35.05 194 GLU B CA 1
ATOM 2865 C C . GLU B 1 215 ? 20.833 -36.488 125.415 1.00 33.68 194 GLU B C 1
ATOM 2866 O O . GLU B 1 215 ? 20.638 -36.837 124.249 1.00 33.86 194 GLU B O 1
ATOM 2877 N N . VAL B 1 216 ? 21.817 -35.651 125.746 1.00 32.76 195 VAL B N 1
ATOM 2878 C CA . VAL B 1 216 ? 22.734 -35.126 124.727 1.00 30.89 195 VAL B CA 1
ATOM 2879 C C . VAL B 1 216 ? 23.439 -36.281 124.019 1.00 31.84 195 VAL B C 1
ATOM 2880 O O . VAL B 1 216 ? 23.427 -36.364 122.782 1.00 32.00 195 VAL B O 1
ATOM 2884 N N . ILE B 1 217 ? 23.998 -37.203 124.791 1.00 32.97 196 ILE B N 1
ATOM 2885 C CA . ILE B 1 217 ? 24.689 -38.348 124.209 1.00 33.48 196 ILE B CA 1
ATOM 2886 C C . ILE B 1 217 ? 23.734 -39.252 123.449 1.00 34.84 196 ILE B C 1
ATOM 2887 O O . ILE B 1 217 ? 24.065 -39.740 122.368 1.00 34.51 196 ILE B O 1
ATOM 2892 N N . LYS B 1 218 ? 22.551 -39.490 124.009 1.00 36.88 197 LYS B N 1
ATOM 2893 C CA . LYS B 1 218 ? 21.534 -40.289 123.327 1.00 38.23 197 LYS B CA 1
ATOM 2894 C C . LYS B 1 218 ? 21.257 -39.752 121.916 1.00 37.84 197 LYS B C 1
ATOM 2895 O O . LYS B 1 218 ? 21.338 -40.484 120.939 1.00 37.46 197 LYS B O 1
ATOM 2901 N N . VAL B 1 219 ? 20.924 -38.466 121.822 1.00 38.32 198 VAL B N 1
ATOM 2902 C CA . VAL B 1 219 ? 20.607 -37.835 120.542 1.00 38.24 198 VAL B CA 1
ATOM 2903 C C . VAL B 1 219 ? 21.836 -37.828 119.632 1.00 38.65 198 VAL B C 1
ATOM 2904 O O . VAL B 1 219 ? 21.748 -38.183 118.451 1.00 38.87 198 VAL B O 1
ATOM 2908 N N . LEU B 1 220 ? 22.991 -37.464 120.180 1.00 39.64 199 LEU B N 1
ATOM 2909 C CA . LEU B 1 220 ? 24.231 -37.452 119.394 1.00 40.28 199 LEU B CA 1
ATOM 2910 C C . LEU B 1 220 ? 24.495 -38.788 118.675 1.00 42.66 199 LEU B C 1
ATOM 2911 O O . LEU B 1 220 ? 24.951 -38.791 117.529 1.00 41.75 199 LEU B O 1
ATOM 2916 N N . GLN B 1 221 ? 24.208 -39.910 119.342 1.00 45.67 200 GLN B N 1
ATOM 2917 C CA . GLN B 1 221 ? 24.587 -41.246 118.818 1.00 48.63 200 GLN B CA 1
ATOM 2918 C C . GLN B 1 221 ? 23.503 -41.964 117.989 1.00 50.98 200 GLN B C 1
ATOM 2919 O O . GLN B 1 221 ? 23.628 -43.163 117.718 1.00 52.81 200 GLN B O 1
ATOM 2925 N N . MET B 1 222 ? 22.457 -41.252 117.570 1.00 52.85 201 MET B N 1
ATOM 2926 C CA . MET B 1 222 ? 21.508 -41.790 116.572 1.00 54.98 201 MET B CA 1
ATOM 2927 C C . MET B 1 222 ? 21.897 -41.218 115.221 1.00 54.40 201 MET B C 1
ATOM 2928 O O . MET B 1 222 ? 22.127 -40.011 115.118 1.00 54.38 201 MET B O 1
ATOM 2933 N N . PRO C 1 19 ? 24.942 -19.579 139.607 1.00 58.25 -2 PRO C N 1
ATOM 2934 C CA . PRO C 1 19 ? 25.221 -20.323 140.843 1.00 59.12 -2 PRO C CA 1
ATOM 2935 C C . PRO C 1 19 ? 24.697 -19.621 142.101 1.00 58.04 -2 PRO C C 1
ATOM 2936 O O . PRO C 1 19 ? 24.172 -20.271 142.999 1.00 59.43 -2 PRO C O 1
ATOM 2940 N N . GLY C 1 20 ? 24.841 -18.298 142.144 1.00 55.13 -1 GLY C N 1
ATOM 2941 C CA . GLY C 1 20 ? 24.448 -17.512 143.291 1.00 53.60 -1 GLY C CA 1
ATOM 2942 C C . GLY C 1 20 ? 25.341 -16.295 143.342 1.00 50.99 -1 GLY C C 1
ATOM 2943 O O . GLY C 1 20 ? 26.561 -16.405 143.163 1.00 50.15 -1 GLY C O 1
ATOM 2944 N N . SER C 1 21 ? 24.741 -15.129 143.572 1.00 49.12 0 SER C N 1
ATOM 2945 C CA . SER C 1 21 ? 25.513 -13.900 143.613 1.00 46.57 0 SER C CA 1
ATOM 2946 C C . SER C 1 21 ? 26.367 -13.869 144.874 1.00 45.45 0 SER C C 1
ATOM 2947 O O . SER C 1 21 ? 25.935 -14.279 145.935 1.00 46.61 0 SER C O 1
ATOM 2950 N N . MET C 1 22 ? 27.599 -13.415 144.714 1.00 43.37 1 MET C N 1
ATOM 2951 C CA . MET C 1 22 ? 28.533 -13.251 145.804 1.00 42.23 1 MET C CA 1
ATOM 2952 C C . MET C 1 22 ? 29.445 -12.091 145.404 1.00 38.43 1 MET C C 1
ATOM 2953 O O . MET C 1 22 ? 30.021 -12.093 144.316 1.00 37.40 1 MET C O 1
ATOM 2958 N N . PHE C 1 23 ? 29.551 -11.098 146.277 1.00 35.66 2 PHE C N 1
ATOM 2959 C CA . PHE C 1 23 ? 30.328 -9.902 145.998 1.00 32.86 2 PHE C CA 1
ATOM 2960 C C . PHE C 1 23 ? 31.505 -9.866 146.968 1.00 32.50 2 PHE C C 1
ATOM 2961 O O . PHE C 1 23 ? 31.321 -9.672 148.197 1.00 32.49 2 PHE C O 1
ATOM 2969 N N . ILE C 1 24 ? 32.703 -10.089 146.407 1.00 31.60 3 ILE C N 1
ATOM 2970 C CA . ILE C 1 24 ? 33.939 -10.192 147.176 1.00 32.00 3 ILE C CA 1
ATOM 2971 C C . ILE C 1 24 ? 34.891 -9.066 146.806 1.00 31.04 3 ILE C C 1
ATOM 2972 O O . ILE C 1 24 ? 35.179 -8.843 145.622 1.00 30.51 3 ILE C O 1
ATOM 2977 N N . THR C 1 25 ? 35.385 -8.342 147.810 1.00 30.87 4 THR C N 1
ATOM 2978 C CA . THR C 1 25 ? 36.378 -7.310 147.536 1.00 29.73 4 THR C CA 1
ATOM 2979 C C . THR C 1 25 ? 37.696 -7.639 148.207 1.00 31.59 4 THR C C 1
ATOM 2980 O O . THR C 1 25 ? 37.728 -8.264 149.281 1.00 32.71 4 THR C O 1
ATOM 2984 N N . PHE C 1 26 ? 38.786 -7.250 147.549 1.00 31.55 5 PHE C N 1
ATOM 2985 C CA . PHE C 1 26 ? 40.085 -7.206 148.188 1.00 33.23 5 PHE C CA 1
ATOM 2986 C C . PHE C 1 26 ? 40.494 -5.772 148.405 1.00 33.38 5 PHE C C 1
ATOM 2987 O O . PHE C 1 26 ? 40.286 -4.894 147.530 1.00 32.55 5 PHE C O 1
ATOM 2995 N N . GLU C 1 27 ? 41.068 -5.540 149.574 1.00 34.91 6 GLU C N 1
ATOM 2996 C CA . GLU C 1 27 ? 41.484 -4.220 150.008 1.00 35.32 6 GLU C CA 1
ATOM 2997 C C . GLU C 1 27 ? 42.846 -4.333 150.659 1.00 38.31 6 GLU C C 1
ATOM 2998 O O . GLU C 1 27 ? 43.345 -5.430 150.897 1.00 39.75 6 GLU C O 1
ATOM 3004 N N . GLY C 1 28 ? 43.440 -3.182 150.932 1.00 39.88 7 GLY C N 1
ATOM 3005 C CA . GLY C 1 28 ? 44.733 -3.110 151.588 1.00 43.16 7 GLY C CA 1
ATOM 3006 C C . GLY C 1 28 ? 45.547 -2.004 150.971 1.00 43.66 7 GLY C C 1
ATOM 3007 O O . GLY C 1 28 ? 45.170 -1.475 149.943 1.00 41.97 7 GLY C O 1
ATOM 3008 N N . ILE C 1 29 ? 46.668 -1.670 151.604 1.00 47.08 8 ILE C N 1
ATOM 3009 C CA . ILE C 1 29 ? 47.577 -0.648 151.085 1.00 48.32 8 ILE C CA 1
ATOM 3010 C C . ILE C 1 29 ? 48.193 -1.137 149.777 1.00 49.45 8 ILE C C 1
ATOM 3011 O O . ILE C 1 29 ? 48.118 -2.319 149.449 1.00 50.13 8 ILE C O 1
ATOM 3013 N N . ASP C 1 30 ? 48.763 -0.217 149.004 1.00 50.93 9 ASP C N 1
ATOM 3014 C CA . ASP C 1 30 ? 49.398 -0.572 147.726 1.00 51.79 9 ASP C CA 1
ATOM 3015 C C . ASP C 1 30 ? 50.564 -1.497 148.020 1.00 55.00 9 ASP C C 1
ATOM 3016 O O . ASP C 1 30 ? 51.301 -1.275 148.977 1.00 57.49 9 ASP C O 1
ATOM 3018 N N . GLY C 1 31 ? 50.709 -2.551 147.223 1.00 55.68 10 GLY C N 1
ATOM 3019 C CA . GLY C 1 31 ? 51.769 -3.535 147.425 1.00 58.46 10 GLY C CA 1
ATOM 3020 C C . GLY C 1 31 ? 51.419 -4.668 148.390 1.00 59.37 10 GLY C C 1
ATOM 3021 O O . GLY C 1 31 ? 52.235 -5.558 148.602 1.00 61.94 10 GLY C O 1
ATOM 3022 N N . SER C 1 32 ? 50.207 -4.649 148.952 1.00 57.31 11 SER C N 1
ATOM 3023 C CA . SER C 1 32 ? 49.743 -5.680 149.896 1.00 57.81 11 SER C CA 1
ATOM 3024 C C . SER C 1 32 ? 49.543 -7.059 149.268 1.00 57.95 11 SER C C 1
ATOM 3025 O O . SER C 1 32 ? 49.367 -8.047 149.986 1.00 59.45 11 SER C O 1
ATOM 3028 N N . GLY C 1 33 ? 49.531 -7.128 147.938 1.00 56.60 12 GLY C N 1
ATOM 3029 C CA . GLY C 1 33 ? 49.303 -8.386 147.231 1.00 56.55 12 GLY C CA 1
ATOM 3030 C C . GLY C 1 33 ? 47.823 -8.649 146.998 1.00 53.76 12 GLY C C 1
ATOM 3031 O O . GLY C 1 33 ? 47.449 -9.739 146.564 1.00 54.18 12 GLY C O 1
ATOM 3032 N N . LYS C 1 34 ? 46.977 -7.657 147.278 1.00 51.02 13 LYS C N 1
ATOM 3033 C CA . LYS C 1 34 ? 45.538 -7.794 147.029 1.00 48.74 13 LYS C CA 1
ATOM 3034 C C . LYS C 1 34 ? 45.232 -8.083 145.560 1.00 47.22 13 LYS C C 1
ATOM 3035 O O . LYS C 1 34 ? 44.290 -8.826 145.268 1.00 47.02 13 LYS C O 1
ATOM 3041 N N . THR C 1 35 ? 46.021 -7.526 144.641 1.00 46.30 14 THR C N 1
ATOM 3042 C CA . THR C 1 35 ? 45.809 -7.793 143.217 1.00 45.33 14 THR C CA 1
ATOM 3043 C C . THR C 1 35 ? 46.117 -9.245 142.882 1.00 46.53 14 THR C C 1
ATOM 3044 O O . THR C 1 35 ? 45.301 -9.933 142.247 1.00 45.72 14 THR C O 1
ATOM 3048 N N . THR C 1 36 ? 47.268 -9.736 143.334 1.00 48.07 15 THR C N 1
ATOM 3049 C CA . THR C 1 36 ? 47.615 -11.121 143.080 1.00 49.51 15 THR C CA 1
ATOM 3050 C C . THR C 1 36 ? 46.533 -12.058 143.635 1.00 48.58 15 THR C C 1
ATOM 3051 O O . THR C 1 36 ? 46.157 -13.054 142.996 1.00 49.17 15 THR C O 1
ATOM 3055 N N . GLN C 1 37 ? 46.057 -11.745 144.839 1.00 46.92 16 GLN C N 1
ATOM 3056 C CA . GLN C 1 37 ? 45.072 -12.582 145.526 1.00 46.27 16 GLN C CA 1
ATOM 3057 C C . GLN C 1 37 ? 43.727 -12.550 144.811 1.00 44.17 16 GLN C C 1
ATOM 3058 O O . GLN C 1 37 ? 42.993 -13.539 144.787 1.00 43.56 16 GLN C O 1
ATOM 3064 N N . SER C 1 38 ? 43.402 -11.402 144.232 1.00 42.88 17 SER C N 1
ATOM 3065 C CA . SER C 1 38 ? 42.126 -11.264 143.557 1.00 41.91 17 SER C CA 1
ATOM 3066 C C . SER C 1 38 ? 42.110 -12.176 142.321 1.00 42.87 17 SER C C 1
ATOM 3067 O O . SER C 1 38 ? 41.153 -12.913 142.128 1.00 42.93 17 SER C O 1
ATOM 3070 N N . HIS C 1 39 ? 43.198 -12.178 141.544 1.00 44.30 18 HIS C N 1
ATOM 3071 C CA . HIS C 1 39 ? 43.367 -13.092 140.389 1.00 45.96 18 HIS C CA 1
ATOM 3072 C C . HIS C 1 39 ? 43.289 -14.566 140.788 1.00 47.48 18 HIS C C 1
ATOM 3073 O O . HIS C 1 39 ? 42.560 -15.346 140.180 1.00 48.20 18 HIS C O 1
ATOM 3080 N N . LEU C 1 40 ? 44.064 -14.937 141.806 1.00 48.65 19 LEU C N 1
ATOM 3081 C CA . LEU C 1 40 ? 44.112 -16.312 142.308 1.00 50.36 19 LEU C CA 1
ATOM 3082 C C . LEU C 1 40 ? 42.745 -16.837 142.772 1.00 49.24 19 LEU C C 1
ATOM 3083 O O . LEU C 1 40 ? 42.425 -18.014 142.545 1.00 49.97 19 LEU C O 1
ATOM 3088 N N . LEU C 1 41 ? 41.965 -15.987 143.448 1.00 46.86 20 LEU C N 1
ATOM 3089 C CA . LEU C 1 41 ? 40.605 -16.383 143.855 1.00 46.07 20 LEU C CA 1
ATOM 3090 C C . LEU C 1 41 ? 39.714 -16.523 142.621 1.00 45.77 20 LEU C C 1
ATOM 3091 O O . LEU C 1 41 ? 38.930 -17.469 142.518 1.00 46.28 20 LEU C O 1
ATOM 3096 N N . ALA C 1 42 ? 39.849 -15.581 141.686 1.00 44.84 21 ALA C N 1
ATOM 3097 C CA . ALA C 1 42 ? 39.138 -15.675 140.413 1.00 45.13 21 ALA C CA 1
ATOM 3098 C C . ALA C 1 42 ? 39.443 -17.004 139.725 1.00 47.59 21 ALA C C 1
ATOM 3099 O O . ALA C 1 42 ? 38.528 -17.704 139.336 1.00 48.05 21 ALA C O 1
ATOM 3101 N N . GLU C 1 43 ? 40.714 -17.375 139.623 1.00 50.29 22 GLU C N 1
ATOM 3102 C CA . GLU C 1 43 ? 41.079 -18.677 139.021 1.00 54.01 22 GLU C CA 1
ATOM 3103 C C . GLU C 1 43 ? 40.455 -19.866 139.735 1.00 54.99 22 GLU C C 1
ATOM 3104 O O . GLU C 1 43 ? 39.869 -20.744 139.102 1.00 56.31 22 GLU C O 1
ATOM 3110 N N . TYR C 1 44 ? 40.608 -19.888 141.054 1.00 54.77 23 TYR C N 1
ATOM 3111 C CA . TYR C 1 44 ? 40.078 -20.964 141.894 1.00 55.92 23 TYR C CA 1
ATOM 3112 C C . TYR C 1 44 ? 38.564 -21.116 141.758 1.00 54.76 23 TYR C C 1
ATOM 3113 O O . TYR C 1 44 ? 38.054 -22.237 141.641 1.00 55.85 23 TYR C O 1
ATOM 3122 N N . LEU C 1 45 ? 37.852 -19.989 141.781 1.00 51.58 24 LEU C N 1
ATOM 3123 C CA . LEU C 1 45 ? 36.400 -20.012 141.624 1.00 50.63 24 LEU C CA 1
ATOM 3124 C C . LEU C 1 45 ? 35.993 -20.268 140.168 1.00 51.15 24 LEU C C 1
ATOM 3125 O O . LEU C 1 45 ? 34.966 -20.896 139.921 1.00 51.52 24 LEU C O 1
ATOM 3130 N N . SER C 1 46 ? 36.792 -19.797 139.209 1.00 51.41 25 SER C N 1
ATOM 3131 C CA . SER C 1 46 ? 36.494 -20.037 137.795 1.00 52.57 25 SER C CA 1
ATOM 3132 C C . SER C 1 46 ? 36.534 -21.551 137.492 1.00 56.01 25 SER C C 1
ATOM 3133 O O . SER C 1 46 ? 35.712 -22.047 136.725 1.00 56.84 25 SER C O 1
ATOM 3136 N N . GLU C 1 47 ? 37.474 -22.267 138.109 1.00 58.16 26 GLU C N 1
ATOM 3137 C CA . GLU C 1 47 ? 37.621 -23.706 137.889 1.00 61.51 26 GLU C CA 1
ATOM 3138 C C . GLU C 1 47 ? 36.424 -24.462 138.451 1.00 62.33 26 GLU C C 1
ATOM 3139 O O . GLU C 1 47 ? 35.991 -25.453 137.872 1.00 64.51 26 GLU C O 1
ATOM 3141 N N . ILE C 1 48 ? 35.876 -23.988 139.563 1.00 60.76 27 ILE C N 1
ATOM 3142 C CA . ILE C 1 48 ? 34.681 -24.602 140.140 1.00 61.11 27 ILE C CA 1
ATOM 3143 C C . ILE C 1 48 ? 33.410 -24.228 139.368 1.00 60.35 27 ILE C C 1
ATOM 3144 O O . ILE C 1 48 ? 32.699 -25.123 138.908 1.00 62.05 27 ILE C O 1
ATOM 3149 N N . TYR C 1 49 ? 33.145 -22.925 139.192 1.00 57.46 28 TYR C N 1
ATOM 3150 C CA . TYR C 1 49 ? 31.844 -22.461 138.666 1.00 56.32 28 TYR C CA 1
ATOM 3151 C C . TYR C 1 49 ? 31.847 -22.004 137.210 1.00 55.99 28 TYR C C 1
ATOM 3152 O O . TYR C 1 49 ? 30.805 -21.592 136.700 1.00 54.97 28 TYR C O 1
ATOM 3161 N N . GLY C 1 50 ? 33.004 -22.052 136.552 1.00 56.58 29 GLY C N 1
ATOM 3162 C CA . GLY C 1 50 ? 33.127 -21.609 135.168 1.00 56.38 29 GLY C CA 1
ATOM 3163 C C . GLY C 1 50 ? 33.587 -20.167 135.074 1.00 54.03 29 GLY C C 1
ATOM 3164 O O . GLY C 1 50 ? 33.157 -19.315 135.861 1.00 52.19 29 GLY C O 1
ATOM 3165 N N . VAL C 1 51 ? 34.447 -19.898 134.096 1.00 54.37 30 VAL C N 1
ATOM 3166 C CA . VAL C 1 51 ? 34.971 -18.560 133.837 1.00 52.49 30 VAL C CA 1
ATOM 3167 C C . VAL C 1 51 ? 33.873 -17.519 133.641 1.00 50.37 30 VAL C C 1
ATOM 3168 O O . VAL C 1 51 ? 34.043 -16.333 133.981 1.00 47.55 30 VAL C O 1
ATOM 3172 N N . ASN C 1 52 ? 32.747 -17.956 133.091 1.00 50.79 31 ASN C N 1
ATOM 3173 C CA . ASN C 1 52 ? 31.676 -17.031 132.726 1.00 49.55 31 ASN C CA 1
ATOM 3174 C C . ASN C 1 52 ? 30.870 -16.541 133.902 1.00 47.08 31 ASN C C 1
ATOM 3175 O O . ASN C 1 52 ? 30.125 -15.578 133.766 1.00 45.78 31 ASN C O 1
ATOM 3180 N N . ASN C 1 53 ? 31.012 -17.216 135.038 1.00 46.51 32 ASN C N 1
ATOM 3181 C CA . ASN C 1 53 ? 30.274 -16.875 136.240 1.00 44.73 32 ASN C CA 1
ATOM 3182 C C . ASN C 1 53 ? 31.139 -16.188 137.278 1.00 42.69 32 ASN C C 1
ATOM 3183 O O . ASN C 1 53 ? 30.707 -15.969 138.416 1.00 41.82 32 ASN C O 1
ATOM 3188 N N . VAL C 1 54 ? 32.349 -15.822 136.853 1.00 41.79 33 VAL C N 1
ATOM 3189 C CA . VAL C 1 54 ? 33.297 -15.121 137.697 1.00 40.44 33 VAL C CA 1
ATOM 3190 C C . VAL C 1 54 ? 33.787 -13.853 136.998 1.00 38.85 33 VAL C C 1
ATOM 3191 O O . VAL C 1 54 ? 34.495 -13.912 135.979 1.00 39.22 33 VAL C O 1
ATOM 3195 N N . VAL C 1 55 ? 33.391 -12.712 137.558 1.00 36.04 34 VAL C N 1
ATOM 3196 C CA . VAL C 1 55 ? 33.779 -11.431 137.055 1.00 34.16 34 VAL C CA 1
ATOM 3197 C C . VAL C 1 55 ? 34.913 -10.878 137.922 1.00 33.65 34 VAL C C 1
ATOM 3198 O O . VAL C 1 55 ? 34.717 -10.608 139.098 1.00 33.31 34 VAL C O 1
ATOM 3202 N N . LEU C 1 56 ? 36.101 -10.742 137.334 1.00 33.60 35 LEU C N 1
ATOM 3203 C CA . LEU C 1 56 ? 37.249 -10.121 137.990 1.00 32.97 35 LEU C CA 1
ATOM 3204 C C . LEU C 1 56 ? 37.353 -8.671 137.523 1.00 30.86 35 LEU C C 1
ATOM 3205 O O . LEU C 1 56 ? 37.411 -8.400 136.335 1.00 30.72 35 LEU C O 1
ATOM 3210 N N . THR C 1 57 ? 37.357 -7.732 138.457 1.00 29.51 36 THR C N 1
ATOM 3211 C CA . THR C 1 57 ? 37.370 -6.316 138.102 1.00 27.71 36 THR C CA 1
ATOM 3212 C C . THR C 1 57 ? 38.132 -5.540 139.172 1.00 27.74 36 THR C C 1
ATOM 3213 O O . THR C 1 57 ? 38.629 -6.140 140.150 1.00 28.06 36 THR C O 1
ATOM 3217 N N . ARG C 1 58 ? 38.259 -4.229 138.982 1.00 27.00 37 ARG C N 1
ATOM 3218 C CA . ARG C 1 58 ? 39.103 -3.396 139.849 1.00 27.57 37 ARG C CA 1
ATOM 3219 C C . ARG C 1 58 ? 38.686 -1.922 139.809 1.00 26.72 37 ARG C C 1
ATOM 3220 O O . ARG C 1 58 ? 38.039 -1.479 138.846 1.00 26.87 37 ARG C O 1
ATOM 3222 N N . GLU C 1 59 ? 39.060 -1.187 140.858 1.00 26.90 38 GLU C N 1
ATOM 3223 C CA . GLU C 1 59 ? 38.918 0.269 140.914 1.00 26.18 38 GLU C CA 1
ATOM 3224 C C . GLU C 1 59 ? 40.233 0.907 141.382 1.00 26.97 38 GLU C C 1
ATOM 3225 O O . GLU C 1 59 ? 41.025 0.271 142.067 1.00 29.78 38 GLU C O 1
ATOM 3231 N N . PRO C 1 60 ? 40.494 2.153 140.996 1.00 26.60 39 PRO C N 1
ATOM 3232 C CA . PRO C 1 60 ? 39.754 2.889 139.993 1.00 25.15 39 PRO C CA 1
ATOM 3233 C C . PRO C 1 60 ? 39.959 2.249 138.611 1.00 25.08 39 PRO C C 1
ATOM 3234 O O . PRO C 1 60 ? 41.065 1.837 138.271 1.00 26.44 39 PRO C O 1
ATOM 3238 N N . GLY C 1 61 ? 38.877 2.125 137.842 1.00 24.10 40 GLY C N 1
ATOM 3239 C CA . GLY C 1 61 ? 38.890 1.411 136.554 1.00 23.50 40 GLY C CA 1
ATOM 3240 C C . GLY C 1 61 ? 37.587 0.634 136.436 1.00 23.36 40 GLY C C 1
ATOM 3241 O O . GLY C 1 61 ? 36.567 1.057 137.005 1.00 23.34 40 GLY C O 1
ATOM 3242 N N . GLY C 1 62 ? 37.610 -0.476 135.695 1.00 23.46 41 GLY C N 1
ATOM 3243 C CA . GLY C 1 62 ? 36.447 -1.332 135.529 1.00 22.60 41 GLY C CA 1
ATOM 3244 C C . GLY C 1 62 ? 35.719 -1.150 134.224 1.00 22.80 41 GLY C C 1
ATOM 3245 O O . GLY C 1 62 ? 35.072 -2.071 133.764 1.00 22.85 41 GLY C O 1
ATOM 3246 N N . THR C 1 63 ? 35.814 0.054 133.645 1.00 21.00 42 THR C N 1
ATOM 3247 C CA . THR C 1 63 ? 35.252 0.367 132.356 1.00 20.82 42 THR C CA 1
ATOM 3248 C C . THR C 1 63 ? 36.295 1.155 131.528 1.00 20.58 42 THR C C 1
ATOM 3249 O O . THR C 1 63 ? 37.225 1.708 132.103 1.00 21.00 42 THR C O 1
ATOM 3253 N N . LEU C 1 64 ? 36.176 1.189 130.205 1.00 19.68 43 LEU C N 1
ATOM 3254 C CA . LEU C 1 64 ? 37.186 1.916 129.420 1.00 20.10 43 LEU C CA 1
ATOM 3255 C C . LEU C 1 64 ? 37.252 3.396 129.825 1.00 18.87 43 LEU C C 1
ATOM 3256 O O . LEU C 1 64 ? 38.338 3.957 129.981 1.00 17.47 43 LEU C O 1
ATOM 3261 N N . LEU C 1 65 ? 36.092 4.037 129.972 1.00 17.93 44 LEU C N 1
ATOM 3262 C CA . LEU C 1 65 ? 36.083 5.412 130.477 1.00 17.20 44 LEU C CA 1
ATOM 3263 C C . LEU C 1 65 ? 36.857 5.526 131.789 1.00 16.79 44 LEU C C 1
ATOM 3264 O O . LEU C 1 65 ? 37.691 6.428 131.916 1.00 16.07 44 LEU C O 1
ATOM 3269 N N . ASN C 1 66 ? 36.572 4.656 132.770 1.00 15.89 45 ASN C N 1
ATOM 3270 C CA . ASN C 1 66 ? 37.188 4.828 134.073 1.00 16.57 45 ASN C CA 1
ATOM 3271 C C . ASN C 1 66 ? 38.717 4.676 134.011 1.00 18.02 45 ASN C C 1
ATOM 3272 O O . ASN C 1 66 ? 39.429 5.343 134.765 1.00 18.33 45 ASN C O 1
ATOM 3277 N N . GLU C 1 67 ? 39.195 3.795 133.128 1.00 17.57 46 GLU C N 1
ATOM 3278 C CA . GLU C 1 67 ? 40.613 3.571 132.966 1.00 19.33 46 GLU C CA 1
ATOM 3279 C C . GLU C 1 67 ? 41.255 4.839 132.404 1.00 19.73 46 GLU C C 1
ATOM 3280 O O . GLU C 1 67 ? 42.311 5.271 132.858 1.00 20.43 46 GLU C O 1
ATOM 3286 N N . SER C 1 68 ? 40.636 5.416 131.379 1.00 18.92 47 SER C N 1
ATOM 3287 C CA . SER C 1 68 ? 41.174 6.641 130.794 1.00 18.84 47 SER C CA 1
ATOM 3288 C C . SER C 1 68 ? 41.181 7.788 131.815 1.00 17.73 47 SER C C 1
ATOM 3289 O O . SER C 1 68 ? 42.155 8.544 131.907 1.00 18.13 47 SER C O 1
ATOM 3292 N N . VAL C 1 69 ? 40.111 7.913 132.598 1.00 16.58 48 VAL C N 1
ATOM 3293 C CA . VAL C 1 69 ? 40.036 8.986 133.593 1.00 16.38 48 VAL C CA 1
ATOM 3294 C C . VAL C 1 69 ? 41.116 8.727 134.651 1.00 18.31 48 VAL C C 1
ATOM 3295 O O . VAL C 1 69 ? 41.817 9.643 135.042 1.00 18.39 48 VAL C O 1
ATOM 3299 N N . ARG C 1 70 ? 41.282 7.468 135.066 1.00 19.88 49 ARG C N 1
ATOM 3300 C CA . ARG C 1 70 ? 42.288 7.109 136.048 1.00 22.18 49 ARG C CA 1
ATOM 3301 C C . ARG C 1 70 ? 43.657 7.570 135.570 1.00 23.84 49 ARG C C 1
ATOM 3302 O O . ARG C 1 70 ? 44.411 8.139 136.344 1.00 24.79 49 ARG C O 1
ATOM 3310 N N . ASN C 1 71 ? 43.973 7.332 134.299 1.00 24.77 50 ASN C N 1
ATOM 3311 C CA . ASN C 1 71 ? 45.269 7.740 133.767 1.00 26.28 50 ASN C CA 1
ATOM 3312 C C . ASN C 1 71 ? 45.489 9.243 133.851 1.00 25.36 50 ASN C C 1
ATOM 3313 O O . ASN C 1 71 ? 46.603 9.668 134.115 1.00 26.88 50 ASN C O 1
ATOM 3318 N N . LEU C 1 72 ? 44.438 10.031 133.615 1.00 23.17 51 LEU C N 1
ATOM 3319 C CA . LEU C 1 72 ? 44.489 11.466 133.760 1.00 23.21 51 LEU C CA 1
ATOM 3320 C C . LEU C 1 72 ? 44.736 11.867 135.192 1.00 24.29 51 LEU C C 1
ATOM 3321 O O . LEU C 1 72 ? 45.553 12.749 135.456 1.00 25.64 51 LEU C O 1
ATOM 3326 N N . LEU C 1 73 ? 44.025 11.225 136.117 1.00 23.77 52 LEU C N 1
ATOM 3327 C CA . LEU C 1 73 ? 44.149 11.573 137.512 1.00 24.69 52 LEU C CA 1
ATOM 3328 C C . LEU C 1 73 ? 45.571 11.315 137.985 1.00 27.71 52 LEU C C 1
ATOM 3329 O O . LEU C 1 73 ? 46.089 12.090 138.767 1.00 28.18 52 LEU C O 1
ATOM 3334 N N . PHE C 1 74 ? 46.218 10.274 137.448 1.00 29.43 53 PHE C N 1
ATOM 3335 C CA . PHE C 1 74 ? 47.583 9.931 137.826 1.00 32.37 53 PHE C CA 1
ATOM 3336 C C . PHE C 1 74 ? 48.624 10.980 137.496 1.00 33.69 53 PHE C C 1
ATOM 3337 O O . PHE C 1 74 ? 49.584 11.083 138.212 1.00 35.06 53 PHE C O 1
ATOM 3345 N N . LYS C 1 75 ? 48.414 11.760 136.438 1.00 34.59 54 LYS C N 1
ATOM 3346 C CA . LYS C 1 75 ? 49.298 12.862 136.070 1.00 35.90 54 LYS C CA 1
ATOM 3347 C C . LYS C 1 75 ? 48.822 14.221 136.596 1.00 35.84 54 LYS C C 1
ATOM 3348 O O . LYS C 1 75 ? 49.418 15.257 136.249 1.00 36.81 54 LYS C O 1
ATOM 3350 N N . ALA C 1 76 ? 47.757 14.253 137.406 1.00 33.91 55 ALA C N 1
ATOM 3351 C CA . ALA C 1 76 ? 47.255 15.539 137.885 1.00 33.94 55 ALA C CA 1
ATOM 3352 C C . ALA C 1 76 ? 48.115 16.087 139.038 1.00 35.31 55 ALA C C 1
ATOM 3353 O O . ALA C 1 76 ? 48.371 15.417 140.012 1.00 37.09 55 ALA C O 1
ATOM 3355 N N . GLN C 1 77 ? 48.559 17.321 138.924 1.00 35.85 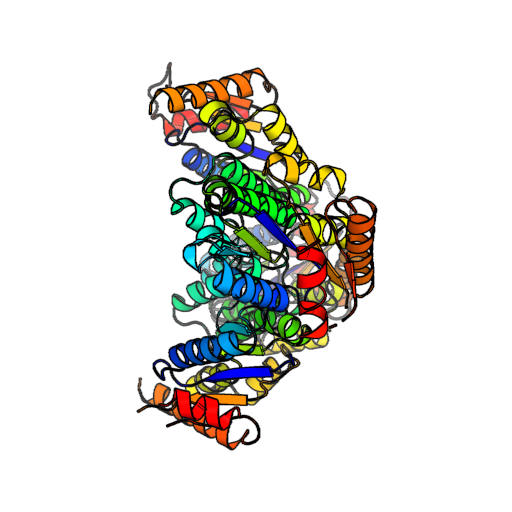56 GLN C N 1
ATOM 3356 C CA . GLN C 1 77 ? 49.447 17.867 139.942 1.00 38.53 56 GLN C CA 1
ATOM 3357 C C . GLN C 1 77 ? 48.560 18.673 140.907 1.00 36.60 56 GLN C C 1
ATOM 3358 O O . GLN C 1 77 ? 47.832 19.548 140.458 1.00 36.90 56 GLN C O 1
ATOM 3364 N N . GLY C 1 78 ? 48.539 18.292 142.181 1.00 35.11 57 GLY C N 1
ATOM 3365 C CA . GLY C 1 78 ? 47.900 19.078 143.236 1.00 34.35 57 GLY C CA 1
ATOM 3366 C C . GLY C 1 78 ? 46.397 19.224 143.086 1.00 31.48 57 GLY C C 1
ATOM 3367 O O . GLY C 1 78 ? 45.847 20.324 143.237 1.00 31.43 57 GLY C O 1
ATOM 3368 N N . LEU C 1 79 ? 45.751 18.130 142.718 1.00 28.54 58 LEU C N 1
ATOM 3369 C CA . LEU C 1 79 ? 44.297 18.071 142.619 1.00 26.63 58 LEU C CA 1
ATOM 3370 C C . LEU C 1 79 ? 43.660 18.243 143.995 1.00 26.54 58 LEU C C 1
ATOM 3371 O O . LEU C 1 79 ? 44.091 17.628 144.965 1.00 25.83 58 LEU C O 1
ATOM 3376 N N . ASP C 1 80 ? 42.632 19.086 144.071 1.00 25.68 59 ASP C N 1
ATOM 3377 C CA . ASP C 1 80 ? 41.898 19.276 145.302 1.00 25.40 59 ASP C CA 1
ATOM 3378 C C . ASP C 1 80 ? 41.408 17.913 145.730 1.00 24.64 59 ASP C C 1
ATOM 3379 O O . ASP C 1 80 ? 40.832 17.184 144.938 1.00 23.85 59 ASP C O 1
ATOM 3384 N N . SER C 1 81 ? 41.605 17.574 146.987 1.00 25.77 60 SER C N 1
ATOM 3385 C CA . SER C 1 81 ? 41.232 16.240 147.458 1.00 25.95 60 SER C CA 1
ATOM 3386 C C . SER C 1 81 ? 39.727 15.933 147.389 1.00 24.40 60 SER C C 1
ATOM 3387 O O . SER C 1 81 ? 39.333 14.779 147.065 1.00 22.11 60 SER C O 1
ATOM 3390 N N . LEU C 1 82 ? 38.878 16.928 147.655 1.00 23.93 61 LEU C N 1
ATOM 3391 C CA . LEU C 1 82 ? 37.415 16.685 147.538 1.00 23.24 61 LEU C CA 1
ATOM 3392 C C . LEU C 1 82 ? 37.029 16.469 146.054 1.00 21.47 61 LEU C C 1
ATOM 3393 O O . LEU C 1 82 ? 36.273 15.547 145.747 1.00 20.88 61 LEU C O 1
ATOM 3398 N N . SER C 1 83 ? 37.595 17.256 145.133 1.00 20.92 62 SER C N 1
ATOM 3399 C CA . SER C 1 83 ? 37.455 16.988 143.693 1.00 19.65 62 SER C CA 1
ATOM 3400 C C . SER C 1 83 ? 37.818 15.532 143.347 1.00 19.55 62 SER C C 1
ATOM 3401 O O . SER C 1 83 ? 37.083 14.817 142.637 1.00 17.97 62 SER C O 1
ATOM 3404 N N . GLU C 1 84 ? 38.964 15.101 143.867 1.00 20.34 63 GLU C N 1
ATOM 3405 C CA . GLU C 1 84 ? 39.513 13.769 143.575 1.00 20.46 63 GLU C CA 1
ATOM 3406 C C . GLU C 1 84 ? 38.588 12.705 144.117 1.00 19.32 63 GLU C C 1
ATOM 3407 O O . GLU C 1 84 ? 38.294 11.733 143.456 1.00 19.05 63 GLU C O 1
ATOM 3413 N N . LEU C 1 85 ? 38.148 12.881 145.353 1.00 20.28 64 LEU C N 1
ATOM 3414 C CA . LEU C 1 85 ? 37.086 12.033 145.910 1.00 19.41 64 LEU C CA 1
ATOM 3415 C C . LEU C 1 85 ? 35.894 11.925 144.949 1.00 18.08 64 LEU C C 1
ATOM 3416 O O . LEU C 1 85 ? 35.430 10.818 144.635 1.00 16.94 64 LEU C O 1
ATOM 3421 N N . LEU C 1 86 ? 35.406 13.067 144.484 1.00 17.23 65 LEU C N 1
ATOM 3422 C CA . LEU C 1 86 ? 34.209 13.056 143.633 1.00 16.61 65 LEU C CA 1
ATOM 3423 C C . LEU C 1 86 ? 34.443 12.356 142.275 1.00 16.04 65 LEU C C 1
ATOM 3424 O O . LEU C 1 86 ? 33.534 11.675 141.737 1.00 16.08 65 LEU C O 1
ATOM 3429 N N . PHE C 1 87 ? 35.655 12.483 141.732 1.00 15.90 66 PHE C N 1
ATOM 3430 C CA . PHE C 1 87 ? 35.984 11.756 140.519 1.00 15.17 66 PHE C CA 1
ATOM 3431 C C . PHE C 1 87 ? 35.903 10.258 140.785 1.00 15.47 66 PHE C C 1
ATOM 3432 O O . PHE C 1 87 ? 35.357 9.531 139.981 1.00 14.94 66 PHE C O 1
ATOM 3440 N N . PHE C 1 88 ? 36.454 9.800 141.908 1.00 17.17 67 PHE C N 1
ATOM 3441 C CA . PHE C 1 88 ? 36.466 8.372 142.212 1.00 17.67 67 PHE C CA 1
ATOM 3442 C C . PHE C 1 88 ? 35.045 7.874 142.488 1.00 17.78 67 PHE C C 1
ATOM 3443 O O . PHE C 1 88 ? 34.690 6.755 142.109 1.00 18.44 67 PHE C O 1
ATOM 3451 N N . ILE C 1 89 ? 34.211 8.724 143.082 1.00 17.66 68 ILE C N 1
ATOM 3452 C CA . ILE C 1 89 ? 32.803 8.387 143.330 1.00 17.20 68 ILE C CA 1
ATOM 3453 C C . ILE C 1 89 ? 32.019 8.306 142.018 1.00 17.10 68 ILE C C 1
ATOM 3454 O O . ILE C 1 89 ? 31.212 7.387 141.857 1.00 18.10 68 ILE C O 1
ATOM 3459 N N . ALA C 1 90 ? 32.267 9.217 141.063 1.00 16.39 69 ALA C N 1
ATOM 3460 C CA . ALA C 1 90 ? 31.616 9.128 139.742 1.00 15.77 69 ALA C CA 1
ATOM 3461 C C . ALA C 1 90 ? 32.029 7.846 138.991 1.00 15.63 69 ALA C C 1
ATOM 3462 O O . ALA C 1 90 ? 31.219 7.196 138.359 1.00 15.72 69 ALA C O 1
ATOM 3464 N N . MET C 1 91 ? 33.305 7.510 139.042 1.00 15.79 70 MET C N 1
ATOM 3465 C CA . MET C 1 91 ? 33.809 6.260 138.450 1.00 15.88 70 MET C CA 1
ATOM 3466 C C . MET C 1 91 ? 33.194 5.006 139.112 1.00 16.39 70 MET C C 1
ATOM 3467 O O . MET C 1 91 ? 32.787 4.067 138.433 1.00 16.37 70 MET C O 1
ATOM 3472 N N . ARG C 1 92 ? 33.091 5.021 140.427 1.00 16.85 71 ARG C N 1
ATOM 3473 C CA . ARG C 1 92 ? 32.493 3.899 141.168 1.00 17.42 71 ARG C CA 1
ATOM 3474 C C . ARG C 1 92 ? 31.028 3.667 140.745 1.00 18.16 71 ARG C C 1
ATOM 3475 O O . ARG C 1 92 ? 30.558 2.517 140.617 1.00 18.27 71 ARG C O 1
ATOM 3483 N N . ARG C 1 93 ? 30.307 4.768 140.547 1.00 17.57 72 ARG C N 1
ATOM 3484 C CA . ARG C 1 93 ? 28.906 4.697 140.121 1.00 17.92 72 ARG C CA 1
ATOM 3485 C C . ARG C 1 93 ? 28.799 4.029 138.737 1.00 18.34 72 ARG C C 1
ATOM 3486 O O . ARG C 1 93 ? 27.950 3.144 138.467 1.00 17.49 72 ARG C O 1
ATOM 3494 N N . GLU C 1 94 ? 29.648 4.492 137.841 1.00 18.20 73 GLU C N 1
ATOM 3495 C CA . GLU C 1 94 ? 29.687 3.935 136.489 1.00 19.28 73 GLU C CA 1
ATOM 3496 C C . GLU C 1 94 ? 30.028 2.439 136.539 1.00 19.57 73 GLU C C 1
ATOM 3497 O O . GLU C 1 94 ? 29.344 1.571 135.945 1.00 19.97 73 GLU C O 1
ATOM 3503 N N . HIS C 1 95 ? 31.059 2.113 137.308 1.00 18.90 74 HIS C N 1
ATOM 3504 C CA . HIS C 1 95 ? 31.472 0.756 137.479 1.00 19.08 74 HIS C CA 1
ATOM 3505 C C . HIS C 1 95 ? 30.381 -0.112 138.095 1.00 20.35 74 HIS C C 1
ATOM 3506 O O . HIS C 1 95 ? 30.117 -1.244 137.655 1.00 20.84 74 HIS C O 1
ATOM 3513 N N . PHE C 1 96 ? 29.728 0.420 139.110 1.00 20.88 75 PHE C N 1
ATOM 3514 C CA . PHE C 1 96 ? 28.692 -0.325 139.788 1.00 21.78 75 PHE C CA 1
ATOM 3515 C C . PHE C 1 96 ? 27.512 -0.583 138.862 1.00 22.40 75 PHE C C 1
ATOM 3516 O O . PHE C 1 96 ? 27.001 -1.705 138.813 1.00 24.01 75 PHE C O 1
ATOM 3524 N N . VAL C 1 97 ? 27.063 0.441 138.145 1.00 22.14 76 VAL C N 1
ATOM 3525 C CA . VAL C 1 97 ? 25.900 0.316 137.256 1.00 22.80 76 VAL C CA 1
ATOM 3526 C C . VAL C 1 97 ? 26.182 -0.554 136.045 1.00 22.84 76 VAL C C 1
ATOM 3527 O O . VAL C 1 97 ? 25.342 -1.359 135.670 1.00 23.59 76 VAL C O 1
ATOM 3531 N N . LYS C 1 98 ? 27.364 -0.425 135.453 1.00 22.27 77 LYS C N 1
ATOM 3532 C CA A LYS C 1 98 ? 27.662 -1.163 134.232 0.50 22.85 77 LYS C CA 1
ATOM 3533 C CA B LYS C 1 98 ? 27.694 -1.141 134.220 0.50 22.90 77 LYS C CA 1
ATOM 3534 C C . LYS C 1 98 ? 28.192 -2.560 134.478 1.00 23.49 77 LYS C C 1
ATOM 3535 O O . LYS C 1 98 ? 27.888 -3.458 133.726 1.00 24.34 77 LYS C O 1
ATOM 3546 N N . ILE C 1 99 ? 28.988 -2.752 135.519 1.00 22.92 78 ILE C N 1
ATOM 3547 C CA . ILE C 1 99 ? 29.672 -4.050 135.694 1.00 22.76 78 ILE C CA 1
ATOM 3548 C C . ILE C 1 99 ? 29.159 -4.843 136.899 1.00 23.75 78 ILE C C 1
ATOM 3549 O O . ILE C 1 99 ? 28.669 -5.963 136.733 1.00 24.34 78 ILE C O 1
ATOM 3554 N N . ILE C 1 100 ? 29.223 -4.249 138.092 1.00 23.26 79 ILE C N 1
ATOM 3555 C CA . ILE C 1 100 ? 29.015 -5.020 139.301 1.00 24.53 79 ILE C CA 1
ATOM 3556 C C . ILE C 1 100 ? 27.556 -5.471 139.467 1.00 25.92 79 ILE C C 1
ATOM 3557 O O . ILE C 1 100 ? 27.291 -6.661 139.640 1.00 27.50 79 ILE C O 1
ATOM 3562 N N . LYS C 1 101 ? 26.621 -4.538 139.407 1.00 26.04 80 LYS C N 1
ATOM 3563 C CA . LYS C 1 101 ? 25.214 -4.838 139.689 1.00 27.66 80 LYS C CA 1
ATOM 3564 C C . LYS C 1 101 ? 24.617 -5.814 138.660 1.00 28.45 80 LYS C C 1
ATOM 3565 O O . LYS C 1 101 ? 24.026 -6.822 139.040 1.00 29.58 80 LYS C O 1
ATOM 3571 N N . PRO C 1 102 ? 24.809 -5.558 137.358 1.00 28.10 81 PRO C N 1
ATOM 3572 C CA . PRO C 1 102 ? 24.267 -6.519 136.373 1.00 29.65 81 PRO C CA 1
ATOM 3573 C C . PRO C 1 102 ? 24.863 -7.929 136.517 1.00 30.93 81 PRO C C 1
ATOM 3574 O O . PRO C 1 102 ? 24.132 -8.908 136.424 1.00 33.25 81 PRO C O 1
ATOM 3578 N N . SER C 1 103 ? 26.160 -8.044 136.789 1.00 30.42 82 SER C N 1
ATOM 3579 C CA . SER C 1 103 ? 26.743 -9.361 137.083 1.00 31.48 82 SER C CA 1
ATOM 3580 C C . SER C 1 103 ? 26.079 -10.023 138.298 1.00 33.09 82 SER C C 1
ATOM 3581 O O . SER C 1 103 ? 25.749 -11.207 138.242 1.00 35.12 82 SER C O 1
ATOM 3584 N N . LEU C 1 104 ? 25.889 -9.279 139.389 1.00 32.22 83 LEU C N 1
ATOM 3585 C CA . LEU C 1 104 ? 25.234 -9.862 140.561 1.00 33.82 83 LEU C CA 1
ATOM 3586 C C . LEU C 1 104 ? 23.769 -10.248 140.266 1.00 36.00 83 LEU C C 1
ATOM 3587 O O . LEU C 1 104 ? 23.308 -11.274 140.733 1.00 37.60 83 LEU C O 1
ATOM 3592 N N . MET C 1 105 ? 23.054 -9.424 139.492 1.00 36.72 84 MET C N 1
ATOM 3593 C CA . MET C 1 105 ? 21.686 -9.730 139.105 1.00 38.91 84 MET C CA 1
ATOM 3594 C C . MET C 1 105 ? 21.639 -11.045 138.314 1.00 40.69 84 MET C C 1
ATOM 3595 O O . MET C 1 105 ? 20.630 -11.732 138.344 1.00 42.68 84 MET C O 1
ATOM 3600 N N . GLN C 1 106 ? 22.719 -11.389 137.604 1.00 40.41 85 GLN C N 1
ATOM 3601 C CA . GLN C 1 106 ? 22.795 -12.643 136.833 1.00 42.24 85 GLN C CA 1
ATOM 3602 C C . GLN C 1 106 ? 23.339 -13.790 137.672 1.00 42.95 85 GLN C C 1
ATOM 3603 O O . GLN C 1 106 ? 23.737 -14.832 137.134 1.00 44.63 85 GLN C O 1
ATOM 3609 N N . LYS C 1 107 ? 23.334 -13.601 138.991 1.00 41.90 86 LYS C N 1
ATOM 3610 C CA . LYS C 1 107 ? 23.696 -14.636 139.941 1.00 42.63 86 LYS C CA 1
ATOM 3611 C C . LYS C 1 107 ? 25.151 -15.066 139.745 1.00 42.31 86 LYS C C 1
ATOM 3612 O O . LYS C 1 107 ? 25.489 -16.238 139.954 1.00 44.43 86 LYS C O 1
ATOM 3614 N N . LYS C 1 108 ? 26.010 -14.126 139.348 1.00 40.12 87 LYS C N 1
ATOM 3615 C CA . LYS C 1 108 ? 27.439 -14.403 139.213 1.00 39.23 87 LYS C CA 1
ATOM 3616 C C . LYS C 1 108 ? 28.214 -13.936 140.427 1.00 37.94 87 LYS C C 1
ATOM 3617 O O . LYS C 1 108 ? 27.681 -13.219 141.276 1.00 36.73 87 LYS C O 1
ATOM 3623 N N . ILE C 1 109 ? 29.472 -14.367 140.500 1.00 37.67 88 ILE C N 1
ATOM 3624 C CA . ILE C 1 109 ? 30.378 -13.960 141.563 1.00 36.81 88 ILE C CA 1
ATOM 3625 C C . ILE C 1 109 ? 31.228 -12.775 141.055 1.00 35.32 88 ILE C C 1
ATOM 3626 O O . ILE C 1 109 ? 31.831 -12.861 139.980 1.00 35.84 88 ILE C O 1
ATOM 3631 N N . VAL C 1 110 ? 31.230 -11.660 141.791 1.00 32.98 89 VAL C N 1
ATOM 3632 C CA . VAL C 1 110 ? 32.065 -10.521 141.434 1.00 30.89 89 VAL C CA 1
ATOM 3633 C C . VAL C 1 110 ? 33.212 -10.404 142.425 1.00 31.25 89 VAL C C 1
ATOM 3634 O O . VAL C 1 110 ? 32.999 -10.395 143.629 1.00 30.83 89 VAL C O 1
ATOM 3638 N N . ILE C 1 111 ? 34.437 -10.350 141.893 1.00 31.45 90 ILE C N 1
ATOM 3639 C CA . ILE C 1 111 ? 35.627 -10.125 142.685 1.00 31.60 90 ILE C CA 1
ATOM 3640 C C . ILE C 1 111 ? 36.169 -8.754 142.295 1.00 29.98 90 ILE C C 1
ATOM 3641 O O . ILE C 1 111 ? 36.613 -8.562 141.183 1.00 30.31 90 ILE C O 1
ATOM 3646 N N . CYS C 1 112 ? 36.138 -7.800 143.216 1.00 29.58 91 CYS C N 1
ATOM 3647 C CA . CYS C 1 112 ? 36.639 -6.464 142.935 1.00 27.97 91 CYS C CA 1
ATOM 3648 C C . CYS C 1 112 ? 37.913 -6.157 143.704 1.00 28.99 91 CYS C C 1
ATOM 3649 O O . CYS C 1 112 ? 37.956 -6.247 144.923 1.00 29.62 91 CYS C O 1
ATOM 3652 N N . ASP C 1 113 ? 38.960 -5.795 142.971 1.00 29.43 92 ASP C N 1
ATOM 3653 C CA . ASP C 1 113 ? 40.239 -5.405 143.557 1.00 30.14 92 ASP C CA 1
ATOM 3654 C C . ASP C 1 113 ? 40.185 -3.892 143.821 1.00 29.58 92 ASP C C 1
ATOM 3655 O O . ASP C 1 113 ? 40.221 -3.102 142.875 1.00 30.08 92 ASP C O 1
ATOM 3660 N N . ARG C 1 114 ? 40.070 -3.512 145.098 1.00 29.45 93 ARG C N 1
ATOM 3661 C CA . ARG C 1 114 ? 39.778 -2.138 145.587 1.00 28.54 93 ARG C CA 1
ATOM 3662 C C . ARG C 1 114 ? 38.326 -1.707 145.395 1.00 26.56 93 ARG C C 1
ATOM 3663 O O . ARG C 1 114 ? 37.794 -1.827 144.321 1.00 27.14 93 ARG C O 1
ATOM 3671 N N . PHE C 1 115 ? 37.717 -1.136 146.430 1.00 26.15 94 PHE C N 1
ATOM 3672 C CA . PHE C 1 115 ? 36.329 -0.680 146.373 1.00 24.70 94 PHE C CA 1
ATOM 3673 C C . PHE C 1 115 ? 36.120 0.404 147.447 1.00 24.88 94 PHE C C 1
ATOM 3674 O O . PHE C 1 115 ? 36.986 1.269 147.609 1.00 26.05 94 PHE C O 1
ATOM 3682 N N . ILE C 1 116 ? 35.007 0.390 148.169 1.00 25.13 95 ILE C N 1
ATOM 3683 C CA . ILE C 1 116 ? 34.636 1.524 149.031 1.00 24.72 95 ILE C CA 1
ATOM 3684 C C . ILE C 1 116 ? 35.611 1.768 150.187 1.00 26.03 95 ILE C C 1
ATOM 3685 O O . ILE C 1 116 ? 35.853 2.896 150.590 1.00 25.98 95 ILE C O 1
ATOM 3690 N N . ASP C 1 117 ? 36.179 0.703 150.726 1.00 27.15 96 ASP C N 1
ATOM 3691 C CA . ASP C 1 117 ? 37.088 0.837 151.863 1.00 28.34 96 ASP C CA 1
ATOM 3692 C C . ASP C 1 117 ? 38.393 1.530 151.501 1.00 28.87 96 ASP C C 1
ATOM 3693 O O . ASP C 1 117 ? 38.945 2.274 152.328 1.00 29.56 96 ASP C O 1
ATOM 3698 N N . SER C 1 118 ? 38.885 1.297 150.280 1.00 28.55 97 SER C N 1
ATOM 3699 C CA . SER C 1 118 ? 40.085 1.992 149.810 1.00 29.46 97 SER C CA 1
ATOM 3700 C C . SER C 1 118 ? 39.851 3.469 149.836 1.00 28.69 97 SER C C 1
ATOM 3701 O O . SER C 1 118 ? 40.742 4.213 150.216 1.00 31.27 97 SER C O 1
ATOM 3704 N N . THR C 1 119 ? 38.657 3.910 149.445 1.00 27.71 98 THR C N 1
ATOM 3705 C CA . THR C 1 119 ? 38.362 5.350 149.418 1.00 26.86 98 THR C CA 1
ATOM 3706 C C . THR C 1 119 ? 38.338 5.938 150.816 1.00 28.53 98 THR C C 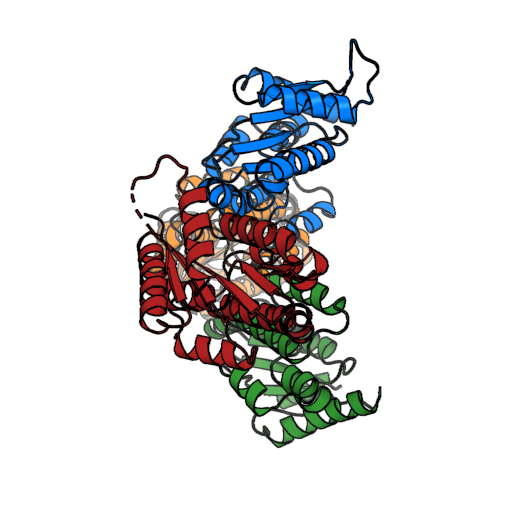1
ATOM 3707 O O . THR C 1 119 ? 38.854 7.029 151.013 1.00 29.77 98 THR C O 1
ATOM 3711 N N . ILE C 1 120 ? 37.775 5.203 151.786 1.00 29.45 99 ILE C N 1
ATOM 3712 C CA . ILE C 1 120 ? 37.769 5.608 153.195 1.00 30.10 99 ILE C CA 1
ATOM 3713 C C . ILE C 1 120 ? 39.191 5.688 153.735 1.00 31.86 99 ILE C C 1
ATOM 3714 O O . ILE C 1 120 ? 39.556 6.650 154.441 1.00 32.58 99 ILE C O 1
ATOM 3719 N N . ALA C 1 121 ? 40.018 4.695 153.407 1.00 32.17 100 ALA C N 1
ATOM 3720 C CA . ALA C 1 121 ? 41.363 4.655 153.994 1.00 33.92 100 ALA C CA 1
ATOM 3721 C C . ALA C 1 121 ? 42.232 5.750 153.364 1.00 33.63 100 ALA C C 1
ATOM 3722 O O . ALA C 1 121 ? 42.843 6.523 154.069 1.00 34.67 100 ALA C O 1
ATOM 3724 N N . TYR C 1 122 ? 42.254 5.822 152.038 1.00 33.02 101 TYR C N 1
ATOM 3725 C CA . TYR C 1 122 ? 43.101 6.815 151.359 1.00 33.38 101 TYR C CA 1
ATOM 3726 C C . TYR C 1 122 ? 42.585 8.250 151.495 1.00 33.19 101 TYR C C 1
ATOM 3727 O O . TYR C 1 122 ? 43.355 9.166 151.786 1.00 34.78 101 TYR C O 1
ATOM 3736 N N . GLN C 1 123 ? 41.288 8.448 151.317 1.00 31.52 102 GLN C N 1
ATOM 3737 C CA . GLN C 1 123 ? 40.759 9.806 151.238 1.00 31.93 102 GLN C CA 1
ATOM 3738 C C . GLN C 1 123 ? 40.279 10.320 152.596 1.00 32.71 102 GLN C C 1
ATOM 3739 O O . GLN C 1 123 ? 40.359 11.508 152.885 1.00 33.21 102 GLN C O 1
ATOM 3745 N N . GLY C 1 124 ? 39.740 9.422 153.406 1.00 32.96 103 GLY C N 1
ATOM 3746 C CA . GLY C 1 124 ? 39.307 9.776 154.748 1.00 34.34 103 GLY C CA 1
ATOM 3747 C C . GLY C 1 124 ? 40.468 9.859 155.703 1.00 36.09 103 GLY C C 1
ATOM 3748 O O . GLY C 1 124 ? 40.884 10.940 156.079 1.00 37.89 103 GLY C O 1
ATOM 3749 N N . TYR C 1 125 ? 40.994 8.708 156.109 1.00 37.29 104 TYR C N 1
ATOM 3750 C CA . TYR C 1 125 ? 42.056 8.682 157.113 1.00 39.26 104 TYR C CA 1
ATOM 3751 C C . TYR C 1 125 ? 43.349 9.327 156.574 1.00 39.89 104 TYR C C 1
ATOM 3752 O O . TYR C 1 125 ? 44.011 10.093 157.279 1.00 42.30 104 TYR C O 1
ATOM 3761 N N . GLY C 1 126 ? 43.716 8.996 155.340 1.00 38.55 105 GLY C N 1
ATOM 3762 C CA . GLY C 1 126 ? 44.913 9.570 154.716 1.00 39.46 105 GLY C CA 1
ATOM 3763 C C . GLY C 1 126 ? 44.805 11.069 154.461 1.00 39.29 105 GLY C C 1
ATOM 3764 O O . GLY C 1 126 ? 45.505 11.866 155.089 1.00 41.62 105 GLY C O 1
ATOM 3765 N N . GLN C 1 127 ? 43.919 11.461 153.559 1.00 37.49 106 GLN C N 1
ATOM 3766 C CA . GLN C 1 127 ? 43.791 12.879 153.203 1.00 37.97 106 GLN C CA 1
ATOM 3767 C C . GLN C 1 127 ? 42.977 13.754 154.175 1.00 38.88 106 GLN C C 1
ATOM 3768 O O . GLN C 1 127 ? 43.022 14.984 154.066 1.00 39.01 106 GLN C O 1
ATOM 3774 N N . GLY C 1 128 ? 42.238 13.151 155.110 1.00 39.06 107 GLY C N 1
ATOM 3775 C CA . GLY C 1 128 ? 41.537 13.943 156.129 1.00 39.84 107 GLY C CA 1
ATOM 3776 C C . GLY C 1 128 ? 40.106 14.356 155.788 1.00 38.52 107 GLY C C 1
ATOM 3777 O O . GLY C 1 128 ? 39.453 15.024 156.593 1.00 39.19 107 GLY C O 1
ATOM 3778 N N . ILE C 1 129 ? 39.581 13.928 154.640 1.00 36.49 108 ILE C N 1
ATOM 3779 C CA . ILE C 1 129 ? 38.168 14.194 154.326 1.00 35.44 108 ILE C CA 1
ATOM 3780 C C . ILE C 1 129 ? 37.275 13.448 155.317 1.00 36.60 108 ILE C C 1
ATOM 3781 O O . ILE C 1 129 ? 37.542 12.302 155.696 1.00 35.75 108 ILE C O 1
ATOM 3786 N N . ASP C 1 130 ? 36.208 14.114 155.731 1.00 37.89 109 ASP C N 1
ATOM 3787 C CA . ASP C 1 130 ? 35.285 13.517 156.666 1.00 39.79 109 ASP C CA 1
ATOM 3788 C C . ASP C 1 130 ? 34.799 12.156 156.170 1.00 38.27 109 ASP C C 1
ATOM 3789 O O . ASP C 1 130 ? 34.267 12.043 155.074 1.00 36.55 109 ASP C O 1
ATOM 3794 N N . CYS C 1 131 ? 34.984 11.129 156.991 1.00 39.44 110 CYS C N 1
ATOM 3795 C CA . CYS C 1 131 ? 34.564 9.779 156.652 1.00 38.84 110 CYS C CA 1
ATOM 3796 C C . CYS C 1 131 ? 33.067 9.613 156.490 1.00 37.94 110 CYS C C 1
ATOM 3797 O O . CYS C 1 131 ? 32.637 8.739 155.746 1.00 36.31 110 CYS C O 1
ATOM 3800 N N . SER C 1 132 ? 32.265 10.425 157.175 1.00 39.28 111 SER C N 1
ATOM 3801 C CA . SER C 1 132 ? 30.807 10.288 157.046 1.00 39.35 111 SER C CA 1
ATOM 3802 C C . SER C 1 132 ? 30.335 10.852 155.705 1.00 36.71 111 SER C C 1
ATOM 3803 O O . SER C 1 132 ? 29.368 10.349 155.124 1.00 35.45 111 SER C O 1
ATOM 3806 N N . LEU C 1 133 ? 31.040 11.867 155.199 1.00 35.37 112 LEU C N 1
ATOM 3807 C CA . LEU C 1 133 ? 30.794 12.350 153.834 1.00 32.87 112 LEU C CA 1
ATOM 3808 C C . LEU C 1 133 ? 31.082 11.215 152.847 1.00 30.41 112 LEU C C 1
ATOM 3809 O O . LEU C 1 133 ? 30.266 10.907 151.971 1.00 29.37 112 LEU C O 1
ATOM 3814 N N . ILE C 1 134 ? 32.241 10.588 153.006 1.00 29.80 113 ILE C N 1
ATOM 3815 C CA . ILE C 1 134 ? 32.646 9.473 152.129 1.00 28.32 113 ILE C CA 1
ATOM 3816 C C . ILE C 1 134 ? 31.603 8.345 152.167 1.00 28.46 113 ILE C C 1
ATOM 3817 O O . ILE C 1 134 ? 31.195 7.825 151.107 1.00 26.62 113 ILE C O 1
ATOM 3822 N N . ASP C 1 135 ? 31.141 7.997 153.370 1.00 29.86 114 ASP C N 1
ATOM 3823 C CA . ASP C 1 135 ? 30.089 6.987 153.510 1.00 30.97 114 ASP C CA 1
ATOM 3824 C C . ASP C 1 135 ? 28.831 7.401 152.769 1.00 30.90 114 ASP C C 1
ATOM 3825 O O . ASP C 1 135 ? 28.249 6.585 152.045 1.00 30.68 114 ASP C O 1
ATOM 3830 N N . GLN C 1 136 ? 28.417 8.661 152.926 1.00 31.67 115 GLN C N 1
ATOM 3831 C CA . GLN C 1 136 ? 27.205 9.128 152.266 1.00 32.32 115 GLN C CA 1
ATOM 3832 C C . GLN C 1 136 ? 27.358 9.013 150.734 1.00 29.74 115 GLN C C 1
ATOM 3833 O O . GLN C 1 136 ? 26.420 8.618 150.051 1.00 29.00 115 GLN C O 1
ATOM 3839 N N . LEU C 1 137 ? 28.515 9.417 150.208 1.00 28.14 116 LEU C N 1
ATOM 3840 C CA . LEU C 1 137 ? 28.744 9.404 148.757 1.00 26.45 116 LEU C CA 1
ATOM 3841 C C . LEU C 1 137 ? 28.729 7.977 148.214 1.00 26.03 116 LEU C C 1
ATOM 3842 O O . LEU C 1 137 ? 28.160 7.728 147.157 1.00 25.29 116 LEU C O 1
ATOM 3847 N N . ASN C 1 138 ? 29.330 7.049 148.960 1.00 26.29 117 ASN C N 1
ATOM 3848 C CA . ASN C 1 138 ? 29.316 5.619 148.637 1.00 26.82 117 ASN C CA 1
ATOM 3849 C C . ASN C 1 138 ? 27.906 5.056 148.642 1.00 27.93 117 ASN C C 1
ATOM 3850 O O . ASN C 1 138 ? 27.534 4.352 147.718 1.00 28.78 117 ASN C O 1
ATOM 3855 N N . ASP C 1 139 ? 27.120 5.363 149.667 1.00 29.65 118 ASP C N 1
ATOM 3856 C CA A ASP C 1 139 ? 25.736 4.882 149.743 0.38 30.80 118 ASP C CA 1
ATOM 3857 C CA C ASP C 1 139 ? 25.757 4.853 149.733 0.62 31.12 118 ASP C CA 1
ATOM 3858 C C . ASP C 1 139 ? 24.904 5.467 148.616 1.00 30.34 118 ASP C C 1
ATOM 3859 O O . ASP C 1 139 ? 23.953 4.834 148.139 1.00 30.55 118 ASP C O 1
ATOM 3868 N N . LEU C 1 140 ? 25.254 6.677 148.184 1.00 28.82 119 LEU C N 1
ATOM 3869 C CA . LEU C 1 140 ? 24.555 7.302 147.045 1.00 28.19 119 LEU C CA 1
ATOM 3870 C C . LEU C 1 140 ? 24.765 6.540 145.714 1.00 26.35 119 LEU C C 1
ATOM 3871 O O . LEU C 1 140 ? 23.888 6.482 144.873 1.00 25.98 119 LEU C O 1
ATOM 3876 N N . VAL C 1 141 ? 25.938 5.983 145.500 1.00 24.59 120 VAL C N 1
ATOM 3877 C CA . VAL C 1 141 ? 26.217 5.416 144.193 1.00 23.04 120 VAL C CA 1
ATOM 3878 C C . VAL C 1 141 ? 26.081 3.913 144.120 1.00 24.31 120 VAL C C 1
ATOM 3879 O O . VAL C 1 141 ? 26.009 3.398 143.010 1.00 24.87 120 VAL C O 1
ATOM 3883 N N . ILE C 1 142 ? 26.069 3.200 145.256 1.00 24.91 121 ILE C N 1
ATOM 3884 C CA . ILE C 1 142 ? 25.887 1.745 145.228 1.00 26.05 121 ILE C CA 1
ATOM 3885 C C . ILE C 1 142 ? 24.707 1.323 146.109 1.00 28.19 121 ILE C C 1
ATOM 3886 O O . ILE C 1 142 ? 24.393 1.983 147.098 1.00 29.23 121 ILE C O 1
ATOM 3891 N N . ASP C 1 143 ? 24.023 0.251 145.732 1.00 29.73 122 ASP C N 1
ATOM 3892 C CA . ASP C 1 143 ? 22.951 -0.295 146.589 1.00 32.24 122 ASP C CA 1
ATOM 3893 C C . ASP C 1 143 ? 23.169 -1.753 147.013 1.00 33.05 122 ASP C C 1
ATOM 3894 O O . ASP C 1 143 ? 22.276 -2.396 147.536 1.00 34.33 122 ASP C O 1
ATOM 3899 N N . VAL C 1 144 ? 24.378 -2.246 146.806 1.00 32.82 123 VAL C N 1
ATOM 3900 C CA . VAL C 1 144 ? 24.781 -3.579 147.254 1.00 33.77 123 VAL C CA 1
ATOM 3901 C C . VAL C 1 144 ? 26.201 -3.493 147.802 1.00 33.05 123 VAL C C 1
ATOM 3902 O O . VAL C 1 144 ? 27.126 -3.091 147.103 1.00 31.77 123 VAL C O 1
ATOM 3906 N N . TYR C 1 145 ? 26.362 -3.831 149.073 1.00 34.26 124 TYR C N 1
ATOM 3907 C CA . TYR C 1 145 ? 27.690 -3.823 149.696 1.00 34.16 124 TYR C CA 1
ATOM 3908 C C . TYR C 1 145 ? 28.341 -5.205 149.574 1.00 33.22 124 TYR C C 1
ATOM 3909 O O . TYR C 1 145 ? 27.650 -6.190 149.409 1.00 34.30 124 TYR C O 1
ATOM 3918 N N . PRO C 1 146 ? 29.681 -5.279 149.619 1.00 31.86 125 PRO C N 1
ATOM 3919 C CA . PRO C 1 146 ? 30.329 -6.602 149.551 1.00 32.34 125 PRO C CA 1
ATOM 3920 C C . PRO C 1 146 ? 29.853 -7.597 150.613 1.00 33.57 125 PRO C C 1
ATOM 3921 O O . PRO C 1 146 ? 29.580 -7.218 151.748 1.00 33.82 125 PRO C O 1
ATOM 3925 N N . ASP C 1 147 ? 29.744 -8.863 150.227 1.00 34.26 126 ASP C N 1
ATO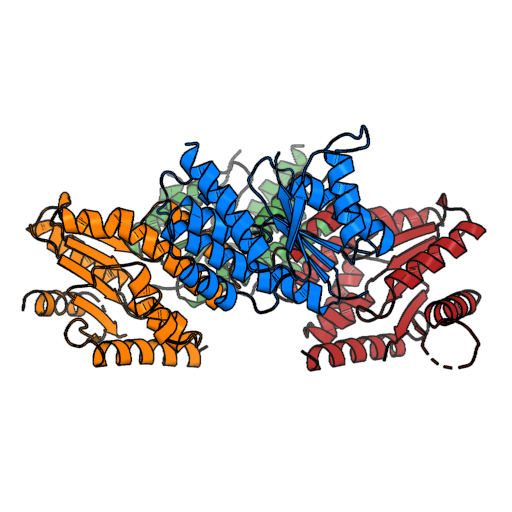M 3926 C CA . ASP C 1 147 ? 29.392 -9.926 151.164 1.00 36.01 126 ASP C CA 1
ATOM 3927 C C . ASP C 1 147 ? 30.558 -10.254 152.082 1.00 36.70 126 ASP C C 1
ATOM 3928 O O . ASP C 1 147 ? 30.348 -10.656 153.234 1.00 37.99 126 ASP C O 1
ATOM 3933 N N . ILE C 1 148 ? 31.764 -10.092 151.559 1.00 35.54 127 ILE C N 1
ATOM 3934 C CA . ILE C 1 148 ? 32.976 -10.359 152.293 1.00 37.11 127 ILE C CA 1
ATOM 3935 C C . ILE C 1 148 ? 34.112 -9.519 151.720 1.00 35.60 127 ILE C C 1
ATOM 3936 O O . ILE C 1 148 ? 34.251 -9.393 150.501 1.00 35.11 127 ILE C O 1
ATOM 3941 N N . THR C 1 149 ? 34.876 -8.883 152.605 1.00 35.10 128 THR C N 1
ATOM 3942 C CA . THR C 1 149 ? 36.011 -8.074 152.199 1.00 33.98 128 THR C CA 1
ATOM 3943 C C . THR C 1 149 ? 37.282 -8.579 152.872 1.00 35.93 128 THR C C 1
ATOM 3944 O O . THR C 1 149 ? 37.341 -8.715 154.103 1.00 37.73 128 THR C O 1
ATOM 3948 N N . PHE C 1 150 ? 38.290 -8.875 152.068 1.00 36.01 129 PHE C N 1
ATOM 3949 C CA . PHE C 1 150 ? 39.564 -9.328 152.580 1.00 38.42 129 PHE C CA 1
ATOM 3950 C C . PHE C 1 150 ? 40.543 -8.192 152.525 1.00 38.53 129 PHE C C 1
ATOM 3951 O O . PHE C 1 150 ? 40.778 -7.616 151.462 1.00 37.12 129 PHE C O 1
ATOM 3959 N N . ILE C 1 151 ? 41.083 -7.859 153.687 1.00 40.17 130 ILE C N 1
ATOM 3960 C CA . ILE C 1 151 ? 42.073 -6.819 153.825 1.00 41.28 130 ILE C CA 1
ATOM 3961 C C . ILE C 1 151 ? 43.411 -7.547 154.005 1.00 44.57 130 ILE C C 1
ATOM 3962 O O . ILE C 1 151 ? 43.593 -8.284 154.968 1.00 46.01 130 ILE C O 1
ATOM 3967 N N . ILE C 1 152 ? 44.331 -7.367 153.068 1.00 46.01 131 ILE C N 1
ATOM 3968 C CA . ILE C 1 152 ? 45.633 -8.021 153.155 1.00 49.99 131 ILE C CA 1
ATOM 3969 C C . ILE C 1 152 ? 46.602 -7.054 153.819 1.00 52.69 131 ILE C C 1
ATOM 3970 O O . ILE C 1 152 ? 46.728 -5.904 153.398 1.00 51.66 131 ILE C O 1
ATOM 3975 N N . ASP C 1 153 ? 47.290 -7.538 154.845 1.00 57.43 132 ASP C N 1
ATOM 3976 C CA . ASP C 1 153 ? 48.061 -6.709 155.749 1.00 60.53 132 ASP C CA 1
ATOM 3977 C C . ASP C 1 153 ? 49.568 -6.876 155.481 1.00 64.33 132 ASP C C 1
ATOM 3978 O O . ASP C 1 153 ? 50.028 -7.987 155.262 1.00 66.38 132 ASP C O 1
ATOM 3983 N N . VAL C 1 154 ? 50.324 -5.771 155.495 1.00 66.13 133 VAL C N 1
ATOM 3984 C CA . VAL C 1 154 ? 51.796 -5.790 155.321 1.00 69.16 133 VAL C CA 1
ATOM 3985 C C . VAL C 1 154 ? 52.508 -4.765 156.241 1.00 71.21 133 VAL C C 1
ATOM 3986 O O . VAL C 1 154 ? 51.849 -3.960 156.919 1.00 70.10 133 VAL C O 1
ATOM 3988 N N . ASP C 1 155 ? 53.846 -4.802 156.274 1.00 74.11 134 ASP C N 1
ATOM 3989 C CA . ASP C 1 155 ? 54.638 -3.842 157.079 1.00 76.02 134 ASP C CA 1
ATOM 3990 C C . ASP C 1 155 ? 55.122 -2.664 156.226 1.00 74.77 134 ASP C C 1
ATOM 3991 O O . ASP C 1 155 ? 54.508 -2.329 155.217 1.00 71.36 134 ASP C O 1
ATOM 3993 N N . ASP C 1 172 ? 56.122 10.242 152.323 1.00 71.35 151 ASP C N 1
ATOM 3994 C CA . ASP C 1 172 ? 55.567 10.581 153.626 1.00 71.65 151 ASP C CA 1
ATOM 3995 C C . ASP C 1 172 ? 54.985 9.354 154.324 1.00 70.63 151 ASP C C 1
ATOM 3996 O O . ASP C 1 172 ? 53.985 8.786 153.873 1.00 67.86 151 ASP C O 1
ATOM 4001 N N . MET C 1 173 ? 55.587 8.977 155.447 1.00 72.25 152 MET C N 1
ATOM 4002 C CA . MET C 1 173 ? 55.166 7.781 156.167 1.00 71.82 152 MET C CA 1
ATOM 4003 C C . MET C 1 173 ? 53.980 8.020 157.103 1.00 69.04 152 MET C C 1
ATOM 4004 O O . MET C 1 173 ? 53.180 7.106 157.327 1.00 67.86 152 MET C O 1
ATOM 4009 N N . GLU C 1 174 ? 53.862 9.235 157.639 1.00 67.59 153 GLU C N 1
ATOM 4010 C CA . GLU C 1 174 ? 52.693 9.609 158.440 1.00 65.18 153 GLU C CA 1
ATOM 4011 C C . GLU C 1 174 ? 51.432 9.259 157.649 1.00 60.46 153 GLU C C 1
ATOM 4012 O O . GLU C 1 174 ? 50.559 8.519 158.136 1.00 59.17 153 GLU C O 1
ATOM 4014 N N . PHE C 1 175 ? 51.381 9.765 156.415 1.00 56.80 154 PHE C N 1
ATOM 4015 C CA . PHE C 1 175 ? 50.330 9.426 155.472 1.00 52.75 154 PHE C CA 1
ATOM 4016 C C . PHE C 1 175 ? 50.085 7.924 155.359 1.00 51.52 154 PHE C C 1
ATOM 4017 O O . PHE C 1 175 ? 48.973 7.477 155.594 1.00 49.13 154 PHE C O 1
ATOM 4025 N N . TYR C 1 176 ? 51.127 7.161 155.012 1.00 52.58 155 TYR C N 1
ATOM 4026 C CA . TYR C 1 176 ? 51.000 5.712 154.805 1.00 52.20 155 TYR C CA 1
ATOM 4027 C C . TYR C 1 176 ? 50.473 4.979 156.038 1.00 52.81 155 TYR C C 1
ATOM 4028 O O . TYR C 1 176 ? 49.684 4.054 155.902 1.00 51.96 155 TYR C O 1
ATOM 4030 N N . TYR C 1 177 ? 50.915 5.388 157.229 1.00 54.92 156 TYR C N 1
ATOM 4031 C CA . TYR C 1 177 ? 50.452 4.785 158.495 1.00 55.66 156 TYR C CA 1
ATOM 4032 C C . TYR C 1 177 ? 48.984 5.088 158.834 1.00 52.75 156 TYR C C 1
ATOM 4033 O O . TYR C 1 177 ? 48.286 4.223 159.358 1.00 52.27 156 TYR C O 1
ATOM 4042 N N . ARG C 1 178 ? 48.518 6.299 158.535 1.00 50.50 157 ARG C N 1
ATOM 4043 C CA . ARG C 1 178 ? 47.095 6.632 158.713 1.00 47.75 157 ARG C CA 1
ATOM 4044 C C . ARG C 1 178 ? 46.188 5.767 157.834 1.00 44.71 157 ARG C C 1
ATOM 4045 O O . ARG C 1 178 ? 45.132 5.342 158.265 1.00 44.10 157 ARG C O 1
ATOM 4053 N N . VAL C 1 179 ? 46.594 5.539 156.591 1.00 43.48 158 VAL C N 1
ATOM 4054 C CA . VAL C 1 179 ? 45.847 4.685 155.675 1.00 40.89 158 VAL C CA 1
ATOM 4055 C C . VAL C 1 179 ? 45.813 3.234 156.183 1.00 42.34 158 VAL C C 1
ATOM 4056 O O . VAL C 1 179 ? 44.750 2.607 156.253 1.00 41.05 158 VAL C O 1
ATOM 4060 N N . ARG C 1 180 ? 46.986 2.720 156.540 1.00 44.32 159 ARG C N 1
ATOM 4061 C CA . ARG C 1 180 ? 47.113 1.367 157.091 1.00 46.25 159 ARG C CA 1
ATOM 4062 C C . ARG C 1 180 ? 46.178 1.234 158.289 1.00 45.98 159 ARG C C 1
ATOM 4063 O O . ARG C 1 180 ? 45.357 0.317 158.340 1.00 44.92 159 ARG C O 1
ATOM 4071 N N . ASP C 1 181 ? 46.317 2.162 159.240 1.00 46.89 160 ASP C N 1
ATOM 4072 C CA . ASP C 1 181 ? 45.440 2.240 160.413 1.00 47.52 160 ASP C CA 1
ATOM 4073 C C . ASP C 1 181 ? 43.964 2.364 160.014 1.00 44.70 160 ASP C C 1
ATOM 4074 O O . ASP C 1 181 ? 43.087 1.803 160.666 1.00 44.32 160 ASP C O 1
ATOM 4079 N N . GLY C 1 182 ? 43.699 3.128 158.963 1.00 42.53 161 GLY C N 1
ATOM 4080 C CA . GLY C 1 182 ? 42.348 3.232 158.412 1.00 40.58 161 GLY C CA 1
ATOM 4081 C C . GLY C 1 182 ? 41.733 1.881 158.079 1.00 39.72 161 GLY C C 1
ATOM 4082 O O . GLY C 1 182 ? 40.588 1.598 158.434 1.00 39.04 161 GLY C O 1
ATOM 4083 N N . PHE C 1 183 ? 42.511 1.035 157.417 1.00 40.07 162 PHE C N 1
ATOM 4084 C CA . PHE C 1 183 ? 42.058 -0.321 157.086 1.00 40.10 162 PHE C CA 1
ATOM 4085 C C . PHE C 1 183 ? 41.784 -1.206 158.314 1.00 42.23 162 PHE C C 1
ATOM 4086 O O . PHE C 1 183 ? 40.847 -2.016 158.298 1.00 41.62 162 PHE C O 1
ATOM 4094 N N . TYR C 1 184 ? 42.596 -1.065 159.357 1.00 44.79 163 TYR C N 1
ATOM 4095 C CA . TYR C 1 184 ? 42.319 -1.743 160.633 1.00 47.31 163 TYR C CA 1
ATOM 4096 C C . TYR C 1 184 ? 41.021 -1.251 161.248 1.00 46.60 163 TYR C C 1
ATOM 4097 O O . TYR C 1 184 ? 40.209 -2.063 161.711 1.00 47.04 163 TYR C O 1
ATOM 4106 N N . ASP C 1 185 ? 40.825 0.072 161.253 1.00 45.16 164 ASP C N 1
ATOM 4107 C CA . ASP C 1 185 ? 39.647 0.646 161.873 1.00 45.21 164 ASP C CA 1
ATOM 4108 C C . ASP C 1 185 ? 38.339 0.290 161.149 1.00 42.94 164 ASP C C 1
ATOM 4109 O O . ASP C 1 185 ? 37.315 0.086 161.791 1.00 43.49 164 ASP C O 1
ATOM 4114 N N . ILE C 1 186 ? 38.385 0.228 159.826 1.00 40.60 165 ILE C N 1
ATOM 4115 C CA . ILE C 1 186 ? 37.237 -0.215 159.027 1.00 39.04 165 ILE C CA 1
ATOM 4116 C C . ILE C 1 186 ? 36.829 -1.629 159.380 1.00 39.57 165 ILE C C 1
ATOM 4117 O O . ILE C 1 186 ? 35.657 -1.896 159.611 1.00 39.34 165 ILE C O 1
ATOM 4122 N N . ALA C 1 187 ? 37.814 -2.525 159.404 1.00 40.83 166 ALA C N 1
ATOM 4123 C CA . ALA C 1 187 ? 37.633 -3.920 159.834 1.00 41.93 166 ALA C CA 1
ATOM 4124 C C . ALA C 1 187 ? 36.957 -3.986 161.200 1.00 43.98 166 ALA C C 1
ATOM 4125 O O . ALA C 1 187 ? 35.974 -4.697 161.378 1.00 43.44 166 ALA C O 1
ATOM 4127 N N . LYS C 1 188 ? 37.483 -3.207 162.141 1.00 45.90 167 LYS C N 1
ATOM 4128 C CA . LYS C 1 188 ? 36.944 -3.139 163.488 1.00 48.85 167 LYS C CA 1
ATOM 4129 C C . LYS C 1 188 ? 35.486 -2.645 163.489 1.00 48.29 167 LYS C C 1
ATOM 4130 O O . LYS C 1 188 ? 34.655 -3.160 164.223 1.00 49.29 167 LYS C O 1
ATOM 4136 N N . LYS C 1 189 ? 35.175 -1.650 162.677 1.00 46.60 168 LYS C N 1
ATOM 4137 C CA . LYS C 1 189 ? 33.786 -1.163 162.592 1.00 46.80 168 LYS C CA 1
ATOM 4138 C C . LYS C 1 189 ? 32.849 -2.108 161.788 1.00 46.20 168 LYS C C 1
ATOM 4139 O O . LYS C 1 189 ? 31.632 -2.070 161.974 1.00 46.87 168 LYS C O 1
ATOM 4141 N N . ASN C 1 190 ? 33.414 -2.955 160.923 1.00 45.41 169 ASN C N 1
ATOM 4142 C CA . ASN C 1 190 ? 32.630 -3.850 160.055 1.00 44.58 169 ASN C CA 1
ATOM 4143 C C . ASN C 1 190 ? 33.082 -5.314 160.168 1.00 45.43 169 ASN C C 1
ATOM 4144 O O . ASN C 1 190 ? 33.556 -5.898 159.203 1.00 44.17 169 ASN C O 1
ATOM 4149 N N . PRO C 1 191 ? 32.936 -5.917 161.355 1.00 47.74 170 PRO C N 1
ATOM 4150 C CA . PRO C 1 191 ? 33.436 -7.280 161.579 1.00 49.34 170 PRO C CA 1
ATOM 4151 C C . PRO C 1 191 ? 32.582 -8.380 160.920 1.00 49.11 170 PRO C C 1
ATOM 4152 O O . PRO C 1 191 ? 33.083 -9.472 160.631 1.00 50.09 170 PRO C O 1
ATOM 4156 N N . HIS C 1 192 ? 31.305 -8.089 160.704 1.00 48.86 171 HIS C N 1
ATOM 4157 C CA . HIS C 1 192 ? 30.411 -8.971 159.946 1.00 49.08 171 HIS C CA 1
ATOM 4158 C C . HIS C 1 192 ? 30.822 -9.078 158.465 1.00 46.43 171 HIS C C 1
ATOM 4159 O O . HIS C 1 192 ? 30.371 -9.973 157.784 1.00 46.79 171 HIS C O 1
ATOM 4166 N N . ARG C 1 193 ? 31.648 -8.159 157.962 1.00 44.16 172 ARG C N 1
ATOM 4167 C CA . ARG C 1 193 ? 32.020 -8.164 156.544 1.00 41.94 172 ARG C CA 1
ATOM 4168 C C . ARG C 1 193 ? 33.537 -8.283 156.276 1.00 41.93 172 ARG C C 1
ATOM 4169 O O . ARG C 1 193 ? 33.949 -8.984 155.354 1.00 41.33 172 ARG C O 1
ATOM 4177 N N . CYS C 1 194 ? 34.366 -7.588 157.053 1.00 42.30 173 CYS C N 1
ATOM 4178 C CA . CYS C 1 194 ? 35.798 -7.555 156.761 1.00 42.45 173 CYS C CA 1
ATOM 4179 C C . CYS C 1 194 ? 36.532 -8.630 157.539 1.00 45.14 173 CYS C C 1
ATOM 4180 O O . CYS C 1 194 ? 36.193 -8.927 158.671 1.00 46.83 173 CYS C O 1
ATOM 4183 N N . HIS C 1 195 ? 37.492 -9.255 156.877 1.00 46.07 174 HIS C N 1
ATOM 4184 C CA A HIS C 1 195 ? 38.373 -10.203 157.506 0.50 48.98 174 HIS C CA 1
ATOM 4185 C CA B HIS C 1 195 ? 38.401 -10.216 157.504 0.50 48.68 174 HIS C CA 1
ATOM 4186 C C . HIS C 1 195 ? 39.796 -9.821 157.063 1.00 49.47 174 HIS C C 1
ATOM 4187 O O . HIS C 1 195 ? 40.048 -9.650 155.870 1.00 47.70 174 HIS C O 1
ATOM 4200 N N . VAL C 1 196 ? 40.694 -9.645 158.033 1.00 52.21 175 VAL C N 1
ATOM 4201 C CA . VAL C 1 196 ? 42.053 -9.210 157.773 1.00 53.53 175 VAL C CA 1
ATOM 4202 C C . VAL C 1 196 ? 42.919 -10.449 157.649 1.00 56.68 175 VAL C C 1
ATOM 4203 O O . VAL C 1 196 ? 42.799 -11.377 158.443 1.00 58.54 175 VAL C O 1
ATOM 4207 N N . ILE C 1 197 ? 43.799 -10.467 156.656 1.00 58.06 176 ILE C N 1
ATOM 4208 C CA . ILE C 1 197 ? 44.733 -11.579 156.506 1.00 61.55 176 ILE C CA 1
ATOM 4209 C C . ILE C 1 197 ? 46.186 -11.116 156.663 1.00 64.22 176 ILE C C 1
ATOM 4210 O O . ILE C 1 197 ? 46.636 -10.160 156.020 1.00 63.05 176 ILE C O 1
ATOM 4215 N N . THR C 1 198 ? 46.890 -11.808 157.548 1.00 68.41 177 THR C N 1
ATOM 4216 C CA . THR C 1 198 ? 48.303 -11.588 157.821 1.00 71.85 177 THR C CA 1
ATOM 4217 C C . THR C 1 198 ? 49.117 -12.710 157.192 1.00 73.95 177 THR C C 1
ATOM 4218 O O . THR C 1 198 ? 49.969 -12.459 156.344 1.00 74.84 177 THR C O 1
ATOM 4222 N N . PHE C 1 211 ? 49.422 -19.368 150.330 1.00 69.24 190 PHE C N 1
ATOM 4223 C CA . PHE C 1 211 ? 49.365 -19.378 151.793 1.00 70.19 190 PHE C CA 1
ATOM 4224 C C . PHE C 1 211 ? 48.321 -18.370 152.285 1.00 66.79 190 PHE C C 1
ATOM 4225 O O . PHE C 1 211 ? 47.332 -18.726 152.921 1.00 65.93 190 PHE C O 1
ATOM 4227 N N . VAL C 1 212 ? 48.526 -17.102 151.967 1.00 64.96 191 VAL C N 1
ATOM 4228 C CA . VAL C 1 212 ? 47.439 -16.105 152.073 1.00 61.24 191 VAL C CA 1
ATOM 4229 C C . VAL C 1 212 ? 46.209 -16.573 151.303 1.00 59.12 191 VAL C C 1
ATOM 4230 O O . VAL C 1 212 ? 45.074 -16.392 151.759 1.00 57.48 191 VAL C O 1
ATOM 4234 N N . HIS C 1 213 ? 46.449 -17.185 150.143 1.00 59.37 192 HIS C N 1
ATOM 4235 C CA . HIS C 1 213 ? 45.378 -17.663 149.266 1.00 57.59 192 HIS C CA 1
ATOM 4236 C C . HIS C 1 213 ? 44.593 -18.789 149.942 1.00 58.56 192 HIS C C 1
ATOM 4237 O O . HIS C 1 213 ? 43.361 -18.815 149.864 1.00 56.95 192 HIS C O 1
ATOM 4244 N N . LEU C 1 214 ? 45.297 -19.699 150.620 1.00 61.06 193 LEU C N 1
ATOM 4245 C CA . LEU C 1 214 ? 44.634 -20.785 151.345 1.00 62.26 193 LEU C CA 1
ATOM 4246 C C . LEU C 1 214 ? 43.739 -20.244 152.469 1.00 60.89 193 LEU C C 1
ATOM 4247 O O . LEU C 1 214 ? 42.664 -20.784 152.730 1.00 60.57 193 LEU C O 1
ATOM 4249 N N . GLU C 1 215 ? 44.171 -19.185 153.141 1.00 60.39 194 GLU C N 1
ATOM 4250 C CA . GLU C 1 215 ? 43.323 -18.595 154.164 1.00 59.88 194 GLU C CA 1
ATOM 4251 C C . GLU C 1 215 ? 42.064 -17.993 153.538 1.00 56.58 194 GLU C C 1
ATOM 4252 O O . GLU C 1 215 ? 40.961 -18.212 154.042 1.00 55.82 194 GLU C O 1
ATOM 4258 N N . VAL C 1 216 ? 42.219 -17.262 152.435 1.00 54.73 195 VAL C N 1
ATOM 4259 C CA . VAL C 1 216 ? 41.065 -16.702 151.753 1.00 52.24 195 VAL C CA 1
ATOM 4260 C C . VAL C 1 216 ? 40.039 -17.790 151.473 1.00 53.02 195 VAL C C 1
ATOM 4261 O O . VAL C 1 216 ? 38.880 -17.668 151.871 1.00 51.71 195 VAL C O 1
ATOM 4265 N N . ILE C 1 217 ? 40.478 -18.872 150.832 1.00 55.29 196 ILE C N 1
ATOM 4266 C CA . ILE C 1 217 ? 39.566 -19.962 150.472 1.00 56.59 196 ILE C CA 1
ATOM 4267 C C . ILE C 1 217 ? 38.920 -20.598 151.716 1.00 58.61 196 ILE C C 1
ATOM 4268 O O . ILE C 1 217 ? 37.734 -20.946 151.679 1.00 58.33 196 ILE C O 1
ATOM 4273 N N . LYS C 1 218 ? 39.678 -20.733 152.810 1.00 60.98 197 LYS C N 1
ATOM 4274 C CA . LYS C 1 218 ? 39.136 -21.335 154.039 1.00 63.25 197 LYS C CA 1
ATOM 4275 C C . LYS C 1 218 ? 38.118 -20.397 154.689 1.00 62.27 197 LYS C C 1
ATOM 4276 O O . LYS C 1 218 ? 37.095 -20.850 155.189 1.00 62.76 197 LYS C O 1
ATOM 4278 N N . VAL C 1 219 ? 38.380 -19.092 154.660 1.00 61.45 198 VAL C N 1
ATOM 4279 C CA . VAL C 1 219 ? 37.449 -18.118 155.224 1.00 60.93 198 VAL C CA 1
ATOM 4280 C C . VAL C 1 219 ? 36.168 -18.044 154.381 1.00 60.70 198 VAL C C 1
ATOM 4281 O O . VAL C 1 219 ? 35.059 -18.032 154.915 1.00 60.75 198 VAL C O 1
ATOM 4285 N N . LEU C 1 220 ? 36.333 -17.996 153.062 1.00 61.09 199 LEU C N 1
ATOM 4286 C CA . LEU C 1 220 ? 35.201 -17.959 152.133 1.00 60.93 199 LEU C CA 1
ATOM 4287 C C . LEU C 1 220 ? 34.263 -19.167 152.322 1.00 63.67 199 LEU C C 1
ATOM 4288 O O . LEU C 1 220 ? 33.040 -19.017 152.257 1.00 63.53 199 LEU C O 1
ATOM 4293 N N . GLN C 1 221 ? 34.829 -20.350 152.559 1.00 66.80 200 GLN C N 1
ATOM 4294 C CA . GLN C 1 221 ? 34.033 -21.511 152.975 1.00 69.56 200 GLN C CA 1
ATOM 4295 C C . GLN C 1 221 ? 33.551 -21.311 154.420 1.00 70.72 200 GLN C C 1
ATOM 4296 O O . GLN C 1 221 ? 33.132 -22.259 155.090 1.00 72.94 200 GLN C O 1
ATOM 4298 N N . PRO D 1 19 ? 39.892 45.598 140.999 1.00 40.80 -2 PRO D N 1
ATOM 4299 C CA . PRO D 1 19 ? 38.732 46.458 140.670 1.00 40.39 -2 PRO D CA 1
ATOM 4300 C C . PRO D 1 19 ? 37.456 46.117 141.442 1.00 39.10 -2 PRO D C 1
ATOM 4301 O O . PRO D 1 19 ? 36.686 47.011 141.784 1.00 38.83 -2 PRO D O 1
ATOM 4305 N N . GLY D 1 20 ? 37.220 44.837 141.701 1.00 37.28 -1 GLY D N 1
ATOM 4306 C CA . GLY D 1 20 ? 36.022 44.451 142.435 1.00 36.23 -1 GLY D CA 1
ATOM 4307 C C . GLY D 1 20 ? 35.551 43.078 142.016 1.00 34.20 -1 GLY D C 1
ATOM 4308 O O . GLY D 1 20 ? 35.338 42.818 140.850 1.00 33.56 -1 GLY D O 1
ATOM 4309 N N . SER D 1 21 ? 35.426 42.204 143.000 1.00 32.83 0 SER D N 1
ATOM 4310 C CA . SER D 1 21 ? 34.963 40.849 142.813 1.00 31.88 0 SER D CA 1
ATOM 4311 C C . SER D 1 21 ? 33.591 40.863 142.140 1.00 30.24 0 SER D C 1
ATOM 4312 O O . SER D 1 21 ? 32.702 41.604 142.566 1.00 29.82 0 SER D O 1
ATOM 4315 N N . MET D 1 22 ? 33.443 40.082 141.071 1.00 28.30 1 MET D N 1
ATOM 4316 C CA . MET D 1 22 ? 32.161 39.962 140.368 1.00 27.35 1 MET D CA 1
ATOM 4317 C C . MET D 1 22 ? 32.103 38.621 139.642 1.00 24.38 1 MET D C 1
ATOM 4318 O O . MET D 1 22 ? 32.967 38.331 138.834 1.00 23.74 1 MET D O 1
ATOM 4323 N N . PHE D 1 23 ? 31.104 37.811 139.960 1.00 21.58 2 PHE D N 1
ATOM 4324 C CA . PHE D 1 23 ? 30.982 36.464 139.429 1.00 20.31 2 PHE D CA 1
ATOM 4325 C C . PHE D 1 23 ? 29.697 36.441 138.583 1.00 18.89 2 PHE D C 1
ATOM 4326 O O . PHE D 1 23 ? 28.584 36.459 139.129 1.00 17.56 2 PHE D O 1
ATOM 4334 N N . ILE D 1 24 ? 29.877 36.442 137.263 1.00 17.81 3 ILE D N 1
ATOM 4335 C CA . ILE D 1 24 ? 28.776 36.456 136.295 1.00 17.21 3 ILE D CA 1
ATOM 4336 C C . ILE D 1 24 ? 28.705 35.081 135.642 1.00 17.21 3 ILE D C 1
ATOM 4337 O O . ILE D 1 24 ? 29.746 34.496 135.295 1.00 16.89 3 ILE D O 1
ATOM 4342 N N . THR D 1 25 ? 27.492 34.555 135.463 1.00 16.89 4 THR D N 1
ATOM 4343 C CA . THR D 1 25 ? 27.318 33.338 134.657 1.00 16.11 4 THR D CA 1
ATOM 4344 C C . THR D 1 25 ? 26.304 33.538 133.546 1.00 17.41 4 THR D C 1
ATOM 4345 O O . THR D 1 25 ? 25.382 34.404 133.629 1.00 17.43 4 THR D O 1
ATOM 4349 N N . PHE D 1 26 ? 26.505 32.748 132.493 1.00 17.02 5 PHE D N 1
ATOM 4350 C CA . PHE D 1 26 ? 25.595 32.656 131.359 1.00 17.78 5 PHE D CA 1
ATOM 4351 C C . PHE D 1 26 ? 24.991 31.259 131.269 1.00 18.31 5 PHE D C 1
ATOM 4352 O O . PHE D 1 26 ? 25.677 30.257 131.411 1.00 18.23 5 PHE D O 1
ATOM 4360 N N . GLU D 1 27 ? 23.691 31.216 131.051 1.00 19.14 6 GLU D N 1
ATOM 4361 C CA . GLU D 1 27 ? 22.949 30.004 131.144 1.00 19.89 6 GLU D CA 1
ATOM 4362 C C . GLU D 1 27 ? 21.877 29.977 130.065 1.00 21.89 6 GLU D C 1
ATOM 4363 O O . GLU D 1 27 ? 21.567 31.005 129.430 1.00 21.44 6 GLU D O 1
ATOM 4369 N N . GLY D 1 28 ? 21.314 28.789 129.874 1.00 23.46 7 GLY D N 1
ATOM 4370 C CA . GLY D 1 28 ? 20.291 28.539 128.850 1.00 25.76 7 GLY D CA 1
ATOM 4371 C C . GLY D 1 28 ? 20.591 27.252 128.120 1.00 26.39 7 GLY D C 1
ATOM 4372 O O . GLY D 1 28 ? 21.608 26.622 128.354 1.00 23.92 7 GLY D O 1
ATOM 4373 N N . ILE D 1 29 ? 19.679 26.853 127.238 1.00 29.26 8 ILE D N 1
ATOM 4374 C CA . ILE D 1 29 ? 19.844 25.609 126.467 1.00 30.94 8 ILE D CA 1
ATOM 4375 C C . ILE D 1 29 ? 20.846 25.812 125.375 1.00 31.57 8 ILE D C 1
ATOM 4376 O O . ILE D 1 29 ? 21.074 26.947 124.951 1.00 31.59 8 ILE D O 1
ATOM 4381 N N . ASP D 1 30 ? 21.463 24.712 124.948 1.00 33.20 9 ASP D N 1
ATOM 4382 C CA . ASP D 1 30 ? 22.450 24.686 123.866 1.00 35.05 9 ASP D CA 1
ATOM 4383 C C . ASP D 1 30 ? 21.884 25.341 122.645 1.00 36.16 9 ASP D C 1
ATOM 4384 O O . ASP D 1 30 ? 20.734 25.084 122.295 1.00 37.20 9 ASP D O 1
ATOM 4389 N N . GLY D 1 31 ? 22.679 26.181 121.992 1.00 36.30 10 GLY D N 1
ATOM 4390 C CA . GLY D 1 31 ? 22.208 26.894 120.807 1.00 36.83 10 GLY D CA 1
ATOM 4391 C C . GLY D 1 31 ? 21.550 28.229 121.107 1.00 36.89 10 GLY D C 1
ATOM 4392 O O . GLY D 1 31 ? 21.159 28.950 120.184 1.00 37.12 10 GLY D O 1
ATOM 4393 N N . SER D 1 32 ? 21.455 28.589 122.389 1.00 35.26 11 SER D N 1
ATOM 4394 C CA . SER D 1 32 ? 20.812 29.842 122.776 1.00 34.94 11 SER D CA 1
ATOM 4395 C C . SER D 1 32 ? 21.711 31.066 122.610 1.00 34.74 11 SER D C 1
ATOM 4396 O O . SER D 1 32 ? 21.230 32.206 122.664 1.00 35.47 11 SER D O 1
ATOM 4399 N N . GLY D 1 33 ? 23.007 30.843 122.442 1.00 33.85 12 GLY D N 1
ATOM 4400 C CA . GLY D 1 33 ? 23.977 31.936 122.273 1.00 33.91 12 GLY D CA 1
ATOM 4401 C C . GLY D 1 33 ? 24.762 32.319 123.524 1.00 32.73 12 GLY D C 1
ATOM 4402 O O . GLY D 1 33 ? 25.368 33.415 123.586 1.00 31.82 12 GLY D O 1
ATOM 4403 N N . LYS D 1 34 ? 24.758 31.417 124.510 1.00 31.85 13 LYS D N 1
ATOM 4404 C CA . LYS D 1 34 ? 25.435 31.617 125.789 1.00 30.81 13 LYS D CA 1
ATOM 4405 C C . LYS D 1 34 ? 26.901 31.887 125.582 1.00 30.27 13 LYS D C 1
ATOM 4406 O O . LYS D 1 34 ? 27.496 32.773 126.220 1.00 29.88 13 LYS D O 1
ATOM 4412 N N . THR D 1 35 ? 27.507 31.043 124.751 1.00 28.62 14 THR D N 1
ATOM 4413 C CA . THR D 1 35 ? 28.906 31.156 124.529 1.00 28.01 14 THR D CA 1
ATOM 4414 C C . THR D 1 35 ? 29.217 32.488 123.892 1.00 27.26 14 THR D C 1
ATOM 4415 O O . THR D 1 35 ? 30.092 33.183 124.349 1.00 26.83 14 THR D O 1
ATOM 4419 N N . THR D 1 36 ? 28.476 32.857 122.859 1.00 27.26 15 THR D N 1
ATOM 4420 C CA . THR D 1 36 ? 28.723 34.136 122.152 1.00 27.00 15 THR D CA 1
ATOM 4421 C C . THR D 1 36 ? 28.542 35.320 123.096 1.00 26.48 15 THR D C 1
ATOM 4422 O O . THR D 1 36 ? 29.355 36.226 123.120 1.00 26.98 15 THR D O 1
ATOM 4426 N N . GLN D 1 37 ? 27.488 35.305 123.891 1.00 24.78 16 GLN D N 1
ATOM 4427 C CA . GLN D 1 37 ? 27.246 36.419 124.798 1.00 24.71 16 GLN D CA 1
ATOM 4428 C C . GLN D 1 37 ? 28.330 36.549 125.858 1.00 24.21 16 GLN D C 1
ATOM 4429 O O . GLN D 1 37 ? 28.700 37.652 126.247 1.00 23.24 16 GLN D O 1
ATOM 4435 N N . SER D 1 38 ? 28.868 35.418 126.303 1.00 24.28 17 SER D N 1
ATOM 4436 C CA . SER D 1 38 ? 29.942 35.464 127.305 1.00 24.22 17 SER D CA 1
ATOM 4437 C C . SER D 1 38 ? 31.236 36.027 126.737 1.00 24.94 17 SER D C 1
ATOM 4438 O O . SER D 1 38 ? 31.913 36.820 127.410 1.00 24.65 17 SER D O 1
ATOM 4441 N N . HIS D 1 39 ? 31.550 35.707 125.478 1.00 25.49 18 HIS D N 1
ATOM 4442 C CA . HIS D 1 39 ? 32.727 36.302 124.838 1.00 26.29 18 HIS D CA 1
ATOM 4443 C C . HIS D 1 39 ? 32.548 37.810 124.664 1.00 26.50 18 HIS D C 1
ATOM 4444 O O . HIS D 1 39 ? 33.442 38.580 125.008 1.00 25.94 18 HIS D O 1
ATOM 4451 N N . LEU D 1 40 ? 31.399 38.228 124.128 1.00 26.00 19 LEU D N 1
ATOM 4452 C CA . LEU D 1 40 ? 31.162 39.636 123.911 1.00 26.57 19 LEU D CA 1
ATOM 4453 C C . LEU D 1 40 ? 31.237 40.431 125.216 1.00 26.13 19 LEU D C 1
ATOM 4454 O O . LEU D 1 40 ? 31.841 41.497 125.218 1.00 26.28 19 LEU D O 1
ATOM 4459 N N . LEU D 1 41 ? 30.640 39.920 126.304 1.00 24.79 20 LEU D N 1
ATOM 4460 C CA . LEU D 1 41 ? 30.728 40.581 127.615 1.00 24.93 20 LEU D CA 1
ATOM 4461 C C . LEU D 1 41 ? 32.160 40.619 128.151 1.00 24.90 20 LEU D C 1
ATOM 4462 O O . LEU D 1 41 ? 32.587 41.643 128.666 1.00 25.54 20 LEU D O 1
ATOM 4467 N N . ALA D 1 42 ? 32.887 39.517 128.010 1.00 25.33 21 ALA D N 1
ATOM 4468 C CA . ALA D 1 42 ? 34.335 39.479 128.323 1.00 26.75 21 ALA D CA 1
ATOM 4469 C C . ALA D 1 42 ? 35.114 40.557 127.585 1.00 28.24 21 ALA D C 1
ATOM 4470 O O . ALA D 1 42 ? 35.997 41.177 128.157 1.00 29.16 21 ALA D O 1
ATOM 4472 N N . GLU D 1 43 ? 34.805 40.771 126.308 1.00 30.05 22 GLU D N 1
ATOM 4473 C CA . GLU D 1 43 ? 35.537 41.761 125.531 1.00 32.43 22 GLU D CA 1
ATOM 4474 C C . GLU D 1 43 ? 35.201 43.152 126.023 1.00 32.36 22 GLU D C 1
ATOM 4475 O O . GLU D 1 43 ? 36.100 43.952 126.233 1.00 33.04 22 GLU D O 1
ATOM 4481 N N . TYR D 1 44 ? 33.905 43.413 126.212 1.00 31.69 23 TYR D N 1
ATOM 4482 C CA . TYR D 1 44 ? 33.407 44.701 126.703 1.00 31.72 23 TYR D CA 1
ATOM 4483 C C . TYR D 1 44 ? 34.025 45.068 128.052 1.00 31.58 23 TYR D C 1
ATOM 4484 O O . TYR D 1 44 ? 34.527 46.177 128.232 1.00 31.67 23 TYR D O 1
ATOM 4493 N N . LEU D 1 45 ? 34.000 44.129 129.002 1.00 30.28 24 LEU D N 1
ATOM 4494 C CA . LEU D 1 45 ? 34.549 44.409 130.327 1.00 30.23 24 LEU D CA 1
ATOM 4495 C C . LEU D 1 45 ? 36.094 44.484 130.307 1.00 30.89 24 LEU D C 1
ATOM 4496 O O . LEU D 1 45 ? 36.662 45.186 131.129 1.00 30.65 24 LEU D O 1
ATOM 4501 N N . SER D 1 46 ? 36.758 43.769 129.391 1.00 31.35 25 SER D N 1
ATOM 4502 C CA . SER D 1 46 ? 38.243 43.782 129.321 1.00 33.01 25 SER D CA 1
ATOM 4503 C C . SER D 1 46 ? 38.769 45.109 128.809 1.00 35.45 25 SER D C 1
ATOM 4504 O O . SER D 1 46 ? 39.831 45.575 129.223 1.00 36.19 25 SER D O 1
ATOM 4507 N N . GLU D 1 47 ? 38.010 45.702 127.890 1.00 37.01 26 GLU D N 1
ATOM 4508 C CA . GLU D 1 47 ? 38.271 47.046 127.410 1.00 39.05 26 GLU D CA 1
ATOM 4509 C C . GLU D 1 47 ? 38.184 48.078 128.527 1.00 38.94 26 GLU D C 1
ATOM 4510 O O . GLU D 1 47 ? 39.008 48.972 128.590 1.00 39.81 26 GLU D O 1
ATOM 4516 N N . ILE D 1 48 ? 37.201 47.956 129.411 1.00 37.88 27 ILE D N 1
ATOM 4517 C 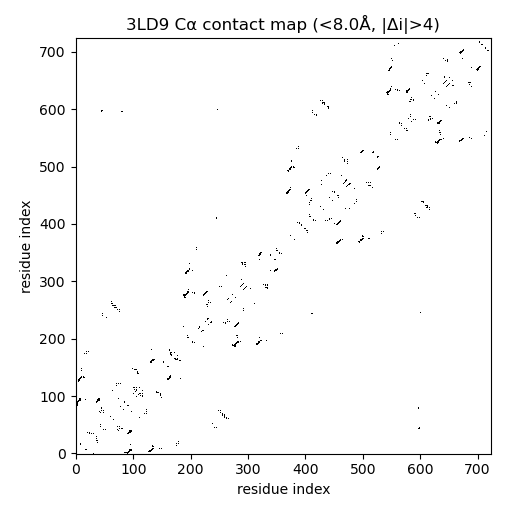CA . ILE D 1 48 ? 37.057 48.902 130.532 1.00 37.80 27 ILE D CA 1
ATOM 4518 C C . ILE D 1 48 ? 38.055 48.613 131.678 1.00 38.17 27 ILE D C 1
ATOM 4519 O O . ILE D 1 48 ? 38.752 49.526 132.142 1.00 39.95 27 ILE D O 1
ATOM 4524 N N . TYR D 1 49 ? 38.156 47.364 132.128 1.00 36.09 28 TYR D N 1
ATOM 4525 C CA . TYR D 1 49 ? 38.963 47.073 133.326 1.00 36.20 28 TYR D CA 1
ATOM 4526 C C . TYR D 1 49 ? 40.333 46.476 133.073 1.00 36.58 28 TYR D C 1
ATOM 4527 O O . TYR D 1 49 ? 41.123 46.364 134.013 1.00 37.73 28 TYR D O 1
ATOM 4536 N N . GLY D 1 50 ? 40.617 46.092 131.830 1.00 36.53 29 GLY D N 1
ATOM 4537 C CA . GLY D 1 50 ? 41.887 45.477 131.477 1.00 36.91 29 GLY D CA 1
ATOM 4538 C C . GLY D 1 50 ? 41.764 43.970 131.390 1.00 36.12 29 GLY D C 1
ATOM 4539 O O . GLY D 1 50 ? 41.083 43.332 132.221 1.00 35.51 29 GLY D O 1
ATOM 4540 N N . VAL D 1 51 ? 42.448 43.387 130.409 1.00 36.59 30 VAL D N 1
ATOM 4541 C CA . VAL D 1 51 ? 42.318 41.961 130.133 1.00 36.11 30 VAL D CA 1
ATOM 4542 C C . VAL D 1 51 ? 42.703 41.096 131.339 1.00 35.07 30 VAL D C 1
ATOM 4543 O O . VAL D 1 51 ? 42.116 40.054 131.556 1.00 33.69 30 VAL D O 1
ATOM 4547 N N . ASN D 1 52 ? 43.658 41.566 132.137 1.00 35.67 31 ASN D N 1
ATOM 4548 C CA . ASN D 1 52 ? 44.155 40.824 133.300 1.00 35.22 31 ASN D CA 1
ATOM 4549 C C . ASN D 1 52 ? 43.126 40.751 134.419 1.00 33.08 31 ASN D C 1
ATOM 4550 O O . ASN D 1 52 ? 43.271 39.953 135.322 1.00 31.83 31 ASN D O 1
ATOM 4555 N N . ASN D 1 53 ? 42.122 41.627 134.376 1.00 31.88 32 ASN D N 1
ATOM 4556 C CA . ASN D 1 53 ? 41.075 41.660 135.409 1.00 29.96 32 ASN D CA 1
ATOM 4557 C C . ASN D 1 53 ? 39.761 40.983 135.065 1.00 28.06 32 ASN D C 1
ATOM 4558 O O . ASN D 1 53 ? 38.806 41.055 135.858 1.00 26.62 32 ASN D O 1
ATOM 4563 N N . VAL D 1 54 ? 39.716 40.331 133.895 1.00 27.09 33 VAL D N 1
ATOM 4564 C CA . VAL D 1 54 ? 38.518 39.642 133.440 1.00 25.59 33 VAL D CA 1
ATOM 4565 C C . VAL D 1 54 ? 38.911 38.216 133.121 1.00 25.03 33 VAL D C 1
ATOM 4566 O O . VAL D 1 54 ? 39.838 37.999 132.375 1.00 25.50 33 VAL D O 1
ATOM 4570 N N . VAL D 1 55 ? 38.237 37.250 133.713 1.00 23.36 34 VAL D N 1
ATOM 4571 C CA . VAL D 1 55 ? 38.605 35.862 133.525 1.00 22.79 34 VAL D CA 1
ATOM 4572 C C . VAL D 1 55 ? 37.392 35.187 132.890 1.00 22.08 34 VAL D C 1
ATOM 4573 O O . VAL D 1 55 ? 36.329 35.131 133.485 1.00 21.39 34 VAL D O 1
ATOM 4577 N N . LEU D 1 56 ? 37.540 34.774 131.636 1.00 22.08 35 LEU D N 1
ATOM 4578 C CA . LEU D 1 56 ? 36.469 34.118 130.898 1.00 21.27 35 LEU D CA 1
ATOM 4579 C C . LEU D 1 56 ? 36.717 32.626 130.995 1.00 20.35 35 LEU D C 1
ATOM 4580 O O . LEU D 1 56 ? 37.821 32.176 130.754 1.00 20.06 35 LEU D O 1
ATOM 4585 N N . THR D 1 57 ? 35.691 31.865 131.326 1.00 19.03 36 THR D N 1
ATOM 4586 C CA . THR D 1 57 ? 35.870 30.449 131.552 1.00 18.70 36 THR D CA 1
ATOM 4587 C C . THR D 1 57 ? 34.552 29.738 131.274 1.00 18.63 36 THR D C 1
ATOM 4588 O O . THR D 1 57 ? 33.557 30.378 130.874 1.00 17.00 36 THR D O 1
ATOM 4592 N N . ARG D 1 58 ? 34.550 28.419 131.421 1.00 18.34 37 ARG D N 1
ATOM 4593 C CA . ARG D 1 58 ? 33.353 27.629 131.129 1.00 18.69 37 ARG D CA 1
ATOM 4594 C C . ARG D 1 58 ? 33.284 26.314 131.929 1.00 19.01 37 ARG D C 1
ATOM 4595 O O . ARG D 1 58 ? 34.302 25.824 132.424 1.00 18.65 37 ARG D O 1
ATOM 4603 N N . GLU D 1 59 ? 32.091 25.722 132.004 1.00 19.37 38 GLU D N 1
ATOM 4604 C CA . GLU D 1 59 ? 31.907 24.344 132.506 1.00 19.67 38 GLU D CA 1
ATOM 4605 C C . GLU D 1 59 ? 31.084 23.538 131.499 1.00 20.27 38 GLU D C 1
ATOM 4606 O O . GLU D 1 59 ? 30.386 24.126 130.685 1.00 21.00 38 GLU D O 1
ATOM 4612 N N . PRO D 1 60 ? 31.185 22.200 131.522 1.00 20.53 39 PRO D N 1
ATOM 4613 C CA . PRO D 1 60 ? 32.199 21.414 132.246 1.00 20.37 39 PRO D CA 1
ATOM 4614 C C . PRO D 1 60 ? 33.554 21.645 131.572 1.00 19.21 39 PRO D C 1
ATOM 4615 O O . PRO D 1 60 ? 33.641 21.613 130.367 1.00 19.41 39 PRO D O 1
ATOM 4619 N N . GLY D 1 61 ? 34.581 21.933 132.351 1.00 19.08 40 GLY D N 1
ATOM 4620 C CA . GLY D 1 61 ? 35.887 22.336 131.784 1.00 18.63 40 GLY D CA 1
ATOM 4621 C C . GLY D 1 61 ? 36.558 23.406 132.603 1.00 17.89 40 GLY D C 1
ATOM 4622 O O . GLY D 1 61 ? 36.384 23.458 133.834 1.00 17.11 40 GLY D O 1
ATOM 4623 N N . GLY D 1 62 ? 37.345 24.263 131.934 1.00 18.02 41 GLY D N 1
ATOM 4624 C CA . GLY D 1 62 ? 37.922 25.435 132.590 1.00 18.24 41 GLY D CA 1
ATOM 4625 C C . GLY D 1 62 ? 39.320 25.246 133.155 1.00 19.21 41 GLY D C 1
ATOM 4626 O O . GLY D 1 62 ? 39.968 26.218 133.547 1.00 20.09 41 GLY D O 1
ATOM 4627 N N . THR D 1 63 ? 39.795 24.002 133.198 1.00 18.93 42 THR D N 1
ATOM 4628 C CA . THR D 1 63 ? 41.202 23.710 133.491 1.00 18.74 42 THR D CA 1
ATOM 4629 C C . THR D 1 63 ? 41.605 22.606 132.556 1.00 19.42 42 THR D C 1
ATOM 4630 O O . THR D 1 63 ? 40.742 21.935 131.968 1.00 19.07 42 THR D O 1
ATOM 4634 N N . LEU D 1 64 ? 42.912 22.385 132.421 1.00 18.97 43 LEU D N 1
ATOM 4635 C CA . LEU D 1 64 ? 43.409 21.332 131.573 1.00 19.39 43 LEU D CA 1
ATOM 4636 C C . LEU D 1 64 ? 42.864 19.948 131.946 1.00 18.52 43 LEU D C 1
ATOM 4637 O O . LEU D 1 64 ? 42.384 19.220 131.082 1.00 19.04 43 LEU D O 1
ATOM 4642 N N . LEU D 1 65 ? 42.976 19.568 133.210 1.00 18.62 44 LEU D N 1
ATOM 4643 C CA . LEU D 1 65 ? 42.384 18.312 133.667 1.00 18.03 44 LEU D CA 1
ATOM 4644 C C . LEU D 1 65 ? 40.905 18.252 133.244 1.00 16.58 44 LEU D C 1
ATOM 4645 O O . LEU D 1 65 ? 40.479 17.269 132.670 1.00 16.51 44 LEU D O 1
ATOM 4650 N N . ASN D 1 66 ? 40.124 19.292 133.519 1.00 15.87 45 ASN D N 1
ATOM 4651 C CA . ASN D 1 66 ? 38.670 19.225 133.204 1.00 15.71 45 ASN D CA 1
ATOM 4652 C C . ASN D 1 66 ? 38.364 19.113 131.707 1.00 15.34 45 ASN D C 1
ATOM 4653 O O . ASN D 1 66 ? 37.459 18.378 131.320 1.00 14.37 45 ASN D O 1
ATOM 4658 N N . GLU D 1 67 ? 39.134 19.821 130.877 1.00 16.02 46 GLU D N 1
ATOM 4659 C CA . GLU D 1 67 ? 38.963 19.763 129.435 1.00 16.28 46 GLU D CA 1
ATOM 4660 C C . GLU D 1 67 ? 39.345 18.389 128.907 1.00 17.03 46 GLU D C 1
ATOM 4661 O O . GLU D 1 67 ? 38.662 17.873 127.989 1.00 17.22 46 GLU D O 1
ATOM 4667 N N . SER D 1 68 ? 40.405 17.783 129.469 1.00 16.43 47 SER D N 1
ATOM 4668 C CA . SER D 1 68 ? 40.737 16.408 129.123 1.00 16.79 47 SER D CA 1
ATOM 4669 C C . SER D 1 68 ? 39.654 15.403 129.577 1.00 16.82 47 SER D C 1
ATOM 4670 O O . SER D 1 68 ? 39.375 14.440 128.871 1.00 17.33 47 SER D O 1
ATOM 4673 N N . VAL D 1 69 ? 39.062 15.597 130.749 1.00 15.80 48 VAL D N 1
ATOM 4674 C CA . VAL D 1 69 ? 37.992 14.712 131.176 1.00 15.27 48 VAL D CA 1
ATOM 4675 C C . VAL D 1 69 ? 36.792 14.885 130.240 1.00 15.56 48 VAL D C 1
ATOM 4676 O O . VAL D 1 69 ? 36.194 13.905 129.791 1.00 13.94 48 VAL D O 1
ATOM 4680 N N . ARG D 1 70 ? 36.482 16.143 129.921 1.00 15.95 49 ARG D N 1
ATOM 4681 C CA . ARG D 1 70 ? 35.424 16.445 129.002 1.00 17.17 49 ARG D CA 1
ATOM 4682 C C . ARG D 1 70 ? 35.601 15.705 127.692 1.00 17.62 49 ARG D C 1
ATOM 4683 O O . ARG D 1 70 ? 34.641 15.145 127.202 1.00 17.34 49 ARG D O 1
ATOM 4691 N N . ASN D 1 71 ? 36.801 15.729 127.115 1.00 18.30 50 ASN D N 1
ATOM 4692 C CA A ASN D 1 71 ? 37.039 15.024 125.857 0.50 18.68 50 ASN D CA 1
ATOM 4693 C CA B ASN D 1 71 ? 37.085 14.999 125.870 0.50 19.08 50 ASN D CA 1
ATOM 4694 C C . ASN D 1 71 ? 36.804 13.499 126.029 1.00 19.35 50 ASN D C 1
ATOM 4695 O O . ASN D 1 71 ? 36.240 12.839 125.141 1.00 20.05 50 ASN D O 1
ATOM 4704 N N . LEU D 1 72 ? 37.188 12.922 127.170 1.00 18.61 51 LEU D N 1
ATOM 4705 C CA . LEU D 1 72 ? 36.908 11.495 127.370 1.00 18.81 51 LEU D CA 1
ATOM 4706 C C . LEU D 1 72 ? 35.399 11.201 127.448 1.00 18.74 51 LEU D C 1
ATOM 4707 O O . LEU D 1 72 ? 34.925 10.175 126.919 1.00 17.82 51 LEU D O 1
ATOM 4712 N N . LEU D 1 73 ? 34.670 12.069 128.140 1.00 18.23 52 LEU D N 1
ATOM 4713 C CA . LEU D 1 73 ? 33.218 11.928 128.258 1.00 19.37 52 LEU D CA 1
ATOM 4714 C C . LEU D 1 73 ? 32.577 11.979 126.863 1.00 19.84 52 LEU D C 1
ATOM 4715 O O . LEU D 1 73 ? 31.712 11.192 126.546 1.00 19.83 52 LEU D O 1
ATOM 4720 N N . PHE D 1 74 ? 33.044 12.881 126.014 1.00 21.01 53 PHE D N 1
ATOM 4721 C CA . PHE D 1 74 ? 32.560 12.972 124.620 1.00 21.93 53 PHE D CA 1
ATOM 4722 C C . PHE D 1 74 ? 32.725 11.659 123.875 1.00 22.20 53 PHE D C 1
ATOM 4723 O O . PHE D 1 74 ? 31.869 11.271 123.074 1.00 21.91 53 PHE D O 1
ATOM 4731 N N . LYS D 1 75 ? 33.836 10.970 124.126 1.00 22.53 54 LYS D N 1
ATOM 4732 C CA . LYS D 1 75 ? 34.179 9.757 123.386 1.00 24.55 54 LYS D CA 1
ATOM 4733 C C . LYS D 1 75 ? 33.695 8.466 124.060 1.00 25.03 54 LYS D C 1
ATOM 4734 O O . LYS D 1 75 ? 33.788 7.377 123.503 1.00 23.41 54 LYS D O 1
ATOM 4740 N N . ALA D 1 76 ? 33.272 8.590 125.302 1.00 25.99 55 ALA D N 1
ATOM 4741 C CA . ALA D 1 76 ? 32.571 7.514 125.946 1.00 29.43 55 ALA D CA 1
ATOM 4742 C C . ALA D 1 76 ? 31.226 8.032 125.583 1.00 31.71 55 ALA D C 1
ATOM 4743 O O . ALA D 1 76 ? 31.034 9.251 125.563 1.00 35.88 55 ALA D O 1
ATOM 4745 N N . GLN D 1 77 ? 30.269 7.234 125.270 1.00 33.28 56 GLN D N 1
ATOM 4746 C CA . GLN D 1 77 ? 28.926 7.828 125.445 1.00 35.50 56 GLN D CA 1
ATOM 4747 C C . GLN D 1 77 ? 28.020 6.842 126.227 1.00 34.37 56 GLN D C 1
ATOM 4748 O O . GLN D 1 77 ? 28.262 5.647 126.241 1.00 35.29 56 GLN D O 1
ATOM 4754 N N . GLY D 1 78 ? 26.973 7.378 126.843 1.00 31.76 57 GLY D N 1
ATOM 4755 C CA . GLY D 1 78 ? 26.027 6.559 127.512 1.00 29.20 57 GLY D CA 1
ATOM 4756 C C . GLY D 1 78 ? 26.440 6.383 128.945 1.00 26.48 57 GLY D C 1
ATOM 4757 O O . GLY D 1 78 ? 26.551 5.261 129.417 1.00 26.07 57 GLY D O 1
ATOM 4758 N N . LEU D 1 79 ? 26.695 7.494 129.618 1.00 23.83 58 LEU D N 1
ATOM 4759 C CA . LEU D 1 79 ? 26.834 7.519 131.073 1.00 23.82 58 LEU D CA 1
ATOM 4760 C C . LEU D 1 79 ? 25.512 7.300 131.772 1.00 22.81 58 LEU D C 1
ATOM 4761 O O . LEU D 1 79 ? 24.495 7.791 131.326 1.00 22.65 58 LEU D O 1
ATOM 4766 N N . ASP D 1 80 ? 25.536 6.569 132.885 1.00 22.45 59 ASP D N 1
ATOM 4767 C CA . ASP D 1 80 ? 24.502 6.663 133.891 1.00 21.40 59 ASP D CA 1
ATOM 4768 C C . ASP D 1 80 ? 24.324 8.152 134.241 1.00 20.73 59 ASP D C 1
ATOM 4769 O O . ASP D 1 80 ? 25.305 8.919 134.337 1.00 19.34 59 ASP D O 1
ATOM 4774 N N . SER D 1 81 ? 23.091 8.573 134.469 1.00 20.15 60 SER D N 1
ATOM 4775 C CA . SER D 1 81 ? 22.820 9.991 134.686 1.00 20.15 60 SER D CA 1
ATOM 4776 C C . SER D 1 81 ? 23.455 10.513 135.996 1.00 19.64 60 SER D C 1
ATOM 4777 O O . SER D 1 81 ? 24.003 11.625 136.045 1.00 17.92 60 SER D O 1
ATOM 4780 N N . LEU D 1 82 ? 23.454 9.683 137.030 1.00 19.97 61 LEU D N 1
ATOM 4781 C CA . LEU D 1 82 ? 24.087 10.052 138.286 1.00 19.83 61 LEU D CA 1
ATOM 4782 C C . LEU D 1 82 ? 25.609 10.125 138.130 1.00 19.66 61 LEU D C 1
ATOM 4783 O O . LEU D 1 82 ? 26.229 11.042 138.686 1.00 19.02 61 LEU D O 1
ATOM 4788 N N . SER D 1 83 ? 26.223 9.208 137.378 1.00 19.96 62 SER D N 1
ATOM 4789 C CA . SER D 1 83 ? 27.679 9.328 137.125 1.00 18.68 62 SER D CA 1
ATOM 4790 C C . SER D 1 83 ? 27.981 10.665 136.487 1.00 17.66 62 SER D C 1
ATOM 4791 O O . SER D 1 83 ? 28.918 11.341 136.839 1.00 17.05 62 SER D O 1
ATOM 4794 N N . GLU D 1 84 ? 27.194 11.016 135.498 1.00 17.93 63 GLU D N 1
ATOM 4795 C CA . GLU D 1 84 ? 27.431 12.231 134.739 1.00 17.21 63 GLU D CA 1
ATOM 4796 C C . GLU D 1 84 ? 27.369 13.454 135.614 1.00 15.45 63 GLU D C 1
ATOM 4797 O O . GLU D 1 84 ? 28.226 14.329 135.554 1.00 14.02 63 GLU D O 1
ATOM 4803 N N . LEU D 1 85 ? 26.334 13.525 136.417 1.00 15.65 64 LEU D N 1
ATOM 4804 C CA . LEU D 1 85 ? 26.210 14.565 137.426 1.00 15.31 64 LEU D CA 1
ATOM 4805 C C . LEU D 1 85 ? 27.463 14.633 138.275 1.00 14.99 64 LEU D C 1
ATOM 4806 O O . LEU D 1 85 ? 28.014 15.696 138.464 1.00 14.80 64 LEU D O 1
ATOM 4811 N N . LEU D 1 86 ? 27.881 13.499 138.811 1.00 15.13 65 LEU D N 1
ATOM 4812 C CA . LEU D 1 86 ? 29.010 13.479 139.716 1.00 14.84 65 LEU D CA 1
ATOM 4813 C C . LEU D 1 86 ? 30.324 13.876 139.022 1.00 14.53 65 LEU D C 1
ATOM 4814 O O . LEU D 1 86 ? 31.155 14.530 139.628 1.00 14.11 65 LEU D O 1
ATOM 4819 N N . PHE D 1 87 ? 30.518 13.490 137.760 1.00 14.67 66 PHE D N 1
ATOM 4820 C CA . PHE D 1 87 ? 31.671 13.985 137.013 1.00 14.48 66 PHE D CA 1
ATOM 4821 C C . PHE D 1 87 ? 31.609 15.525 136.960 1.00 14.25 66 PHE D C 1
ATOM 4822 O O . PHE D 1 87 ? 32.603 16.217 137.225 1.00 13.38 66 PHE D O 1
ATOM 4830 N N . PHE D 1 88 ? 30.437 16.067 136.639 1.00 14.60 67 PHE D N 1
ATOM 4831 C CA . PHE D 1 88 ? 30.289 17.521 136.492 1.00 14.49 67 PHE D CA 1
ATOM 4832 C C . PHE D 1 88 ? 30.552 18.220 137.824 1.00 14.46 67 PHE D C 1
ATOM 4833 O O . PHE D 1 88 ? 31.128 19.319 137.864 1.00 14.92 67 PHE D O 1
ATOM 4841 N N . ILE D 1 89 ? 30.187 17.570 138.918 1.00 14.41 68 ILE D N 1
ATOM 4842 C CA . ILE D 1 89 ? 30.404 18.159 140.256 1.00 14.48 68 ILE D CA 1
ATOM 4843 C C . ILE D 1 89 ? 31.891 18.101 140.664 1.00 14.75 68 ILE D C 1
ATOM 4844 O O . ILE D 1 89 ? 32.423 19.085 141.194 1.00 15.18 68 ILE D O 1
ATOM 4849 N N . ALA D 1 90 ? 32.562 16.992 140.376 1.00 14.71 69 ALA D N 1
ATOM 4850 C CA . ALA D 1 90 ? 34.017 16.871 140.625 1.00 15.75 69 ALA D CA 1
ATOM 4851 C C . ALA D 1 90 ? 34.774 17.911 139.848 1.00 15.25 69 ALA D C 1
ATOM 4852 O O . ALA D 1 90 ? 35.690 18.524 140.371 1.00 16.21 69 ALA D O 1
ATOM 4854 N N . MET D 1 91 ? 34.372 18.107 138.600 1.00 15.21 70 MET D N 1
ATOM 4855 C CA . MET D 1 91 ? 34.985 19.093 137.711 1.00 14.53 70 MET D CA 1
ATOM 4856 C C . MET D 1 91 ? 34.689 20.517 138.181 1.00 13.72 70 MET D C 1
ATOM 4857 O O . MET D 1 91 ? 35.561 21.373 138.147 1.00 13.14 70 MET D O 1
ATOM 4862 N N . ARG D 1 92 ? 33.474 20.764 138.650 1.00 13.61 71 ARG D N 1
ATOM 4863 C CA . ARG D 1 92 ? 33.145 22.067 139.229 1.00 13.79 71 ARG D CA 1
ATOM 4864 C C . ARG D 1 92 ? 34.048 22.373 140.439 1.00 14.33 71 ARG D C 1
ATOM 4865 O O . ARG D 1 92 ? 34.494 23.490 140.600 1.00 14.44 71 ARG D O 1
ATOM 4873 N N . ARG D 1 93 ? 34.274 21.386 141.295 1.00 15.22 72 ARG D N 1
ATOM 4874 C CA . ARG D 1 93 ? 35.100 21.585 142.480 1.00 16.77 72 ARG D CA 1
ATOM 4875 C C . ARG D 1 93 ? 36.526 22.016 142.071 1.00 18.20 72 ARG D C 1
ATOM 4876 O O . ARG D 1 93 ? 37.087 23.003 142.590 1.00 18.47 72 ARG D O 1
ATOM 4884 N N . GLU D 1 94 ? 37.088 21.284 141.119 1.00 18.43 73 GLU D N 1
ATOM 4885 C CA . GLU D 1 94 ? 38.422 21.582 140.643 1.00 19.64 73 GLU D CA 1
ATOM 4886 C C . GLU D 1 94 ? 38.483 22.991 140.025 1.00 19.51 73 GLU D C 1
ATOM 4887 O O . GLU D 1 94 ? 39.416 23.739 140.307 1.00 19.27 73 GLU D O 1
ATOM 4893 N N . HIS D 1 95 ? 37.477 23.325 139.199 1.00 18.13 74 HIS D N 1
ATOM 4894 C CA . HIS D 1 95 ? 37.367 24.599 138.534 1.00 17.64 74 HIS D CA 1
ATOM 4895 C C . HIS D 1 95 ? 37.241 25.752 139.532 1.00 17.89 74 HIS D C 1
ATOM 4896 O O . HIS D 1 95 ? 37.903 26.769 139.408 1.00 16.71 74 HIS D O 1
ATOM 4903 N N . PHE D 1 96 ? 36.392 25.559 140.529 1.00 18.04 75 PHE D N 1
ATOM 4904 C CA . PHE D 1 96 ? 36.166 26.545 141.580 1.00 18.64 75 PHE D CA 1
ATOM 4905 C C . PHE D 1 96 ? 37.427 26.795 142.339 1.00 19.25 75 PHE D C 1
ATOM 4906 O O . PHE D 1 96 ? 37.783 27.931 142.556 1.00 19.04 75 PHE D O 1
ATOM 4914 N N . VAL D 1 97 ? 38.130 25.729 142.707 1.00 20.34 76 VAL D N 1
ATOM 4915 C CA . VAL D 1 97 ? 39.334 25.872 143.532 1.00 20.81 76 VAL D CA 1
ATOM 4916 C C . VAL D 1 97 ? 40.473 26.533 142.772 1.00 21.04 76 VAL D C 1
ATOM 4917 O O . VAL D 1 97 ? 41.159 27.388 143.315 1.00 21.21 76 VAL D O 1
ATOM 4921 N N . LYS D 1 98 ? 40.697 26.131 141.522 1.00 20.60 77 LYS D N 1
ATOM 4922 C CA . LYS D 1 98 ? 41.877 26.593 140.786 1.00 21.23 77 LYS D CA 1
ATOM 4923 C C . LYS D 1 98 ? 41.649 27.912 140.073 1.00 20.15 77 LYS D C 1
ATOM 4924 O O . LYS D 1 98 ? 42.581 28.637 139.873 1.00 18.51 77 LYS D O 1
ATOM 4930 N N . ILE D 1 99 ? 40.415 28.204 139.664 1.00 19.19 78 ILE D N 1
ATOM 4931 C CA . ILE D 1 99 ? 40.165 29.343 138.759 1.00 18.86 78 ILE D CA 1
ATOM 4932 C C . ILE D 1 99 ? 39.246 30.398 139.353 1.00 18.59 78 ILE D C 1
ATOM 4933 O O . ILE D 1 99 ? 39.642 31.563 139.495 1.00 17.52 78 ILE D O 1
ATOM 4938 N N . ILE D 1 100 ? 38.033 29.988 139.723 1.00 18.12 79 ILE D N 1
ATOM 4939 C CA . ILE D 1 100 ? 37.008 30.939 140.172 1.00 17.86 79 ILE D CA 1
ATOM 4940 C C . ILE D 1 100 ? 37.336 31.615 141.510 1.00 18.20 79 ILE D C 1
ATOM 4941 O O . ILE D 1 100 ? 37.378 32.834 141.584 1.00 18.32 79 ILE D O 1
ATOM 4946 N N . LYS D 1 101 ? 37.576 30.836 142.557 1.00 19.26 80 LYS D N 1
ATOM 4947 C CA . LYS D 1 101 ? 37.832 31.402 143.861 1.00 20.39 80 LYS D CA 1
ATOM 4948 C C . LYS D 1 101 ? 39.107 32.267 143.898 1.00 21.54 80 LYS D C 1
ATOM 4949 O O . LYS D 1 101 ? 39.064 33.383 144.414 1.00 21.28 80 LYS D O 1
ATOM 4955 N N . PRO D 1 102 ? 40.237 31.777 143.333 1.00 21.56 81 PRO D N 1
ATOM 4956 C CA . PRO D 1 102 ? 41.415 32.654 143.383 1.00 22.53 81 PRO D CA 1
ATOM 4957 C C . PRO D 1 102 ? 41.198 33.993 142.640 1.00 22.20 81 PRO D C 1
ATOM 4958 O O . PRO D 1 102 ? 41.650 35.036 143.111 1.00 21.80 81 PRO D O 1
ATOM 4962 N N . SER D 1 103 ? 40.528 33.948 141.488 1.00 20.81 82 SER D N 1
ATOM 4963 C CA . SER D 1 103 ? 40.199 35.158 140.735 1.00 21.52 82 SER D CA 1
ATOM 4964 C C . SER D 1 103 ? 39.325 36.140 141.533 1.00 22.48 82 SER D C 1
ATOM 4965 O O . SER D 1 103 ? 39.599 37.363 141.599 1.00 22.83 82 SER D O 1
ATOM 4968 N N . LEU D 1 104 ? 38.295 35.612 142.180 1.00 21.88 83 LEU D N 1
ATOM 4969 C CA . LEU D 1 104 ? 37.435 36.443 143.004 1.00 23.01 83 LEU D CA 1
ATOM 4970 C C . LEU D 1 104 ? 38.196 37.010 144.217 1.00 24.56 83 LEU D C 1
ATOM 4971 O O . LEU D 1 104 ? 38.038 38.175 144.561 1.00 24.78 83 LEU D O 1
ATOM 4976 N N . MET D 1 105 ? 39.039 36.192 144.836 1.00 25.62 84 MET D N 1
ATOM 4977 C CA . MET D 1 105 ? 39.943 36.673 145.890 1.00 28.33 84 MET D CA 1
ATOM 4978 C C . MET D 1 105 ? 40.853 37.827 145.423 1.00 28.87 84 MET D C 1
ATOM 4979 O O . MET D 1 105 ? 41.207 38.697 146.204 1.00 29.33 84 MET D O 1
ATOM 4984 N N . GLN D 1 106 ? 41.200 37.835 144.140 1.00 28.56 85 GLN D N 1
ATOM 4985 C CA . GLN D 1 106 ? 42.005 38.906 143.582 1.00 30.15 85 GLN D CA 1
ATOM 4986 C C . GLN D 1 106 ? 41.160 40.123 143.131 1.00 28.99 85 GLN D C 1
ATOM 4987 O O . GLN D 1 106 ? 41.674 41.062 142.541 1.00 28.17 85 GLN D O 1
ATOM 4993 N N . LYS D 1 107 ? 39.866 40.090 143.424 1.00 27.93 86 LYS D N 1
ATOM 4994 C CA . LYS D 1 107 ? 38.943 41.153 143.027 1.00 27.79 86 LYS D CA 1
ATOM 4995 C C . LYS D 1 107 ? 38.806 41.314 141.506 1.00 26.82 86 LYS D C 1
ATOM 4996 O O . LYS D 1 107 ? 38.638 42.423 141.015 1.00 26.67 86 LYS D O 1
ATOM 5002 N N . LYS D 1 108 ? 38.891 40.205 140.768 1.00 25.21 87 LYS D N 1
ATOM 5003 C CA . LYS D 1 108 ? 38.688 40.229 139.327 1.00 25.17 87 LYS D CA 1
ATOM 5004 C C . LYS D 1 108 ? 37.245 39.924 138.960 1.00 23.60 87 LYS D C 1
ATOM 5005 O O . LYS D 1 108 ? 36.450 39.502 139.798 1.00 23.75 87 LYS D O 1
ATOM 5011 N N . ILE D 1 109 ? 36.914 40.118 137.697 1.00 22.77 88 ILE D N 1
ATOM 5012 C CA . ILE D 1 109 ? 35.608 39.757 137.207 1.00 22.05 88 ILE D CA 1
ATOM 5013 C C . ILE D 1 109 ? 35.714 38.364 136.594 1.00 21.36 88 ILE D C 1
ATOM 5014 O O . ILE D 1 109 ? 36.573 38.131 135.742 1.00 21.90 88 ILE D O 1
ATOM 5019 N N . VAL D 1 110 ? 34.862 37.447 137.037 1.00 19.87 89 VAL D N 1
ATOM 5020 C CA . VAL D 1 110 ? 34.819 36.104 136.472 1.00 19.67 89 VAL D CA 1
ATOM 5021 C C . VAL D 1 110 ? 33.521 35.947 135.676 1.00 19.39 89 VAL D C 1
ATOM 5022 O O . VAL D 1 110 ? 32.432 36.177 136.224 1.00 19.38 89 VAL D O 1
ATOM 5026 N N . ILE D 1 111 ? 33.655 35.551 134.411 1.00 18.41 90 ILE D N 1
ATOM 5027 C CA . ILE D 1 111 ? 32.532 35.171 133.555 1.00 18.40 90 ILE D CA 1
ATOM 5028 C C . ILE D 1 111 ? 32.596 33.696 133.192 1.00 17.96 90 ILE D C 1
ATOM 5029 O O . ILE D 1 111 ? 33.538 33.260 132.549 1.00 17.92 90 ILE D O 1
ATOM 5034 N N . CYS D 1 112 ? 31.581 32.930 133.592 1.00 17.53 91 CYS D N 1
ATOM 5035 C CA . CYS D 1 112 ? 31.514 31.500 133.300 1.00 16.60 91 CYS D CA 1
ATOM 5036 C C . CYS D 1 112 ? 30.310 31.116 132.413 1.00 16.82 91 CYS D C 1
ATOM 5037 O O . CYS D 1 112 ? 29.169 31.374 132.740 1.00 16.64 91 CYS D O 1
ATOM 5040 N N . ASP D 1 113 ? 30.610 30.517 131.268 1.00 17.66 92 ASP D N 1
ATOM 5041 C CA . ASP D 1 113 ? 29.658 29.940 130.337 1.00 17.33 92 ASP D CA 1
ATOM 5042 C C . ASP D 1 113 ? 29.272 28.551 130.844 1.00 17.04 92 ASP D C 1
ATOM 5043 O O . ASP D 1 113 ? 30.044 27.610 130.759 1.00 16.64 92 ASP D O 1
ATOM 5048 N N . ARG D 1 114 ? 28.066 28.482 131.396 1.00 16.59 93 ARG D N 1
ATOM 5049 C CA . ARG D 1 114 ? 27.493 27.340 132.068 1.00 17.44 93 ARG D CA 1
ATOM 5050 C C . ARG D 1 114 ? 28.025 27.151 133.471 1.00 17.26 93 ARG D C 1
ATOM 5051 O O . ARG D 1 114 ? 29.277 27.149 133.721 1.00 17.13 93 ARG D O 1
ATOM 5059 N N . PHE D 1 115 ? 27.088 26.954 134.389 1.00 16.07 94 PHE D N 1
ATOM 5060 C CA . PHE D 1 115 ? 27.428 26.756 135.783 1.00 15.76 94 PHE D CA 1
ATOM 5061 C C . PHE D 1 115 ? 26.337 25.961 136.502 1.00 15.67 94 PHE D C 1
ATOM 5062 O O . PHE D 1 115 ? 25.771 25.020 135.907 1.00 14.01 94 PHE D O 1
ATOM 5070 N N . ILE D 1 116 ? 26.060 26.295 137.770 1.00 15.82 95 ILE D N 1
ATOM 5071 C CA . ILE D 1 116 ? 25.159 25.515 138.607 1.00 16.57 95 ILE D CA 1
ATOM 5072 C C . ILE D 1 116 ? 23.753 25.346 138.028 1.00 16.44 95 ILE D C 1
ATOM 5073 O O . ILE D 1 116 ? 23.151 24.313 138.214 1.00 15.64 95 ILE D O 1
ATOM 5078 N N . ASP D 1 117 ? 23.253 26.339 137.314 1.00 16.77 96 ASP D N 1
ATOM 5079 C CA . ASP D 1 117 ? 21.884 26.295 136.799 1.00 17.16 96 ASP D CA 1
ATOM 5080 C C . ASP D 1 117 ? 21.719 25.280 135.643 1.00 17.54 96 ASP D C 1
ATOM 5081 O O . ASP D 1 117 ? 20.667 24.596 135.546 1.00 15.62 96 ASP D O 1
ATOM 5086 N N . SER D 1 118 ? 22.744 25.185 134.781 1.00 16.05 97 SER D N 1
ATOM 5087 C CA . SER D 1 118 ? 22.772 24.137 133.791 1.00 17.24 97 SER D CA 1
ATOM 5088 C C . SER D 1 118 ? 22.623 22.766 134.439 1.00 16.43 97 SER D C 1
ATOM 5089 O O . SER D 1 118 ? 21.876 21.908 133.959 1.00 16.39 97 SER D O 1
ATOM 5092 N N . THR D 1 119 ? 23.335 22.534 135.515 1.00 16.14 98 THR D N 1
ATOM 5093 C CA . THR D 1 119 ? 23.265 21.218 136.159 1.00 16.43 98 THR D CA 1
ATOM 5094 C C . THR D 1 119 ? 21.843 20.901 136.682 1.00 17.46 98 THR D C 1
ATOM 5095 O O . THR D 1 119 ? 21.340 19.763 136.590 1.00 17.30 98 THR D O 1
ATOM 5099 N N . ILE D 1 120 ? 21.200 21.905 137.254 1.00 17.58 99 ILE D N 1
ATOM 5100 C CA . ILE D 1 120 ? 19.814 21.736 137.712 1.00 18.81 99 ILE D CA 1
ATOM 5101 C C . ILE D 1 120 ? 18.874 21.425 136.566 1.00 18.39 99 ILE D C 1
ATOM 5102 O O . ILE D 1 120 ? 18.067 20.504 136.648 1.00 19.29 99 ILE D O 1
ATOM 5107 N N . ALA D 1 121 ? 18.981 22.189 135.498 1.00 18.11 100 ALA D N 1
ATOM 5108 C CA . ALA D 1 121 ? 18.080 22.056 134.342 1.00 18.88 100 ALA D CA 1
ATOM 5109 C C . ALA D 1 121 ? 18.245 20.728 133.587 1.00 19.81 100 ALA D C 1
ATOM 5110 O O . ALA D 1 121 ? 17.276 20.034 133.297 1.00 19.69 100 ALA D O 1
ATOM 5112 N N . TYR D 1 122 ? 19.483 20.423 133.229 1.00 19.27 101 TYR D N 1
ATOM 5113 C CA . TYR D 1 122 ? 19.821 19.203 132.534 1.00 19.81 101 TYR D CA 1
ATOM 5114 C C . TYR D 1 122 ? 19.806 17.961 133.431 1.00 20.37 101 TYR D C 1
ATOM 5115 O O . TYR D 1 122 ? 19.052 17.023 133.171 1.00 20.36 101 TYR D O 1
ATOM 5124 N N . GLN D 1 123 ? 20.657 17.918 134.446 1.00 19.78 102 GLN D N 1
ATOM 5125 C CA . GLN D 1 123 ? 20.692 16.724 135.295 1.00 20.91 102 GLN D CA 1
ATOM 5126 C C . GLN D 1 123 ? 19.411 16.557 136.122 1.00 21.36 102 GLN D C 1
ATOM 5127 O O . GLN D 1 123 ? 18.926 15.423 136.333 1.00 21.47 102 GLN D O 1
ATOM 5133 N N . GLY D 1 124 ? 18.863 17.668 136.594 1.00 21.09 103 GLY D N 1
ATOM 5134 C CA . GLY D 1 124 ? 17.640 17.601 137.381 1.00 22.53 103 GLY D CA 1
ATOM 5135 C C . GLY D 1 124 ? 16.379 17.426 136.514 1.00 23.34 103 GLY D C 1
ATOM 5136 O O . GLY D 1 124 ? 15.805 16.326 136.433 1.00 23.62 103 GLY D O 1
ATOM 5137 N N . TYR D 1 125 ? 15.940 18.520 135.887 1.00 22.95 104 TYR D N 1
ATOM 5138 C CA . TYR D 1 125 ? 14.693 18.520 135.129 1.00 23.59 104 TYR D CA 1
ATOM 5139 C C . TYR D 1 125 ? 14.772 17.581 133.936 1.00 23.92 104 TYR D C 1
ATOM 5140 O O . TYR D 1 125 ? 13.829 16.829 133.697 1.00 25.27 104 TYR D O 1
ATOM 5149 N N . GLY D 1 126 ? 15.864 17.639 133.178 1.00 22.99 105 GLY D N 1
ATOM 5150 C CA . GLY D 1 126 ? 16.039 16.769 132.001 1.00 23.50 105 GLY D CA 1
ATOM 5151 C C . GLY D 1 126 ? 16.074 15.284 132.366 1.00 24.68 105 GLY D C 1
ATOM 5152 O O . GLY D 1 126 ? 15.205 14.503 131.958 1.00 24.08 105 GLY D O 1
ATOM 5153 N N . GLN D 1 127 ? 17.085 14.902 133.146 1.00 24.42 106 GLN D N 1
ATOM 5154 C CA . GLN D 1 127 ? 17.353 13.496 133.444 1.00 25.77 106 GLN D CA 1
ATOM 5155 C C . GLN D 1 127 ? 16.551 12.949 134.634 1.00 26.15 106 GLN D C 1
ATOM 5156 O O . GLN D 1 127 ? 16.433 11.744 134.779 1.00 26.80 106 GLN D O 1
ATOM 5162 N N . GLY D 1 128 ? 16.044 13.825 135.496 1.00 25.58 107 GLY D N 1
ATOM 5163 C CA . GLY D 1 128 ? 15.128 13.408 136.572 1.00 26.25 107 GLY D CA 1
ATOM 5164 C C . GLY D 1 128 ? 15.819 13.266 137.912 1.00 25.92 107 GLY D C 1
ATOM 5165 O O . GLY D 1 128 ? 15.274 12.681 138.798 1.00 25.75 107 GLY D O 1
ATOM 5166 N N . ILE D 1 129 ? 17.050 13.758 138.066 1.00 24.91 108 ILE D N 1
ATOM 5167 C CA . ILE D 1 129 ? 17.737 13.606 139.348 1.00 25.24 108 ILE D CA 1
ATOM 5168 C C . ILE D 1 129 ? 17.155 14.654 140.263 1.00 26.03 108 ILE D C 1
ATOM 5169 O O . ILE D 1 129 ? 16.889 15.774 139.844 1.00 25.34 108 ILE D O 1
ATOM 5174 N N . ASP D 1 130 ? 16.923 14.254 141.501 1.00 27.60 109 ASP D N 1
ATOM 5175 C CA . ASP D 1 130 ? 16.382 15.124 142.522 1.00 29.44 109 ASP D CA 1
ATOM 5176 C C . ASP D 1 130 ? 17.165 16.439 142.633 1.00 27.77 109 ASP D C 1
ATOM 5177 O O . ASP D 1 130 ? 18.352 16.435 142.943 1.00 27.14 109 ASP D O 1
ATOM 5182 N N . CYS D 1 131 ? 16.493 17.555 142.382 1.00 27.57 110 CYS D N 1
ATOM 5183 C CA . CYS D 1 131 ? 17.128 18.868 142.466 1.00 27.54 110 CYS D CA 1
ATOM 5184 C C . CYS D 1 131 ? 17.706 19.193 143.836 1.00 27.50 110 CYS D C 1
ATOM 5185 O O . CYS D 1 131 ? 18.697 19.906 143.938 1.00 27.21 110 CYS D O 1
ATOM 5188 N N . SER D 1 132 ? 17.104 18.673 144.886 1.00 28.11 111 SER D N 1
ATOM 5189 C CA . SER D 1 132 ? 17.681 18.827 146.200 1.00 28.88 111 SER D CA 1
ATOM 5190 C C . SER D 1 132 ? 19.045 18.149 146.305 1.00 27.25 111 SER D C 1
ATOM 5191 O O . SER D 1 132 ? 19.928 18.717 146.898 1.00 26.66 111 SER D O 1
ATOM 5194 N N . LEU D 1 133 ? 19.210 16.957 145.734 1.00 25.89 112 LEU D N 1
ATOM 5195 C CA . LEU D 1 133 ? 20.519 16.322 145.738 1.00 24.92 112 LEU D CA 1
ATOM 5196 C C . LEU D 1 133 ? 21.531 17.202 144.993 1.00 22.72 112 LEU D C 1
ATOM 5197 O O . LEU D 1 133 ? 22.640 17.388 145.447 1.00 22.31 112 LEU D O 1
ATOM 5202 N N . ILE D 1 134 ? 21.125 17.750 143.856 1.00 21.50 113 ILE D N 1
ATOM 5203 C CA . ILE D 1 134 ? 22.008 18.586 143.067 1.00 20.69 113 ILE D CA 1
ATOM 5204 C C . ILE D 1 134 ? 22.407 19.837 143.871 1.00 21.05 113 ILE D C 1
ATOM 5205 O O . ILE D 1 134 ? 23.588 20.207 143.886 1.00 18.74 113 ILE D O 1
ATOM 5210 N N . ASP D 1 135 ? 21.425 20.492 144.511 1.00 21.91 114 ASP D N 1
ATOM 5211 C CA . ASP D 1 135 ? 21.723 21.619 145.421 1.00 22.68 114 ASP D CA 1
ATOM 5212 C C . ASP D 1 135 ? 22.763 21.222 146.495 1.00 23.71 114 ASP D C 1
ATOM 5213 O O . ASP D 1 135 ? 23.735 21.951 146.719 1.00 23.13 114 ASP D O 1
ATOM 5218 N N . GLN D 1 136 ? 22.566 20.091 147.162 1.00 24.02 115 GLN D N 1
ATOM 5219 C CA . GLN D 1 136 ? 23.539 19.656 148.163 1.00 25.96 115 GLN D CA 1
ATOM 5220 C C . GLN D 1 136 ? 24.935 19.414 147.594 1.00 24.54 115 GLN D C 1
ATOM 5221 O O . GLN D 1 136 ? 25.921 19.705 148.236 1.00 24.05 115 GLN D O 1
ATOM 5227 N N . LEU D 1 137 ? 25.001 18.822 146.406 1.00 23.89 116 LEU D N 1
ATOM 5228 C CA . LEU D 1 137 ? 26.279 18.573 145.767 1.00 23.21 116 LEU D CA 1
ATOM 5229 C C . LEU D 1 137 ? 26.960 19.900 145.400 1.00 23.08 116 LEU D C 1
ATOM 5230 O O . LEU D 1 137 ? 28.166 20.050 145.619 1.00 22.93 116 LEU D O 1
ATOM 5235 N N . ASN D 1 138 ? 26.195 20.854 144.871 1.00 22.10 117 ASN D N 1
ATOM 5236 C CA . ASN D 1 138 ? 26.742 22.162 144.562 1.00 22.32 117 ASN D CA 1
ATOM 5237 C C . ASN D 1 138 ? 27.271 22.835 145.814 1.00 23.18 117 ASN D C 1
ATOM 5238 O O . ASN D 1 138 ? 28.411 23.306 145.817 1.00 22.34 117 ASN D O 1
ATOM 5243 N N . ASP D 1 139 ? 26.480 22.835 146.892 1.00 24.59 118 ASP D N 1
ATOM 5244 C CA . ASP D 1 139 ? 26.907 23.466 148.144 1.00 25.66 118 ASP D CA 1
ATOM 5245 C C . ASP D 1 139 ? 28.079 22.718 148.769 1.00 25.89 118 ASP D C 1
ATOM 5246 O O . ASP D 1 139 ? 28.827 23.294 149.531 1.00 26.89 118 ASP D O 1
ATOM 5251 N N . LEU D 1 140 ? 28.266 21.443 148.431 1.00 24.35 119 LEU D N 1
ATOM 5252 C CA . LEU D 1 140 ? 29.438 20.726 148.901 1.00 23.69 119 LEU D CA 1
ATOM 5253 C C . LEU D 1 140 ? 30.696 21.300 148.246 1.00 22.35 119 LEU D C 1
ATOM 5254 O O . LEU D 1 140 ? 31.723 21.374 148.882 1.00 23.27 119 LEU D O 1
ATOM 5259 N N . VAL D 1 141 ? 30.622 21.706 146.988 1.00 20.70 120 VAL D N 1
ATOM 5260 C CA . VAL D 1 141 ? 31.817 22.059 146.262 1.00 20.10 120 VAL D CA 1
ATOM 5261 C C . VAL D 1 141 ? 32.112 23.554 146.095 1.00 20.56 120 VAL D C 1
ATOM 5262 O O . VAL D 1 141 ? 33.280 23.905 145.921 1.00 21.94 120 VAL D O 1
ATOM 5266 N N . ILE D 1 142 ? 31.099 24.416 146.117 1.00 20.25 121 ILE D N 1
ATOM 5267 C CA . ILE D 1 142 ? 31.295 25.869 146.109 1.00 20.69 121 ILE D CA 1
ATOM 5268 C C . ILE D 1 142 ? 30.669 26.530 147.368 1.00 22.28 121 ILE D C 1
ATOM 5269 O O . ILE D 1 142 ? 29.694 26.038 147.931 1.00 21.58 121 ILE D O 1
ATOM 5274 N N . ASP D 1 143 ? 31.227 27.656 147.797 1.00 23.79 122 ASP D N 1
ATOM 5275 C CA . ASP D 1 143 ? 30.648 28.411 148.931 1.00 26.03 122 ASP D CA 1
ATOM 5276 C C .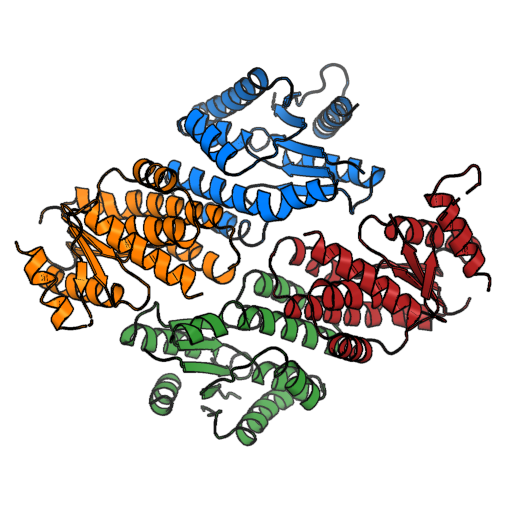 ASP D 1 143 ? 30.217 29.843 148.577 1.00 26.99 122 ASP D C 1
ATOM 5277 O O . ASP D 1 143 ? 29.888 30.639 149.463 1.00 28.15 122 ASP D O 1
ATOM 5282 N N . VAL D 1 144 ? 30.221 30.162 147.286 1.00 27.45 123 VAL D N 1
ATOM 5283 C CA . VAL D 1 144 ? 29.666 31.418 146.779 1.00 27.68 123 VAL D CA 1
ATOM 5284 C C . VAL D 1 144 ? 28.810 31.149 145.531 1.00 26.86 123 VAL D C 1
ATOM 5285 O O . VAL D 1 144 ? 29.175 30.314 144.716 1.00 27.55 123 VAL D O 1
ATOM 5289 N N . TYR D 1 145 ? 27.672 31.831 145.395 1.00 25.71 124 TYR D N 1
ATOM 5290 C CA . TYR D 1 145 ? 26.884 31.770 144.169 1.00 24.75 124 TYR D CA 1
ATOM 5291 C C . TYR D 1 145 ? 27.258 32.908 143.218 1.00 22.86 124 TYR D C 1
ATOM 5292 O O . TYR D 1 145 ? 27.845 33.896 143.644 1.00 22.79 124 TYR D O 1
ATOM 5301 N N . PRO D 1 146 ? 26.879 32.795 141.934 1.00 20.44 125 PRO D N 1
ATOM 5302 C CA . PRO D 1 146 ? 27.083 33.964 141.079 1.00 20.48 125 PRO D CA 1
ATOM 5303 C C . PRO D 1 146 ? 26.345 35.214 141.619 1.00 20.33 125 PRO D C 1
ATOM 5304 O O . PRO D 1 146 ? 25.273 35.083 142.207 1.00 18.57 125 PRO D O 1
ATOM 5308 N N . ASP D 1 147 ? 26.959 36.381 141.432 1.00 20.09 126 ASP D N 1
ATOM 5309 C CA . ASP D 1 147 ? 26.314 37.659 141.690 1.00 21.63 126 ASP D CA 1
ATOM 5310 C C . ASP D 1 147 ? 25.163 37.913 140.702 1.00 21.78 126 ASP D C 1
ATOM 5311 O O . ASP D 1 147 ? 24.122 38.432 141.112 1.00 21.67 126 ASP D O 1
ATOM 5316 N N . ILE D 1 148 ? 25.347 37.531 139.428 1.00 20.84 127 ILE D N 1
ATOM 5317 C CA . ILE D 1 148 ? 24.313 37.668 138.376 1.00 21.65 127 ILE D CA 1
ATOM 5318 C C . ILE D 1 148 ? 24.439 36.527 137.409 1.00 19.57 127 ILE D C 1
ATOM 5319 O O . ILE D 1 148 ? 25.542 36.144 137.013 1.00 18.37 127 ILE D O 1
ATOM 5324 N N . THR D 1 149 ? 23.299 36.052 136.952 1.00 19.35 128 THR D N 1
ATOM 5325 C CA . THR D 1 149 ? 23.227 34.968 136.033 1.00 17.93 128 THR D CA 1
ATOM 5326 C C . THR D 1 149 ? 22.270 35.411 134.945 1.00 19.03 128 THR D C 1
ATOM 5327 O O . THR D 1 149 ? 21.131 35.826 135.234 1.00 19.30 128 THR D O 1
ATOM 5331 N N . PHE D 1 150 ? 22.742 35.348 133.707 1.00 18.94 129 PHE D N 1
ATOM 5332 C CA . PHE D 1 150 ? 21.930 35.685 132.536 1.00 20.09 129 PHE D CA 1
ATOM 5333 C C . PHE D 1 150 ? 21.434 34.434 131.869 1.00 20.03 129 PHE D C 1
ATOM 5334 O O . PHE D 1 150 ? 22.212 33.632 131.354 1.00 20.90 129 PHE D O 1
ATOM 5342 N N . ILE D 1 151 ? 20.135 34.261 131.870 1.00 20.62 130 ILE D N 1
ATOM 5343 C CA . ILE D 1 151 ? 19.512 33.146 131.163 1.00 22.33 130 ILE D CA 1
ATOM 5344 C C . ILE D 1 151 ? 18.996 33.637 129.818 1.00 24.12 130 ILE D C 1
ATOM 5345 O O . ILE D 1 151 ? 18.124 34.496 129.764 1.00 24.43 130 ILE D O 1
ATOM 5350 N N . ILE D 1 152 ? 19.557 33.103 128.739 1.00 25.47 131 ILE D N 1
ATOM 5351 C CA . ILE D 1 152 ? 19.230 33.537 127.387 1.00 28.04 131 ILE D CA 1
ATOM 5352 C C . ILE D 1 152 ? 18.120 32.627 126.880 1.00 30.86 131 ILE D C 1
ATOM 5353 O O . ILE D 1 152 ? 18.298 31.418 126.756 1.00 30.89 131 ILE D O 1
ATOM 5358 N N . ASP D 1 153 ? 16.967 33.223 126.614 1.00 34.74 132 ASP D N 1
ATOM 5359 C CA . ASP D 1 153 ? 15.747 32.501 126.255 1.00 37.59 132 ASP D CA 1
ATOM 5360 C C . ASP D 1 153 ? 15.594 32.462 124.732 1.00 40.29 132 ASP D C 1
ATOM 5361 O O . ASP D 1 153 ? 15.335 33.508 124.136 1.00 42.31 132 ASP D O 1
ATOM 5366 N N . VAL D 1 154 ? 15.724 31.277 124.124 1.00 42.17 133 VAL D N 1
ATOM 5367 C CA . VAL D 1 154 ? 15.613 31.090 122.652 1.00 44.76 133 VAL D CA 1
ATOM 5368 C C . VAL D 1 154 ? 14.391 30.277 122.204 1.00 47.17 133 VAL D C 1
ATOM 5369 O O . VAL D 1 154 ? 14.244 29.130 122.595 1.00 47.36 133 VAL D O 1
ATOM 5371 N N . ASP D 1 155 ? 13.540 30.864 121.355 1.00 50.88 134 ASP D N 1
ATOM 5372 C CA . ASP D 1 155 ? 12.358 30.177 120.753 1.00 53.18 134 ASP D CA 1
ATOM 5373 C C . ASP D 1 155 ? 11.784 28.986 121.567 1.00 53.50 134 ASP D C 1
ATOM 5374 O O . ASP D 1 155 ? 12.028 27.800 121.263 1.00 54.19 134 ASP D O 1
ATOM 5376 N N . ASP D 1 172 ? 15.185 13.811 122.194 1.00 47.46 151 ASP D N 1
ATOM 5377 C CA . ASP D 1 172 ? 13.738 13.763 122.332 1.00 48.38 151 ASP D CA 1
ATOM 5378 C C . ASP D 1 172 ? 13.150 15.086 122.874 1.00 47.45 151 ASP D C 1
ATOM 5379 O O . ASP D 1 172 ? 13.736 15.747 123.741 1.00 45.95 151 ASP D O 1
ATOM 5384 N N . MET D 1 173 ? 11.992 15.466 122.331 1.00 47.62 152 MET D N 1
ATOM 5385 C CA . MET D 1 173 ? 11.426 16.779 122.581 1.00 46.67 152 MET D CA 1
ATOM 5386 C C . MET D 1 173 ? 10.927 16.895 124.015 1.00 44.27 152 MET D C 1
ATOM 5387 O O . MET D 1 173 ? 10.944 17.977 124.567 1.00 43.47 152 MET D O 1
ATOM 5392 N N . GLU D 1 174 ? 10.489 15.783 124.607 1.00 42.18 153 GLU D N 1
ATOM 5393 C CA . GLU D 1 174 ? 10.059 15.775 125.998 1.00 40.27 153 GLU D CA 1
ATOM 5394 C C . GLU D 1 174 ? 11.202 16.289 126.900 1.00 36.66 153 GLU D C 1
ATOM 5395 O O . GLU D 1 174 ? 11.000 17.182 127.719 1.00 34.71 153 GLU D O 1
ATOM 5397 N N . PHE D 1 175 ? 12.400 15.736 126.705 1.00 33.84 154 PHE D N 1
ATOM 5398 C CA . PHE D 1 175 ? 13.588 16.114 127.469 1.00 31.86 154 PHE D CA 1
ATOM 5399 C C . PHE D 1 175 ? 13.841 17.605 127.346 1.00 30.62 154 PHE D C 1
ATOM 5400 O O . PHE D 1 175 ? 14.001 18.275 128.341 1.00 29.37 154 PHE D O 1
ATOM 5408 N N . TYR D 1 176 ? 13.823 18.103 126.120 1.00 31.51 155 TYR D N 1
ATOM 5409 C CA . TYR D 1 176 ? 14.010 19.520 125.790 1.00 32.10 155 TYR D CA 1
ATOM 5410 C C . TYR D 1 176 ? 13.037 20.418 126.547 1.00 31.00 155 TYR D C 1
ATOM 5411 O O . TYR D 1 176 ? 13.404 21.438 127.103 1.00 28.96 155 TYR D O 1
ATOM 5420 N N . TYR D 1 177 ? 11.774 20.037 126.534 1.00 31.77 156 TYR D N 1
ATOM 5421 C CA . TYR D 1 177 ? 10.768 20.845 127.180 1.00 31.86 156 TYR D CA 1
ATOM 5422 C C . TYR D 1 177 ? 10.996 20.852 128.697 1.00 29.41 156 TYR D C 1
ATOM 5423 O O . TYR D 1 177 ? 10.869 21.895 129.319 1.00 27.64 156 TYR D O 1
ATOM 5432 N N . ARG D 1 178 ? 11.387 19.718 129.275 1.00 27.41 157 ARG D N 1
ATOM 5433 C CA . ARG D 1 178 ? 11.719 19.715 130.700 1.00 26.11 157 ARG D CA 1
ATOM 5434 C C . ARG D 1 178 ? 12.894 20.650 131.053 1.00 24.38 157 ARG D C 1
ATOM 5435 O O . ARG D 1 178 ? 12.826 21.414 132.033 1.00 22.98 157 ARG D O 1
ATOM 5443 N N . VAL D 1 179 ? 13.951 20.631 130.243 1.00 23.68 158 VAL D N 1
ATOM 5444 C CA . VAL D 1 179 ? 15.099 21.485 130.500 1.00 21.92 158 VAL D CA 1
ATOM 5445 C C . VAL D 1 179 ? 14.687 22.958 130.452 1.00 22.73 158 VAL D C 1
ATOM 5446 O O . VAL D 1 179 ? 15.109 23.768 131.298 1.00 22.06 158 VAL D O 1
ATOM 5450 N N . ARG D 1 180 ? 13.901 23.310 129.451 1.00 23.59 159 ARG D N 1
ATOM 5451 C CA . ARG D 1 180 ? 13.474 24.685 129.300 1.00 25.75 159 ARG D CA 1
ATOM 5452 C C . ARG D 1 180 ? 12.624 25.109 130.489 1.00 25.43 159 ARG D C 1
ATOM 5453 O O . ARG D 1 180 ? 12.791 26.201 131.036 1.00 24.47 159 ARG D O 1
ATOM 5461 N N . ASP D 1 181 ? 11.742 24.216 130.909 1.00 25.90 160 ASP D N 1
ATOM 5462 C CA . ASP D 1 181 ? 10.907 24.446 132.084 1.00 26.53 160 ASP D CA 1
ATOM 5463 C C . ASP D 1 181 ? 11.788 24.649 133.316 1.00 25.10 160 ASP D C 1
ATOM 5464 O O . ASP D 1 181 ? 11.503 25.501 134.120 1.00 24.84 160 ASP D O 1
ATOM 5469 N N . GLY D 1 182 ? 12.862 23.867 133.439 1.00 23.89 161 GLY D N 1
ATOM 5470 C CA . GLY D 1 182 ? 13.783 23.994 134.560 1.00 23.01 161 GLY D CA 1
ATOM 5471 C C . GLY D 1 182 ? 14.417 25.366 134.663 1.00 22.72 161 GLY D C 1
ATOM 5472 O O . GLY D 1 182 ? 14.474 25.943 135.737 1.00 21.11 161 GLY D O 1
ATOM 5473 N N . PHE D 1 183 ? 14.914 25.879 133.535 1.00 23.03 162 PHE D N 1
ATOM 5474 C CA . PHE D 1 183 ? 15.435 27.259 133.492 1.00 23.09 162 PHE D CA 1
ATOM 5475 C C . PHE D 1 183 ? 14.376 28.305 133.916 1.00 24.16 162 PHE D C 1
ATOM 5476 O O . PHE D 1 183 ? 14.699 29.231 134.664 1.00 24.61 162 PHE D O 1
ATOM 5484 N N . TYR D 1 184 ? 13.139 28.174 133.472 1.00 25.36 163 TYR D N 1
ATOM 5485 C CA . TYR D 1 184 ? 12.096 29.105 133.952 1.00 27.38 163 TYR D CA 1
ATOM 5486 C C . TYR D 1 184 ? 11.880 29.020 135.458 1.00 26.22 163 TYR D C 1
ATOM 5487 O O . TYR D 1 184 ? 11.780 30.061 136.135 1.00 26.04 163 TYR D O 1
ATOM 5496 N N . ASP D 1 185 ? 11.829 27.800 135.989 1.00 25.05 164 ASP D N 1
ATOM 5497 C CA . ASP D 1 185 ? 11.690 27.621 137.427 1.00 25.98 164 ASP D CA 1
ATOM 5498 C C . ASP D 1 185 ? 12.854 28.192 138.189 1.00 24.82 164 ASP D C 1
ATOM 5499 O O . ASP D 1 185 ? 12.642 28.818 139.213 1.00 25.56 164 ASP D O 1
ATOM 5504 N N . ILE D 1 186 ? 14.066 27.981 137.681 1.00 23.28 165 ILE D N 1
ATOM 5505 C CA . ILE D 1 186 ? 15.264 28.537 138.295 1.00 22.61 165 ILE D CA 1
ATOM 5506 C C . ILE D 1 186 ? 15.106 30.070 138.339 1.00 22.29 165 ILE D C 1
ATOM 5507 O O . ILE D 1 186 ? 15.375 30.682 139.360 1.00 21.96 165 ILE D O 1
ATOM 5512 N N . ALA D 1 187 ? 14.650 30.673 137.241 1.00 21.96 166 ALA D N 1
ATOM 5513 C CA . ALA D 1 187 ? 14.515 32.132 137.181 1.00 22.86 166 ALA D CA 1
ATOM 5514 C C . ALA D 1 187 ? 13.533 32.634 138.269 1.00 23.72 166 ALA D C 1
ATOM 5515 O O . ALA D 1 187 ? 13.849 33.548 139.041 1.00 21.60 166 ALA D O 1
ATOM 5517 N N . LYS D 1 188 ? 12.388 31.957 138.372 1.00 24.79 167 LYS D N 1
ATOM 5518 C CA . LYS D 1 188 ? 11.406 32.258 139.432 1.00 26.88 167 LYS D CA 1
ATOM 5519 C C . LYS D 1 188 ? 11.892 32.053 140.887 1.00 26.96 167 LYS D C 1
ATOM 5520 O O . LYS D 1 188 ? 11.581 32.843 141.775 1.00 27.02 167 LYS D O 1
ATOM 5526 N N . LYS D 1 189 ? 12.607 30.970 141.138 1.00 27.09 168 LYS D N 1
ATOM 5527 C CA . LYS D 1 189 ? 13.073 30.692 142.486 1.00 28.18 168 LYS D CA 1
ATOM 5528 C C . LYS D 1 189 ? 14.273 31.604 142.844 1.00 28.15 168 LYS D C 1
ATOM 5529 O O . LYS D 1 189 ? 14.555 31.789 144.005 1.00 28.68 168 LYS D O 1
ATOM 5531 N N . ASN D 1 190 ? 14.943 32.192 141.843 1.00 28.03 169 ASN D N 1
ATOM 5532 C CA . ASN D 1 190 ? 16.123 33.056 142.076 1.00 27.56 169 ASN D CA 1
ATOM 5533 C C . ASN D 1 190 ? 15.999 34.424 141.418 1.00 27.39 169 ASN D C 1
ATOM 5534 O O . ASN D 1 190 ? 16.792 34.769 140.537 1.00 26.06 169 ASN D O 1
ATOM 5539 N N . PRO D 1 191 ? 15.005 35.215 141.850 1.00 27.76 170 PRO D N 1
ATOM 5540 C CA . PRO D 1 191 ? 14.627 36.418 141.111 1.00 28.49 170 PRO D CA 1
ATOM 5541 C C . PRO D 1 191 ? 15.676 37.537 141.203 1.00 27.87 170 PRO D C 1
ATOM 5542 O O . PRO D 1 191 ? 15.737 38.424 140.363 1.00 28.22 170 PRO D O 1
ATOM 5546 N N . HIS D 1 192 ? 16.492 37.470 142.232 1.00 26.96 171 HIS D N 1
ATOM 5547 C CA A HIS D 1 192 ? 17.587 38.406 142.497 0.50 26.95 171 HIS D CA 1
ATOM 5548 C CA B HIS D 1 192 ? 17.522 38.491 142.401 0.50 26.67 171 HIS D CA 1
ATOM 5549 C C . HIS D 1 192 ? 18.790 38.143 141.595 1.00 25.66 171 HIS D C 1
ATOM 5550 O O . HIS D 1 192 ? 19.361 39.029 140.952 1.00 27.20 171 HIS D O 1
ATOM 5563 N N . ARG D 1 193 ? 19.190 36.883 141.562 1.00 24.38 172 ARG D N 1
ATOM 5564 C CA . ARG D 1 193 ? 20.418 36.486 140.894 1.00 23.37 172 ARG D CA 1
ATOM 5565 C C . ARG D 1 193 ? 20.226 36.344 139.376 1.00 23.28 172 ARG D C 1
ATOM 5566 O O . ARG D 1 193 ? 21.093 36.725 138.592 1.00 22.45 172 ARG D O 1
ATOM 5574 N N . CYS D 1 194 ? 19.094 35.791 138.972 1.00 23.11 173 CYS D N 1
ATOM 5575 C CA . CYS D 1 194 ? 18.906 35.385 137.609 1.00 24.32 173 CYS D CA 1
ATOM 5576 C C . CYS D 1 194 ? 18.139 36.438 136.831 1.00 26.98 173 CYS D C 1
ATOM 5577 O O . CYS D 1 194 ? 17.184 37.018 137.356 1.00 26.94 173 CYS D O 1
ATOM 5580 N N . HIS D 1 195 ? 18.549 36.668 135.577 1.00 27.98 174 HIS D N 1
ATOM 5581 C CA . HIS D 1 195 ? 17.845 37.594 134.698 1.00 30.58 174 HIS D CA 1
ATOM 5582 C C . HIS D 1 195 ? 17.591 36.915 133.356 1.00 30.61 174 HIS D C 1
ATOM 5583 O O . HIS D 1 195 ? 18.533 36.581 132.637 1.00 29.00 174 HIS D O 1
ATOM 5590 N N . VAL D 1 196 ? 16.316 36.723 133.025 1.00 31.66 175 VAL D N 1
ATOM 5591 C CA . VAL D 1 196 ? 15.948 36.128 131.752 1.00 32.56 175 VAL D CA 1
ATOM 5592 C C . VAL D 1 196 ? 15.953 37.237 130.712 1.00 33.87 175 VAL D C 1
ATOM 5593 O O . VAL D 1 196 ? 15.330 38.270 130.907 1.00 34.60 175 VAL D O 1
ATOM 5597 N N . ILE D 1 197 ? 16.718 37.020 129.653 1.00 34.59 176 ILE D N 1
ATOM 5598 C CA . ILE D 1 197 ? 16.852 37.938 128.539 1.00 36.87 176 ILE D CA 1
ATOM 5599 C C . ILE D 1 197 ? 16.206 37.304 127.312 1.00 39.04 176 ILE D C 1
ATOM 5600 O O . ILE D 1 197 ? 16.588 36.198 126.851 1.00 38.80 176 ILE D O 1
ATOM 5605 N N . THR D 1 198 ? 15.226 38.023 126.805 1.00 42.04 177 THR D N 1
ATOM 5606 C CA . THR D 1 198 ? 14.536 37.694 125.574 1.00 44.77 177 THR D CA 1
ATOM 5607 C C . THR D 1 198 ? 14.889 38.702 124.470 1.00 46.00 177 THR D C 1
ATOM 5608 O O . THR D 1 198 ? 15.148 38.312 123.324 1.00 47.20 177 THR D O 1
ATOM 5612 N N . THR D 1 203 ? 11.082 47.041 118.605 1.00 48.43 182 THR D N 1
ATOM 5613 C CA . THR D 1 203 ? 12.074 46.506 117.677 1.00 48.12 182 THR D CA 1
ATOM 5614 C C . THR D 1 203 ? 13.069 47.623 117.354 1.00 48.49 182 THR D C 1
ATOM 5615 O O . THR D 1 203 ? 12.751 48.816 117.342 1.00 48.77 182 THR D O 1
ATOM 5619 N N . TYR D 1 204 ? 14.299 47.189 117.149 1.00 47.89 183 TYR D N 1
ATOM 5620 C CA . TYR D 1 204 ? 15.444 48.044 116.929 1.00 48.40 183 TYR D CA 1
ATOM 5621 C C . TYR D 1 204 ? 16.027 47.582 115.611 1.00 47.72 183 TYR D C 1
ATOM 5622 O O . TYR D 1 204 ? 15.715 46.489 115.142 1.00 47.64 183 TYR D O 1
ATOM 5631 N N . ASP D 1 205 ? 16.859 48.404 114.993 1.00 46.87 184 ASP D N 1
ATOM 5632 C CA . ASP D 1 205 ? 17.491 47.981 113.775 1.00 45.80 184 ASP D CA 1
ATOM 5633 C C . ASP D 1 205 ? 18.861 47.335 114.032 1.00 43.48 184 ASP D C 1
ATOM 5634 O O . ASP D 1 205 ? 19.876 47.761 113.497 1.00 42.68 184 ASP D O 1
ATOM 5639 N N . ILE D 1 206 ? 18.878 46.279 114.827 1.00 41.97 185 ILE D N 1
ATOM 5640 C CA . ILE D 1 206 ? 20.115 45.561 115.074 1.00 41.15 185 ILE D CA 1
ATOM 5641 C C . ILE D 1 206 ? 19.873 44.062 115.179 1.00 41.11 185 ILE D C 1
ATOM 5642 O O . ILE D 1 206 ? 18.743 43.603 115.255 1.00 41.96 185 ILE D O 1
ATOM 5647 N N . ASP D 1 207 ? 20.974 43.336 115.156 1.00 40.76 186 ASP D N 1
ATOM 5648 C CA . ASP D 1 207 ? 21.038 41.904 115.369 1.00 41.38 186 ASP D CA 1
ATOM 5649 C C . ASP D 1 207 ? 20.367 41.449 116.680 1.00 39.96 186 ASP D C 1
ATOM 5650 O O . ASP D 1 207 ? 20.364 42.176 117.676 1.00 39.43 186 ASP D O 1
ATOM 5655 N N . ASP D 1 208 ? 19.843 40.230 116.694 1.00 39.98 187 ASP D N 1
ATOM 5656 C CA . ASP D 1 208 ? 19.495 39.600 117.989 1.00 39.29 187 ASP D CA 1
ATOM 5657 C C . ASP D 1 208 ? 20.709 39.485 118.937 1.00 36.38 187 ASP D C 1
ATOM 5658 O O . ASP D 1 208 ? 20.585 39.770 120.129 1.00 34.61 187 ASP D O 1
ATOM 5663 N N . ILE D 1 209 ? 21.878 39.137 118.399 1.00 35.28 188 ILE D N 1
ATOM 5664 C CA . ILE D 1 209 ? 23.078 38.993 119.217 1.00 33.86 188 ILE D CA 1
ATOM 5665 C C . ILE D 1 209 ? 23.382 40.318 119.917 1.00 33.81 188 ILE D C 1
ATOM 5666 O O . ILE D 1 209 ? 23.597 40.353 121.129 1.00 32.08 188 ILE D O 1
ATOM 5671 N N . ASN D 1 210 ? 23.342 41.413 119.165 1.00 35.36 189 ASN D N 1
ATOM 5672 C CA . ASN D 1 210 ? 23.628 42.726 119.735 1.00 35.60 189 ASN D CA 1
ATOM 5673 C C . ASN D 1 210 ? 22.575 43.244 120.688 1.00 35.47 189 ASN D C 1
ATOM 5674 O O . ASN D 1 210 ? 22.914 43.897 121.680 1.00 33.72 189 ASN D O 1
ATOM 5679 N N . PHE D 1 211 ? 21.309 42.972 120.373 1.00 36.41 190 PHE D N 1
ATOM 5680 C CA . PHE D 1 211 ? 20.210 43.328 121.262 1.00 36.77 190 PHE D CA 1
ATOM 5681 C C . PHE D 1 211 ? 20.430 42.686 122.629 1.00 34.74 190 PHE D C 1
ATOM 5682 O O . PHE D 1 211 ? 20.394 43.356 123.663 1.00 33.76 190 PHE D O 1
ATOM 5690 N N . VAL D 1 212 ? 20.698 41.383 122.609 1.00 33.67 191 VAL D N 1
ATOM 5691 C CA . VAL D 1 212 ? 20.850 40.623 123.833 1.00 32.02 191 VAL D CA 1
ATOM 5692 C C . VAL D 1 212 ? 22.058 41.161 124.586 1.00 31.12 191 VAL D C 1
ATOM 5693 O O . VAL D 1 212 ? 21.990 41.379 125.804 1.00 29.34 191 VAL D O 1
ATOM 5697 N N . HIS D 1 213 ? 23.137 41.433 123.848 1.00 30.97 192 HIS D N 1
ATOM 5698 C CA . HIS D 1 213 ? 24.361 41.997 124.438 1.00 30.12 192 HIS D CA 1
ATOM 5699 C C . HIS D 1 213 ? 24.103 43.327 125.135 1.00 30.36 192 HIS D C 1
ATOM 5700 O O . HIS D 1 213 ? 24.535 43.523 126.266 1.00 30.24 192 HIS D O 1
ATOM 5707 N N . LEU D 1 214 ? 23.374 44.229 124.485 1.00 31.69 193 LEU D N 1
ATOM 5708 C CA . LEU D 1 214 ? 23.044 45.528 125.087 1.00 32.15 193 LEU D CA 1
ATOM 5709 C C . LEU D 1 214 ? 22.161 45.366 126.347 1.00 31.67 193 LEU D C 1
ATOM 5710 O O . LEU D 1 214 ? 22.368 46.059 127.340 1.00 31.26 193 LEU D O 1
ATOM 5715 N N . GLU D 1 215 ? 21.173 44.473 126.296 1.00 31.45 194 GLU D N 1
ATOM 5716 C CA . GLU D 1 215 ? 20.348 44.198 127.473 1.00 31.40 194 GLU D CA 1
ATOM 5717 C C . GLU D 1 215 ? 21.193 43.699 128.636 1.00 29.91 194 GLU D C 1
ATOM 5718 O O . GLU D 1 215 ? 20.990 44.153 129.769 1.00 30.01 194 GLU D O 1
ATOM 5724 N N . VAL D 1 216 ? 22.125 42.774 128.365 1.00 29.35 195 VAL D N 1
ATOM 5725 C CA . VAL D 1 216 ? 23.063 42.274 129.383 1.00 28.18 195 VAL D CA 1
ATOM 5726 C C . VAL D 1 216 ? 23.838 43.427 130.032 1.00 29.32 195 VAL D C 1
ATOM 5727 O O . VAL D 1 216 ? 23.934 43.512 131.272 1.00 29.07 195 VAL D O 1
ATOM 5731 N N . ILE D 1 217 ? 24.381 44.316 129.206 1.00 30.84 196 ILE D N 1
ATOM 5732 C CA . ILE D 1 217 ? 25.130 45.484 129.702 1.00 32.08 196 ILE D CA 1
ATOM 5733 C C . ILE D 1 217 ? 24.223 46.343 130.599 1.00 33.21 196 ILE D C 1
ATOM 5734 O O . ILE D 1 217 ? 24.617 46.723 131.706 1.00 32.48 196 ILE D O 1
ATOM 5739 N N . LYS D 1 218 ? 22.997 46.592 130.136 1.00 34.95 197 LYS D N 1
ATOM 5740 C CA . LYS D 1 218 ? 22.059 47.449 130.856 1.00 36.27 197 LYS D CA 1
ATOM 5741 C C . LYS D 1 218 ? 21.744 46.871 132.249 1.00 36.50 197 LYS D C 1
ATOM 5742 O O . LYS D 1 218 ? 21.879 47.570 133.266 1.00 35.48 197 LYS D O 1
ATOM 5744 N N . VAL D 1 219 ? 21.388 45.584 132.298 1.00 36.83 198 VAL D N 1
ATOM 5745 C CA . VAL D 1 219 ? 21.149 44.904 133.566 1.00 37.26 198 VAL D CA 1
ATOM 5746 C C . VAL D 1 219 ? 22.341 45.047 134.519 1.00 38.48 198 VAL D C 1
ATOM 5747 O O . VAL D 1 219 ? 22.178 45.352 135.710 1.00 38.47 198 VAL D O 1
ATOM 5751 N N . LEU D 1 220 ? 23.538 44.836 133.978 1.00 39.58 199 LEU D N 1
ATOM 5752 C CA . LEU D 1 220 ? 24.790 44.962 134.729 1.00 40.87 199 LEU D CA 1
ATOM 5753 C C . LEU D 1 220 ? 24.977 46.336 135.373 1.00 43.34 199 LEU D C 1
ATOM 5754 O O . LEU D 1 220 ? 25.581 46.464 136.436 1.00 44.05 199 LEU D O 1
ATOM 5759 N N . GLN D 1 221 ? 24.473 47.374 134.729 1.00 46.40 200 GLN D N 1
ATOM 5760 C CA . GLN D 1 221 ? 24.555 48.715 135.304 1.00 48.82 200 GLN D CA 1
ATOM 5761 C C . GLN D 1 221 ? 23.394 48.952 136.289 1.00 50.43 200 GLN D C 1
ATOM 5762 O O . GLN D 1 221 ? 22.773 50.014 136.273 1.00 51.74 200 GLN D O 1
ATOM 5768 N N . MET D 1 222 ? 23.128 47.955 137.149 1.00 51.61 201 MET D N 1
ATOM 5769 C CA . MET D 1 222 ? 22.109 48.043 138.211 1.00 53.22 201 MET D CA 1
ATOM 5770 C C . MET D 1 222 ? 22.536 47.216 139.447 1.00 52.85 201 MET D C 1
ATOM 5771 O O . MET D 1 222 ? 23.302 46.239 139.345 1.00 52.12 201 MET D O 1
#

InterPro domains:
  IPR018094 Thymidylate kinase [MF_00165] (1-199)
  IPR018094 Thymidylate kinase [TIGR00041] (1-181)
  IPR018095 Thymidylate kinase, conserved site [PS01331] (90-102)
  IPR027417 P-loop containing nucleoside triphosphate hydrolase [G3DSA:3.40.50.300] (1-202)
  IPR027417 P-loop containing nucleoside triphosphate hydrolase [SSF52540] (1-197)
  IPR039430 Thymidylate kinase-like domain [PF02223] (5-179)

Organism: Ehrlichia chaffeensis (strain ATCC CRL-10679 / Arkansas) (NCBI:txid205920)

Nearest PDB structures (foldseek):
  3ld9-assembly1_D  TM=1.005E+00  e=1.962E-33  Ehrlichia chaffeensis str. Arkansas
  3ld9-assembly1_A  TM=9.972E-01  e=2.780E-31  Ehrlichia chaffeensis str. Arkansas
  3ld9-assembly1_C  TM=9.917E-01  e=6.696E-29  Ehrlichia chaffeensis str. Arkansas
  4gmd-assembly2_B  TM=8.774E-01  e=5.727E-15  Pseudomonas aeruginosa PAO1
  3uxm-assembly5_B-2  TM=8.907E-01  e=2.501E-14  Pseudomonas aeruginosa PAO1

Secondary structure (DSSP, 8-state):
---EEEEEE-STTSSHHHHHHHHHHHHHHHH-GGGEEEEESS-SSHHHHHHHHHHHT-SS--HHHHHHHHHHHHHHHIIIIIHHHHHTT-EEEEES-HHHHIIIIIIIT---HHHHHHHHHHH-SS--SEEEEEE---HHHHHHHHHHHHHHHHH-TTTEEEEESS-SSS---HHHHHHHHHHHHH-/---EEEEEE-STTSSHHHHHHHHHHHHHHHH-GGGEEEEESS-SSHHHHHHHHHHHHH----HHHHHHHHHHHHHHHIIIIIHHHHHTT-EEEEES-HHHIIIIIIIIT---HHHHHHHHHHH-S---SEEEEEE--HHHHHHHHHHHHHHHHH-TTTEEEEE--HHHHHHHHHHHT-/---EEEEEE-STTSSHHHHHHHHHHHHHHHH-GGGEEEEESS-SSHHHHHHHHHHHT-SS--HHHHHHHHHHHHHHHIIIIIHHHHHTT-EEEEES-HHHHIIIIIIIT---HHHHHHHHHHH-S---SEEEEE----HHHHHHHHHHHHHHHHH-TTTEEEE--HHHHHHHHH-/---EEEEEE-STTSSHHHHHHHHHHHHHHHH-GGGEEEEESS-SSHHHHHHHHHHHHS----HHHHHHHHHHHHHHHIIIIIHHHHHTT-EEEEES-HHHIIIIIIIIT---HHHHHHHHHHH-S---SEEEEE----HHHHHHHHHHHHHHHHH-TTTEEEE---SS-HHHHHHHHHHHHHT-

Radius of gyration: 29.38 Å; Cα contacts (8 Å, |Δi|>4): 1252; chains: 4; bounding box: 47×91×75 Å

B-factor: mean 31.52, std 12.34, range [2.0, 98.02]

CATH classification: 3.40.50.300